Protein AF-0000000084927917 (afdb_homodimer)

InterPro domains:
  IPR001279 Metallo-beta-lactamase [PF00753] (21-118)
  IPR001279 Metallo-beta-lactamase [SM00849] (20-197)
  IPR036866 Ribonuclease Z/Hydroxyacylglutathione hydrolase-like [G3DSA:3.60.15.10] (1-262)
  IPR036866 Ribonuclease Z/Hydroxyacylglutathione hydrolase-like [SSF56281] (6-262)
  IPR041712 Methanocaldococcus jannaschii dihydropteroate synthase-like, MBL-fold metallo hydrolase domain [cd07713] (2-261)
  IPR052926 Metallo-beta-lactamase domain-containing protein [PTHR13754] (1-262)

Secondary structure (DSSP, 8-state):
-EEEEEE-SB--STT-EEES--EEEEEETTEEEEE---SSTHHHHHHHHHT--S--SEEE---S-HHHHTTHHHHTTT--S-EEE-GGGGSEEEEEETTEEEE-S--GGGS-GGGEEE--SSEEEEETTEEEEE-SS----SSEEEEETTEEEE---TT-EEEEEEETTEEEEEES--TT-HHHHHHHHHHH--SEEEEEEE--S-TT--HHHHHHHHHHHHHS-EEEEEE-GGGHHHHHHHHHHH-TTTB----TT-EEE--/-EEEEEE-SB--STT-EEES--EEEEEETTEEEEE---SSTHHHHHHHHHT--S--SEEE---S-HHHHTTHHHHTTT--S-EEE-GGGGSEEEEEETTEEEE-S--GGGS-GGGEEE--SSEEEEETTEEEEE-SS----SSEEEEETTEEEE---TT-EEEEEEETTEEEEEES--TT-HHHHHHHHHHH--SEEEEEEE--S-TT--HHHHHHHHHHHHHS-EEEEEE-GGGHHHHHHHHHHH-TTTB----TT-EEE--

Structure (mmCIF, N/CA/C/O backbone):
data_AF-0000000084927917-model_v1
#
loop_
_entity.id
_entity.type
_entity.pdbx_description
1 polymer 'Beta-lactamase domain protein'
#
loop_
_atom_site.group_PDB
_atom_site.id
_atom_site.type_symbol
_atom_site.label_atom_id
_atom_site.label_alt_id
_atom_site.label_comp_id
_atom_site.label_asym_id
_atom_site.label_entity_id
_atom_site.label_seq_id
_atom_site.pdbx_PDB_ins_code
_atom_site.Cartn_x
_atom_site.Cartn_y
_atom_site.Cartn_z
_atom_site.occupancy
_atom_site.B_iso_or_equiv
_atom_site.auth_seq_id
_atom_site.auth_comp_id
_atom_site.auth_asym_id
_atom_site.auth_atom_id
_atom_site.pdbx_PDB_model_num
ATOM 1 N N . MET A 1 1 ? 15.75 19 8.883 1 91.25 1 MET A N 1
ATOM 2 C CA . MET A 1 1 ? 14.43 18.469 9.219 1 91.25 1 MET A CA 1
ATOM 3 C C . MET A 1 1 ? 14.156 17.188 8.445 1 91.25 1 MET A C 1
ATOM 5 O O . MET A 1 1 ? 14.5 17.078 7.27 1 91.25 1 MET A O 1
ATOM 9 N N . ARG A 1 2 ? 13.516 16.203 9.156 1 94.31 2 ARG A N 1
ATOM 10 C CA . ARG A 1 2 ? 13.188 14.922 8.539 1 94.31 2 ARG A CA 1
ATOM 11 C C . ARG A 1 2 ? 11.719 14.57 8.758 1 94.31 2 ARG A C 1
ATOM 13 O O . ARG A 1 2 ? 11.172 14.812 9.836 1 94.31 2 ARG A O 1
ATOM 20 N N . VAL A 1 3 ? 11.164 14.07 7.707 1 97.75 3 VAL A N 1
ATOM 21 C CA . VAL A 1 3 ? 9.812 13.531 7.785 1 97.75 3 VAL A CA 1
ATOM 22 C C . VAL A 1 3 ? 9.836 12.039 7.477 1 97.75 3 VAL A C 1
ATOM 24 O O . VAL A 1 3 ? 10.344 11.617 6.434 1 97.75 3 VAL A O 1
ATOM 27 N N . LYS A 1 4 ? 9.367 11.25 8.422 1 98.62 4 LYS A N 1
ATOM 28 C CA . LYS A 1 4 ? 9.266 9.805 8.227 1 98.62 4 LYS A CA 1
ATOM 29 C C . LYS A 1 4 ? 7.816 9.367 8.047 1 98.62 4 LYS A C 1
ATOM 31 O O . LYS A 1 4 ? 6.926 9.859 8.75 1 98.62 4 LYS A O 1
ATOM 36 N N . ILE A 1 5 ? 7.582 8.531 7.109 1 98.88 5 ILE A N 1
ATOM 37 C CA . ILE A 1 5 ? 6.23 8.047 6.863 1 98.88 5 ILE A CA 1
ATOM 38 C C . ILE A 1 5 ? 5.969 6.801 7.711 1 98.88 5 ILE A C 1
ATOM 40 O O . ILE A 1 5 ? 6.527 5.73 7.445 1 98.88 5 ILE A O 1
ATOM 44 N N . LEU A 1 6 ? 5.094 6.93 8.68 1 98.94 6 LEU A N 1
ATOM 45 C CA . LEU A 1 6 ? 4.809 5.832 9.602 1 98.94 6 LEU A CA 1
ATOM 46 C C . LEU A 1 6 ? 3.607 5.023 9.125 1 98.94 6 LEU A C 1
ATOM 48 O O . LEU A 1 6 ? 3.572 3.801 9.281 1 98.94 6 LEU A O 1
ATOM 52 N N . ILE A 1 7 ? 2.6 5.699 8.656 1 98.94 7 ILE A N 1
ATOM 53 C CA . ILE A 1 7 ? 1.414 5.047 8.117 1 98.94 7 ILE A CA 1
ATOM 54 C C . ILE A 1 7 ? 1.062 5.656 6.762 1 98.94 7 ILE A C 1
ATOM 56 O O . ILE A 1 7 ? 1.098 6.879 6.598 1 98.94 7 ILE A O 1
ATOM 60 N N . ASN A 1 8 ? 0.808 4.902 5.82 1 98.88 8 ASN A N 1
ATOM 61 C CA . ASN A 1 8 ? 0.321 5.18 4.477 1 98.88 8 ASN A CA 1
ATOM 62 C C . ASN A 1 8 ? -0.361 3.959 3.863 1 98.88 8 ASN A C 1
ATOM 64 O O . ASN A 1 8 ? -0.409 2.895 4.48 1 98.88 8 ASN A O 1
ATOM 68 N N . ASN A 1 9 ? -0.89 4.145 2.707 1 98.75 9 ASN A N 1
ATOM 69 C CA . ASN A 1 9 ? -1.659 3.07 2.086 1 98.75 9 ASN A CA 1
ATOM 70 C C . ASN A 1 9 ? -0.749 2.033 1.434 1 98.75 9 ASN A C 1
ATOM 72 O O . ASN A 1 9 ? -1.202 0.948 1.065 1 98.75 9 ASN A O 1
ATOM 76 N N . TRP A 1 10 ? 0.53 2.311 1.269 1 98.62 10 TRP A N 1
ATOM 77 C CA . TRP A 1 10 ? 1.417 1.357 0.609 1 98.62 10 TRP A CA 1
ATOM 78 C C . TRP A 1 10 ? 2.793 1.351 1.267 1 98.62 10 TRP A C 1
ATOM 80 O O . TRP A 1 10 ? 3.193 2.334 1.896 1 98.62 10 TRP A O 1
ATOM 90 N N . THR A 1 11 ? 3.498 0.272 1.212 1 98.5 11 THR A N 1
ATOM 91 C CA . THR A 1 11 ? 4.895 0.103 1.594 1 98.5 11 THR A CA 1
ATOM 92 C C . THR A 1 11 ? 5.609 -0.841 0.631 1 98.5 11 THR A C 1
ATOM 94 O O . THR A 1 11 ? 5.012 -1.801 0.138 1 98.5 11 THR A O 1
ATOM 97 N N . PHE A 1 12 ? 6.816 -0.534 0.413 1 95.44 12 PHE A N 1
ATOM 98 C CA . PHE A 1 12 ? 7.641 -1.39 -0.434 1 95.44 12 PHE A CA 1
ATOM 99 C C . PHE A 1 12 ? 8.852 -1.905 0.334 1 95.44 12 PHE A C 1
ATOM 101 O O . PHE A 1 12 ? 9.828 -2.357 -0.268 1 95.44 12 PHE A O 1
ATOM 108 N N . LYS A 1 13 ? 8.789 -1.733 1.599 1 96.12 13 LYS A N 1
ATOM 109 C CA . LYS A 1 13 ? 9.859 -2.184 2.484 1 96.12 13 LYS A CA 1
ATOM 110 C C . LYS A 1 13 ? 9.383 -3.318 3.389 1 96.12 13 LYS A C 1
ATOM 112 O O . LYS A 1 13 ? 8.234 -3.32 3.84 1 96.12 13 LYS A O 1
ATOM 117 N N . GLY A 1 14 ? 10.281 -4.227 3.605 1 96.31 14 GLY A N 1
ATOM 118 C CA . GLY A 1 14 ? 9.961 -5.348 4.473 1 96.31 14 GLY A CA 1
ATOM 119 C C . GLY A 1 14 ? 9.82 -4.953 5.93 1 96.31 14 GLY A C 1
ATOM 120 O O . GLY A 1 14 ? 10.562 -4.102 6.422 1 96.31 14 GLY A O 1
ATOM 121 N N . GLY A 1 15 ? 8.883 -5.598 6.598 1 96.88 15 GLY A N 1
ATOM 122 C CA . GLY A 1 15 ? 8.766 -5.453 8.039 1 96.88 15 GLY A CA 1
ATOM 123 C C . GLY A 1 15 ? 7.836 -4.332 8.453 1 96.88 15 GLY A C 1
ATOM 124 O O . GLY A 1 15 ? 7.598 -4.121 9.648 1 96.88 15 GLY A O 1
ATOM 125 N N . TYR A 1 16 ? 7.305 -3.584 7.523 1 98.5 16 TYR A N 1
ATOM 126 C CA . TYR A 1 16 ? 6.359 -2.508 7.801 1 98.5 16 TYR A CA 1
ATOM 127 C C . TYR A 1 16 ? 4.938 -2.926 7.449 1 98.5 16 TYR A C 1
ATOM 129 O O . TYR A 1 16 ? 4.73 -3.834 6.641 1 98.5 16 TYR A O 1
ATOM 137 N N . LEU A 1 17 ? 4.016 -2.297 8.086 1 98.75 17 LEU A N 1
ATOM 138 C CA . LEU A 1 17 ? 2.604 -2.475 7.762 1 98.75 17 LEU A CA 1
ATOM 139 C C . LEU A 1 17 ? 2.025 -1.207 7.145 1 98.75 17 LEU A C 1
ATOM 141 O O . LEU A 1 17 ? 2.332 -0.098 7.586 1 98.75 17 LEU A O 1
ATOM 145 N N . ALA A 1 18 ? 1.258 -1.381 6.098 1 98.81 18 ALA A N 1
ATOM 146 C CA . ALA A 1 18 ? 0.481 -0.301 5.496 1 98.81 18 ALA A CA 1
ATOM 147 C C . ALA A 1 18 ? -1.014 -0.509 5.719 1 98.81 18 ALA A C 1
ATOM 149 O O . ALA A 1 18 ? -1.465 -1.637 5.934 1 98.81 18 ALA A O 1
ATOM 150 N N . GLU A 1 19 ? -1.784 0.563 5.688 1 98.88 19 GLU A N 1
ATOM 151 C CA . GLU A 1 19 ? -3.238 0.566 5.809 1 98.88 19 GLU A CA 1
ATOM 152 C C . GLU A 1 19 ? -3.836 1.858 5.258 1 98.88 19 GLU A C 1
ATOM 154 O O . GLU A 1 19 ? -3.109 2.812 4.973 1 98.88 19 GLU A O 1
ATOM 159 N N . HIS A 1 20 ? -5.102 1.804 5.035 1 98.5 20 HIS A N 1
ATOM 160 C CA . HIS A 1 20 ? -5.793 3.055 4.738 1 98.5 20 HIS A CA 1
ATOM 161 C C . HIS A 1 20 ? -5.684 4.035 5.902 1 98.5 20 HIS A C 1
ATOM 163 O O . HIS A 1 20 ? -6.449 3.945 6.867 1 98.5 20 HIS A O 1
ATOM 169 N N . GLY A 1 21 ? -4.754 4.984 5.785 1 98.69 21 GLY A N 1
ATOM 170 C CA . GLY A 1 21 ? -4.496 5.945 6.848 1 98.69 21 GLY A CA 1
ATOM 171 C C . GLY A 1 21 ? -3.209 6.727 6.648 1 98.69 21 GLY A C 1
ATOM 172 O O . GLY A 1 21 ? -2.475 6.484 5.688 1 98.69 21 GLY A O 1
ATOM 173 N N . LEU A 1 22 ? -2.996 7.633 7.582 1 98.88 22 LEU A N 1
ATOM 174 C CA . LEU A 1 22 ? -1.808 8.469 7.473 1 98.88 22 LEU A CA 1
ATOM 175 C C . LEU A 1 22 ? -1.221 8.766 8.852 1 98.88 22 LEU A C 1
ATOM 177 O O . LEU A 1 22 ? -1.959 9.039 9.797 1 98.88 22 LEU A O 1
ATOM 181 N N . SER A 1 23 ? 0.06 8.727 8.922 1 98.94 23 SER A N 1
ATOM 182 C CA . SER A 1 23 ? 0.82 9.227 10.062 1 98.94 23 SER A CA 1
ATOM 183 C C . SER A 1 23 ? 2.248 9.586 9.656 1 98.94 23 SER A C 1
ATOM 185 O O . SER A 1 23 ? 2.91 8.82 8.961 1 98.94 23 SER A O 1
ATOM 187 N N . LEU A 1 24 ? 2.641 10.688 9.992 1 98.88 24 LEU A N 1
ATOM 188 C CA . LEU A 1 24 ? 3.98 11.18 9.688 1 98.88 24 LEU A CA 1
ATOM 189 C C . LEU A 1 24 ? 4.715 11.57 10.969 1 98.88 24 LEU A C 1
ATOM 191 O O . LEU A 1 24 ? 4.117 12.156 11.875 1 98.88 24 LEU A O 1
ATOM 195 N N . PHE A 1 25 ? 5.98 11.195 11.102 1 98.81 25 PHE A N 1
ATOM 196 C CA . PHE A 1 25 ? 6.871 11.617 12.18 1 98.81 25 PHE A CA 1
ATOM 197 C C . PHE A 1 25 ? 7.805 12.727 11.711 1 98.81 25 PHE A C 1
ATOM 199 O O . PHE A 1 25 ? 8.539 12.555 10.734 1 98.81 25 PHE A O 1
ATOM 206 N N . ILE A 1 26 ? 7.727 13.844 12.344 1 98.12 26 ILE A N 1
ATOM 207 C CA . ILE A 1 26 ? 8.547 15 11.992 1 98.12 26 ILE A CA 1
ATOM 208 C C . ILE A 1 26 ? 9.594 15.25 13.078 1 98.12 26 ILE A C 1
ATOM 210 O O . ILE A 1 26 ? 9.258 15.312 14.266 1 98.12 26 ILE A O 1
ATOM 214 N N . GLU A 1 27 ? 10.766 15.344 12.688 1 96.44 27 GLU A N 1
ATOM 215 C CA . GLU A 1 27 ? 11.859 15.695 13.578 1 96.44 27 GLU A CA 1
ATOM 216 C C . GLU A 1 27 ? 12.539 16.984 13.133 1 96.44 27 GLU A C 1
ATOM 218 O O . GLU A 1 27 ? 13.031 17.078 12.008 1 96.44 27 GLU A O 1
ATOM 223 N N . LYS A 1 28 ? 12.516 17.984 13.984 1 94.69 28 LYS A N 1
ATOM 224 C CA . LYS A 1 28 ? 13.133 19.281 13.719 1 94.69 28 LYS A CA 1
ATOM 225 C C . LYS A 1 28 ? 13.688 19.891 15 1 94.69 28 LYS A C 1
ATOM 227 O O . LYS A 1 28 ? 12.953 20.078 15.977 1 94.69 28 LYS A O 1
ATOM 232 N N . ASP A 1 29 ? 14.977 20.266 14.992 1 94.62 29 ASP A N 1
ATOM 233 C CA . ASP A 1 29 ? 15.633 20.969 16.094 1 94.62 29 ASP A CA 1
ATOM 234 C C . ASP A 1 29 ? 15.359 20.281 17.422 1 94.62 29 ASP A C 1
ATOM 236 O O . ASP A 1 29 ? 14.984 20.953 18.406 1 94.62 29 ASP A O 1
ATOM 240 N N . GLY A 1 30 ? 15.391 18.969 17.406 1 94.56 30 GLY A N 1
ATOM 241 C CA . GLY A 1 30 ? 15.227 18.203 18.625 1 94.56 30 GLY A CA 1
ATOM 242 C C . GLY A 1 30 ? 13.773 17.953 19 1 94.56 30 GLY A C 1
ATOM 243 O O . GLY A 1 30 ? 13.484 17.203 19.938 1 94.56 30 GLY A O 1
ATOM 244 N N . ARG A 1 31 ? 12.867 18.578 18.297 1 97.12 31 ARG A N 1
ATOM 245 C CA . ARG A 1 31 ? 11.445 18.344 18.531 1 97.12 31 ARG A CA 1
ATOM 246 C C . ARG A 1 31 ? 10.945 17.156 17.719 1 97.12 31 ARG A C 1
ATOM 248 O O . ARG A 1 31 ? 11.32 17 16.562 1 97.12 31 ARG A O 1
ATOM 255 N N . LYS A 1 32 ? 10.133 16.359 18.375 1 98.19 32 LYS A N 1
ATOM 256 C CA . LYS A 1 32 ? 9.5 15.211 17.766 1 98.19 32 LYS A CA 1
ATOM 257 C C . LYS A 1 32 ? 7.98 15.375 17.719 1 98.19 32 LYS A C 1
ATOM 259 O O . LYS A 1 32 ? 7.328 15.445 18.75 1 98.19 32 LYS A O 1
ATOM 264 N N . ILE A 1 33 ? 7.48 15.391 16.484 1 98.56 33 ILE A N 1
ATOM 265 C CA . ILE A 1 33 ? 6.047 15.594 16.328 1 98.56 33 ILE A CA 1
ATOM 266 C C . ILE A 1 33 ? 5.445 14.43 15.555 1 98.56 33 ILE A C 1
ATOM 268 O O . ILE A 1 33 ? 5.992 14.008 14.531 1 98.56 33 ILE A O 1
ATOM 272 N N . LEU A 1 34 ? 4.41 13.898 16.094 1 98.81 34 LEU A N 1
ATOM 273 C CA . LEU A 1 34 ? 3.602 12.922 15.359 1 98.81 34 LEU A CA 1
ATOM 274 C C . LEU A 1 34 ? 2.365 13.586 14.766 1 98.81 34 LEU A C 1
ATOM 276 O O . LEU A 1 34 ? 1.552 14.164 15.484 1 98.81 34 LEU A O 1
ATOM 280 N N . PHE A 1 35 ? 2.275 13.562 13.438 1 98.88 35 PHE A N 1
ATOM 281 C CA . PHE A 1 35 ? 1.123 14.086 12.719 1 98.88 35 PHE A CA 1
ATOM 282 C C . PHE A 1 35 ? 0.186 12.961 12.297 1 98.88 35 PHE A C 1
ATOM 284 O O . PHE A 1 35 ? 0.544 12.125 11.469 1 98.88 35 PHE A O 1
AT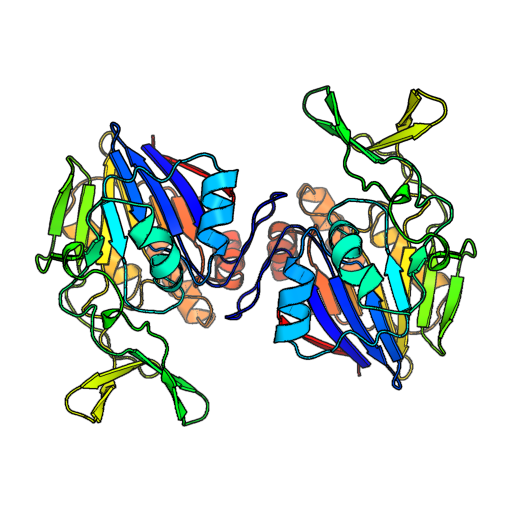OM 291 N N . ASP A 1 36 ? -1.048 12.891 12.867 1 98.88 36 ASP A N 1
ATOM 292 C CA . ASP A 1 36 ? -2.037 11.828 12.688 1 98.88 36 ASP A CA 1
ATOM 293 C C . ASP A 1 36 ? -1.505 10.492 13.195 1 98.88 36 ASP A C 1
ATOM 295 O O . ASP A 1 36 ? -0.336 10.391 13.57 1 98.88 36 ASP A O 1
ATOM 299 N N . CYS A 1 37 ? -2.43 9.492 13.281 1 98.69 37 CYS A N 1
ATOM 300 C CA . CYS A 1 37 ? -2.061 8.289 14.008 1 98.69 37 CYS A CA 1
ATOM 301 C C . CYS A 1 37 ? -2.492 7.039 13.25 1 98.69 37 CYS A C 1
ATOM 303 O O . CYS A 1 37 ? -2.465 5.934 13.797 1 98.69 37 CYS A O 1
ATOM 305 N N . GLY A 1 38 ? -2.922 7.18 12.047 1 98.62 38 GLY A N 1
ATOM 306 C CA . GLY A 1 38 ? -3.377 6.027 11.289 1 98.62 38 GLY A CA 1
ATOM 307 C C . GLY A 1 38 ? -4.688 5.453 11.805 1 98.62 38 GLY A C 1
ATOM 308 O O . GLY A 1 38 ? -5.449 6.145 12.484 1 98.62 38 GLY A O 1
ATOM 309 N N . GLN A 1 39 ? -4.965 4.203 11.469 1 98.31 39 GLN A N 1
ATOM 310 C CA . GLN A 1 39 ? -6.27 3.596 11.711 1 98.31 39 GLN A CA 1
ATOM 311 C C . GLN A 1 39 ? -6.199 2.576 12.844 1 98.31 39 GLN A C 1
ATOM 313 O O . GLN A 1 39 ? -7.141 2.443 13.625 1 98.31 39 GLN A O 1
ATOM 318 N N . THR A 1 40 ? -5.09 1.813 12.93 1 97.69 40 THR A N 1
ATOM 319 C CA . THR A 1 40 ? -5.023 0.674 13.836 1 97.69 40 THR A CA 1
ATOM 320 C C . THR A 1 40 ? -3.727 0.697 14.641 1 97.69 40 THR A C 1
ATOM 322 O O . THR A 1 40 ? -3.01 1.7 14.648 1 97.69 40 THR A O 1
ATOM 325 N N . ASN A 1 41 ? -3.455 -0.437 15.336 1 97.69 41 ASN A N 1
ATOM 326 C CA . ASN A 1 41 ? -2.227 -0.546 16.109 1 97.69 41 ASN A CA 1
ATOM 327 C C . ASN A 1 41 ? -1.013 -0.767 15.219 1 97.69 41 ASN A C 1
AT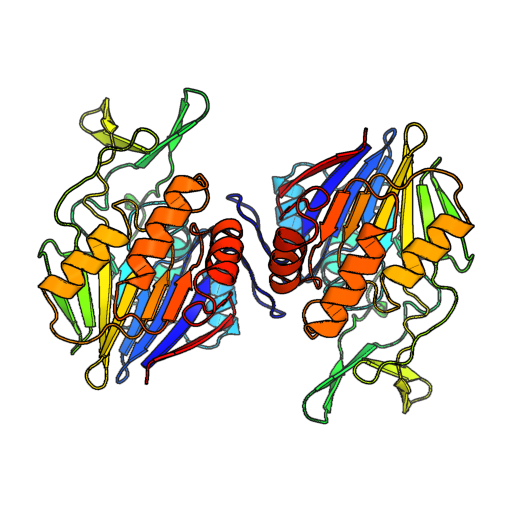OM 329 O O . ASN A 1 41 ? 0.113 -0.889 15.703 1 97.69 41 ASN A O 1
ATOM 333 N N . ALA A 1 42 ? -1.212 -0.766 13.898 1 98.31 42 ALA A N 1
ATOM 334 C CA . ALA A 1 42 ? -0.083 -0.8 12.969 1 98.31 42 ALA A CA 1
ATOM 335 C C . ALA A 1 42 ? 0.913 0.316 13.281 1 98.31 42 ALA A C 1
ATOM 337 O O . ALA A 1 42 ? 2.117 0.154 13.078 1 98.31 42 ALA A O 1
ATOM 338 N N . ILE A 1 43 ? 0.398 1.426 13.789 1 98.62 43 ILE A N 1
ATOM 339 C CA . ILE A 1 43 ? 1.226 2.584 14.109 1 98.62 43 ILE A CA 1
ATOM 340 C C . ILE A 1 43 ? 2.279 2.195 15.141 1 98.62 43 ILE A C 1
ATOM 342 O O . ILE A 1 43 ? 3.428 2.641 15.062 1 98.62 43 ILE A O 1
ATOM 346 N N . LEU A 1 44 ? 1.932 1.352 16.125 1 98.56 44 LEU A N 1
ATOM 347 C CA . LEU A 1 44 ? 2.889 0.931 17.141 1 98.56 44 LEU A CA 1
ATOM 348 C C . LEU A 1 44 ? 4.023 0.126 16.531 1 98.56 44 LEU A C 1
ATOM 350 O O . LEU A 1 44 ? 5.199 0.37 16.812 1 98.56 44 LEU A O 1
ATOM 354 N N . LYS A 1 45 ? 3.654 -0.798 15.695 1 97.81 45 LYS A N 1
ATOM 355 C CA . LYS A 1 45 ? 4.641 -1.654 15.039 1 97.81 45 LYS A CA 1
ATOM 356 C C . LYS A 1 45 ? 5.617 -0.83 14.203 1 97.81 45 LYS A C 1
ATOM 358 O O . LYS A 1 45 ? 6.828 -1.055 14.258 1 97.81 45 LYS A O 1
ATOM 363 N N . ASN A 1 46 ? 5.066 0.095 13.43 1 98.75 46 ASN A N 1
ATOM 364 C CA . ASN A 1 46 ? 5.914 0.888 12.539 1 98.75 46 ASN A CA 1
ATOM 365 C C . ASN A 1 46 ? 6.809 1.842 13.328 1 98.75 46 ASN A C 1
ATOM 367 O O . ASN A 1 46 ? 7.945 2.104 12.93 1 98.75 46 ASN A O 1
ATOM 371 N N . ILE A 1 47 ? 6.281 2.408 14.477 1 98.69 47 ILE A N 1
ATOM 372 C CA . ILE A 1 47 ? 7.082 3.252 15.359 1 98.69 47 ILE A CA 1
ATOM 373 C C . ILE A 1 47 ? 8.273 2.461 15.891 1 98.69 47 ILE A C 1
ATOM 375 O O . ILE A 1 47 ? 9.406 2.945 15.867 1 98.69 47 ILE A O 1
ATOM 379 N N . GLU A 1 48 ? 8.008 1.272 16.359 1 98.31 48 GLU A N 1
ATOM 380 C CA . GLU A 1 48 ? 9.07 0.417 16.875 1 98.31 48 GLU A CA 1
ATOM 381 C C . GLU A 1 48 ? 10.062 0.039 15.789 1 98.31 48 GLU A C 1
ATOM 383 O O . GLU A 1 48 ? 11.281 0.107 15.992 1 98.31 48 GLU A O 1
ATOM 388 N N . LYS A 1 49 ? 9.539 -0.339 14.641 1 98 49 LYS A N 1
ATOM 389 C CA . LYS A 1 49 ? 10.391 -0.755 13.531 1 98 49 LYS A CA 1
ATOM 390 C C . LYS A 1 49 ? 11.297 0.387 13.07 1 98 49 LYS A C 1
ATOM 392 O O . LYS A 1 49 ? 12.477 0.173 12.773 1 98 49 LYS A O 1
ATOM 397 N N . MET A 1 50 ? 10.734 1.601 12.977 1 97.88 50 MET A N 1
ATOM 398 C CA . MET A 1 50 ? 11.508 2.754 12.523 1 97.88 50 MET A CA 1
ATOM 399 C C . MET A 1 50 ? 12.391 3.295 13.641 1 97.88 50 MET A C 1
ATOM 401 O O . MET A 1 50 ? 13.211 4.184 13.414 1 97.88 50 MET A O 1
ATOM 405 N N . ALA A 1 51 ? 12.211 2.9 14.852 1 97.38 51 ALA A N 1
ATOM 406 C CA . ALA A 1 51 ? 13.016 3.236 16.031 1 97.38 51 ALA A CA 1
ATOM 407 C C . ALA A 1 51 ? 12.977 4.738 16.297 1 97.38 51 ALA A C 1
ATOM 409 O O . ALA A 1 51 ? 14 5.344 16.625 1 97.38 51 ALA A O 1
ATOM 410 N N . VAL A 1 52 ? 11.781 5.297 16.156 1 96.75 52 VAL A N 1
ATOM 411 C CA . VAL A 1 52 ? 11.688 6.738 16.375 1 96.75 52 VAL A CA 1
ATOM 412 C C . VAL A 1 52 ? 11.352 7.008 17.844 1 96.75 52 VAL A C 1
ATOM 414 O O . VAL A 1 52 ? 11.477 8.141 18.312 1 96.75 52 VAL A O 1
ATOM 417 N N . GLY A 1 53 ? 10.922 5.949 18.625 1 96.62 53 GLY A N 1
ATOM 418 C CA . GLY A 1 53 ? 10.578 6.109 20.031 1 96.62 53 GLY A CA 1
ATOM 419 C C . GLY A 1 53 ? 9.188 6.672 20.25 1 96.62 53 GLY A C 1
ATOM 420 O O . GLY A 1 53 ? 8.523 7.082 19.297 1 96.62 53 GLY A O 1
ATOM 421 N N . PHE A 1 54 ? 8.727 6.707 21.484 1 97.75 54 PHE A N 1
ATOM 422 C CA . PHE A 1 54 ? 7.387 7.176 21.812 1 97.75 54 PHE A CA 1
ATOM 423 C C . PHE A 1 54 ? 7.445 8.508 22.547 1 97.75 54 PHE A C 1
ATOM 425 O O . PHE A 1 54 ? 6.426 9.008 23.031 1 97.75 54 PHE A O 1
ATOM 432 N N . ASP A 1 55 ? 8.609 9.102 22.641 1 97.62 55 ASP A N 1
ATOM 433 C CA . ASP A 1 55 ? 8.828 10.344 23.375 1 97.62 55 ASP A CA 1
ATOM 434 C C . ASP A 1 55 ? 8.562 11.562 22.484 1 97.62 55 ASP A C 1
ATOM 436 O O . ASP A 1 55 ? 9.438 12.406 22.312 1 97.62 55 ASP A O 1
ATOM 440 N N . PHE A 1 56 ? 7.363 11.711 22.062 1 98.19 56 PHE A N 1
ATOM 441 C CA . PHE A 1 56 ? 6.965 12.836 21.219 1 98.19 56 PHE A CA 1
ATOM 442 C C . PHE A 1 56 ? 6.793 14.102 22.047 1 98.19 56 PHE A C 1
ATOM 444 O O . PHE A 1 56 ? 6.414 14.031 23.219 1 98.19 56 PHE A O 1
ATOM 451 N N . ASP A 1 57 ? 7.059 15.211 21.438 1 98.44 57 ASP A N 1
ATOM 452 C CA . ASP A 1 57 ? 6.777 16.5 22.062 1 98.44 57 ASP A CA 1
ATOM 453 C C . ASP A 1 57 ? 5.336 16.938 21.812 1 98.44 57 ASP A C 1
ATOM 455 O O . ASP A 1 57 ? 4.773 17.719 22.562 1 98.44 57 ASP A O 1
ATOM 459 N N . ALA A 1 58 ? 4.773 16.422 20.734 1 98.44 58 ALA A N 1
ATOM 460 C CA . ALA A 1 58 ? 3.395 16.75 20.375 1 98.44 58 ALA A CA 1
ATOM 461 C C . ALA A 1 58 ? 2.809 15.719 19.422 1 98.44 58 ALA A C 1
ATOM 463 O O . ALA A 1 58 ? 3.527 15.148 18.594 1 98.44 58 ALA A O 1
ATOM 464 N N . ILE A 1 59 ? 1.573 15.453 19.562 1 98.44 59 ILE A N 1
ATOM 465 C CA . ILE A 1 59 ? 0.745 14.82 18.547 1 98.44 59 ILE A CA 1
ATOM 466 C C . ILE A 1 59 ? -0.212 15.852 17.953 1 98.44 59 ILE A C 1
ATOM 468 O O . ILE A 1 59 ? -0.859 16.609 18.688 1 98.44 59 ILE A O 1
ATOM 472 N N . VAL A 1 60 ? -0.208 16.016 16.641 1 98.62 60 VAL A N 1
ATOM 473 C CA . VAL A 1 60 ? -1.119 16.906 15.945 1 98.62 60 VAL A CA 1
ATOM 474 C C . VAL A 1 60 ? -2.086 16.109 15.078 1 98.62 60 VAL A C 1
ATOM 476 O O . VAL A 1 60 ? -1.661 15.305 14.242 1 98.62 60 VAL A O 1
ATOM 479 N N . LEU A 1 61 ? -3.385 16.266 15.297 1 98.31 61 LEU A N 1
ATOM 480 C CA . LEU A 1 61 ? -4.379 15.562 14.492 1 98.31 61 LEU A CA 1
ATOM 481 C C . LEU A 1 61 ? -4.996 16.484 13.461 1 98.31 61 LEU A C 1
ATOM 483 O O . LEU A 1 61 ? -5.492 17.562 13.805 1 98.31 61 LEU A O 1
ATOM 487 N N . SER A 1 62 ? -4.93 16.031 12.219 1 98.25 62 SER A N 1
ATOM 488 C CA . SER A 1 62 ? -5.387 16.875 11.117 1 98.25 62 SER A CA 1
ATOM 489 C C . 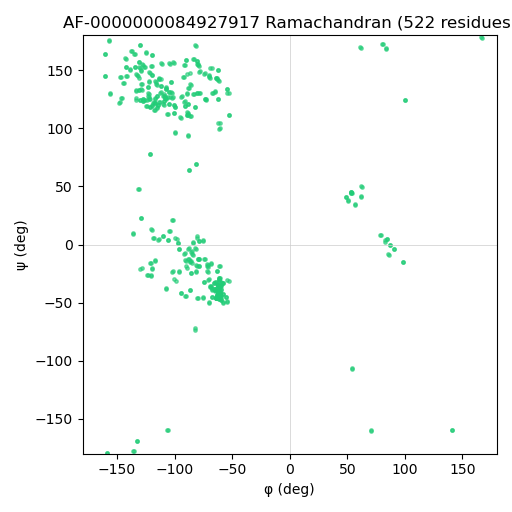SER A 1 62 ? -6.902 17.031 11.133 1 98.25 62 SER A C 1
ATOM 491 O O . SER A 1 62 ? -7.418 18.141 10.992 1 98.25 62 SER A O 1
ATOM 493 N N . HIS A 1 63 ? -7.594 15.945 11.242 1 97.06 63 HIS A N 1
ATOM 494 C CA . HIS A 1 63 ? -9.055 15.945 11.305 1 97.06 63 HIS A CA 1
ATOM 495 C C . HIS A 1 63 ? -9.578 14.664 11.938 1 97.06 63 HIS A C 1
ATOM 497 O O . HIS A 1 63 ? -8.797 13.773 12.281 1 97.06 63 HIS A O 1
ATOM 503 N N . ALA A 1 64 ? -10.867 14.516 12.055 1 96.94 64 ALA A N 1
ATOM 504 C CA . ALA A 1 64 ? -11.406 13.602 13.062 1 96.94 64 ALA A CA 1
ATOM 505 C C . ALA A 1 64 ? -11.844 12.289 12.422 1 96.94 64 ALA A C 1
ATOM 507 O O . ALA A 1 64 ? -12.625 11.539 13.016 1 96.94 64 ALA A O 1
ATOM 508 N N . HIS A 1 65 ? -11.359 11.938 11.266 1 97.88 65 HIS A N 1
ATOM 509 C CA . HIS A 1 65 ? -11.711 10.656 10.664 1 97.88 65 HIS A CA 1
ATOM 510 C C . HIS A 1 65 ? -10.898 9.516 11.289 1 97.88 65 HIS A C 1
ATOM 512 O O . HIS A 1 65 ? -9.766 9.727 11.727 1 97.88 65 HIS A O 1
ATOM 518 N N . TYR A 1 66 ? -11.422 8.344 11.25 1 97.75 66 TYR A N 1
ATOM 519 C CA . TYR A 1 66 ? -10.875 7.168 11.914 1 97.75 66 TYR A CA 1
ATOM 520 C C . TYR A 1 66 ? -9.492 6.824 11.367 1 97.75 66 TYR A C 1
ATOM 522 O O . TYR A 1 66 ? -8.633 6.336 12.102 1 97.75 66 TYR A O 1
ATOM 530 N N . ASP A 1 67 ? -9.266 7.047 10.078 1 98.44 67 ASP A N 1
ATOM 531 C CA . ASP A 1 67 ? -8.031 6.648 9.422 1 98.44 67 ASP A CA 1
ATOM 532 C C . ASP A 1 67 ? -6.902 7.637 9.727 1 98.44 67 ASP A C 1
ATOM 534 O O . ASP A 1 67 ? -5.773 7.457 9.266 1 98.44 67 ASP A O 1
ATOM 538 N N . HIS A 1 68 ? -7.141 8.625 10.547 1 98.69 68 HIS A N 1
ATOM 539 C CA . HIS A 1 68 ? -6.145 9.57 11.031 1 98.69 68 HIS A CA 1
ATOM 540 C C . HIS A 1 68 ? -6.035 9.516 12.555 1 98.69 68 HIS A C 1
ATOM 542 O O . HIS A 1 68 ? -5.043 9.969 13.125 1 98.69 68 HIS A O 1
ATOM 548 N N . THR A 1 69 ? -7.074 9 13.172 1 98.06 69 THR A N 1
ATOM 549 C CA . THR A 1 69 ? -7.16 9.156 14.617 1 98.06 69 THR A CA 1
ATOM 550 C C . THR A 1 69 ? -7.23 7.793 15.305 1 98.06 69 THR A C 1
ATOM 552 O O . THR A 1 69 ? -7.039 7.695 16.516 1 98.06 69 THR A O 1
ATOM 555 N N . GLY A 1 70 ? -7.52 6.75 14.57 1 97.5 70 GLY A N 1
ATOM 556 C CA . GLY A 1 70 ? -7.797 5.441 15.148 1 97.5 70 GLY A CA 1
ATOM 557 C C . GLY A 1 70 ? -6.648 4.898 15.984 1 97.5 70 GLY A C 1
ATOM 558 O O . GLY A 1 70 ? -6.871 4.172 16.953 1 97.5 70 GLY A O 1
ATOM 559 N N . GLY A 1 71 ? -5.395 5.215 15.594 1 97.62 71 GLY A N 1
ATOM 560 C CA . GLY A 1 71 ? -4.215 4.734 16.297 1 97.62 71 GLY A CA 1
ATOM 561 C C . GLY A 1 71 ? -3.99 5.434 17.625 1 97.62 71 GLY A C 1
ATOM 562 O O . GLY A 1 71 ? -3.186 4.984 18.438 1 97.62 71 GLY A O 1
ATOM 563 N N . LEU A 1 72 ? -4.699 6.539 17.859 1 97.31 72 LEU A N 1
ATOM 564 C CA . LEU A 1 72 ? -4.457 7.359 19.047 1 97.31 72 LEU A CA 1
ATOM 565 C C . LEU A 1 72 ? -4.715 6.566 20.328 1 97.31 72 LEU A C 1
ATOM 567 O O . LEU A 1 72 ? -4.008 6.734 21.312 1 97.31 72 LEU A O 1
ATOM 571 N N . LYS A 1 73 ? -5.711 5.734 20.328 1 95.69 73 LYS A N 1
ATOM 572 C CA . LYS A 1 73 ? -6.066 4.988 21.531 1 95.69 73 LYS A CA 1
ATOM 573 C C . LYS A 1 73 ? -4.934 4.059 21.953 1 95.69 73 LYS A C 1
ATOM 575 O O . LYS A 1 73 ? -4.832 3.689 23.125 1 95.69 73 LYS A O 1
ATOM 580 N N . PHE A 1 74 ? -4.047 3.686 21.031 1 95.88 74 PHE A N 1
ATOM 581 C CA . PHE A 1 74 ? -2.918 2.812 21.344 1 95.88 74 PHE A CA 1
ATOM 582 C C . PHE A 1 74 ? -1.7 3.627 21.766 1 95.88 74 PHE A C 1
ATOM 584 O O . PHE A 1 74 ? -0.752 3.086 22.328 1 95.88 74 PHE A O 1
ATOM 591 N N . LEU A 1 75 ? -1.719 4.93 21.422 1 95.62 75 LEU A N 1
ATOM 592 C CA . LEU A 1 75 ? -0.549 5.777 21.625 1 95.62 75 LEU A CA 1
ATOM 593 C C . LEU A 1 75 ? -0.7 6.625 22.875 1 95.62 75 LEU A C 1
ATOM 595 O O . LEU A 1 75 ? 0.295 6.977 23.516 1 95.62 75 LEU A O 1
ATOM 599 N N . ILE A 1 76 ? -1.902 6.957 23.203 1 93.12 76 ILE A N 1
ATOM 600 C CA . ILE A 1 76 ? -2.191 8.008 24.172 1 93.12 76 ILE A CA 1
ATOM 601 C C . ILE A 1 76 ? -1.575 7.648 25.516 1 93.12 76 ILE A C 1
ATOM 603 O O . ILE A 1 76 ? -1.071 8.523 26.234 1 93.12 76 ILE A O 1
ATOM 607 N N . GLU A 1 77 ? -1.54 6.391 25.922 1 90.88 77 GLU A N 1
ATOM 608 C CA . GLU A 1 77 ? -0.994 5.996 27.203 1 90.88 77 GLU A CA 1
ATOM 609 C C . GLU A 1 77 ? 0.517 5.797 27.141 1 90.88 77 GLU A C 1
ATOM 611 O O . GLU A 1 77 ? 1.19 5.715 28.156 1 90.88 77 GLU A O 1
ATOM 616 N N . LYS A 1 78 ? 0.988 5.699 25.938 1 93.25 78 LYS A N 1
ATOM 617 C CA . LYS A 1 78 ? 2.418 5.473 25.75 1 93.25 78 LYS A CA 1
ATOM 618 C C . LYS A 1 78 ? 3.172 6.793 25.625 1 93.25 78 LYS A C 1
ATOM 620 O O . LYS A 1 78 ? 4.406 6.809 25.594 1 93.25 78 LYS A O 1
ATOM 625 N N . THR A 1 79 ? 2.439 7.859 25.547 1 93.38 79 THR A N 1
ATOM 626 C CA . THR A 1 79 ? 3.043 9.18 25.359 1 93.38 79 THR A CA 1
ATOM 627 C C . THR A 1 79 ? 2.543 10.156 26.422 1 93.38 79 THR A C 1
ATOM 629 O O . THR A 1 79 ? 1.473 9.953 27 1 93.38 79 THR A O 1
ATOM 632 N N . SER A 1 80 ? 3.318 11.172 26.734 1 93.25 80 SER A N 1
ATOM 633 C CA . SER A 1 80 ? 2.941 12.164 27.719 1 93.25 80 SER A CA 1
ATOM 634 C C . SER A 1 80 ? 2.732 13.531 27.078 1 93.25 80 SER A C 1
ATOM 636 O O . SER A 1 80 ? 2.387 14.5 27.766 1 93.25 80 SER A O 1
ATOM 638 N N . CYS A 1 81 ? 2.816 13.586 25.844 1 96 81 CYS A N 1
ATOM 639 C CA . CYS A 1 81 ? 2.773 14.867 25.141 1 96 81 CYS A CA 1
ATOM 640 C C . CYS A 1 81 ? 1.336 15.312 24.906 1 96 81 CYS A C 1
ATOM 642 O O . CYS A 1 81 ? 0.409 14.508 25 1 96 81 CYS A O 1
ATOM 644 N N . PRO A 1 82 ? 1.135 16.609 24.672 1 97.25 82 PRO A N 1
ATOM 645 C CA . PRO A 1 82 ? -0.199 17.094 24.312 1 97.25 82 PRO A CA 1
ATOM 646 C C . PRO A 1 82 ? -0.639 16.625 22.922 1 97.25 82 PRO A C 1
ATOM 648 O O . PRO A 1 82 ? 0.202 16.344 22.062 1 97.25 82 PRO A O 1
ATOM 651 N N . VAL A 1 83 ? -1.926 16.5 22.766 1 97.88 83 VAL A N 1
ATOM 652 C CA . VAL A 1 83 ? -2.57 16.25 21.484 1 97.88 83 VAL A CA 1
ATOM 653 C C . VAL A 1 83 ? -3.26 17.516 20.984 1 97.88 83 VAL A C 1
ATOM 655 O O . VAL A 1 83 ? -4.25 17.953 21.562 1 97.88 83 VAL A O 1
ATOM 658 N N . TRP A 1 84 ? -2.752 18.078 19.906 1 98.06 84 TRP A N 1
ATOM 659 C CA . TRP A 1 84 ? -3.242 19.359 19.406 1 98.06 84 TRP A CA 1
ATOM 660 C C . TRP A 1 84 ? -4.355 19.141 18.375 1 98.06 84 TRP A C 1
ATOM 662 O O . TRP A 1 84 ? -4.176 18.422 17.391 1 98.06 84 TRP A O 1
ATOM 672 N N . VAL A 1 85 ? -5.531 19.719 18.625 1 96.88 85 VAL A N 1
ATOM 673 C CA . VAL A 1 85 ? -6.695 19.578 17.766 1 96.88 85 VAL A CA 1
ATOM 674 C C . VAL A 1 85 ? -7.387 20.938 17.609 1 96.88 85 VAL A C 1
ATOM 676 O O . VAL A 1 85 ? -7 21.922 18.25 1 96.88 85 VAL A O 1
ATOM 679 N N . HIS A 1 86 ? -8.273 21 16.641 1 94.56 86 HIS A N 1
ATOM 680 C CA . HIS A 1 86 ? -9.148 22.156 16.469 1 94.56 86 HIS A CA 1
ATOM 681 C C . HIS A 1 86 ? -10.445 21.984 17.25 1 94.56 86 HIS A C 1
ATOM 683 O O . HIS A 1 86 ? -10.836 20.859 17.594 1 94.56 86 HIS A O 1
ATOM 689 N N . THR A 1 87 ? -11.172 23.031 17.578 1 89.38 87 THR A N 1
ATOM 690 C CA . THR A 1 87 ? -12.398 23 18.375 1 89.38 87 THR A CA 1
ATOM 691 C C . THR A 1 87 ? -13.445 22.109 17.719 1 89.38 87 THR A C 1
ATOM 693 O O . THR A 1 87 ? -14.211 21.438 18.406 1 89.38 87 THR A O 1
ATOM 696 N N . GLY A 1 88 ? -13.516 22.016 16.453 1 88.5 88 GLY A N 1
ATOM 697 C CA . GLY A 1 88 ? -14.492 21.219 15.742 1 88.5 88 GLY A CA 1
ATOM 698 C C . GLY A 1 88 ? -14.125 19.734 15.688 1 88.5 88 GLY A C 1
ATOM 699 O O . GLY A 1 88 ? -14.875 18.938 15.125 1 88.5 88 GLY A O 1
ATOM 700 N N . PHE A 1 89 ? -13.094 19.391 16.391 1 92.75 89 PHE A N 1
ATOM 701 C CA . PHE A 1 89 ? -12.516 18.047 16.266 1 92.75 89 PHE A CA 1
ATOM 702 C C . PHE A 1 89 ? -13.43 17 16.906 1 92.75 89 PHE A C 1
ATOM 704 O O . PHE A 1 89 ? -13.461 15.852 16.453 1 92.75 89 PHE A O 1
ATOM 711 N N . PHE A 1 90 ? -14.258 17.359 17.781 1 92.69 90 PHE A N 1
ATOM 712 C CA . PHE A 1 90 ? -14.969 16.391 18.609 1 92.69 90 PHE A CA 1
ATOM 713 C C . PHE A 1 90 ? -16.359 16.109 18.047 1 92.69 90 PHE A C 1
ATOM 715 O O . PHE A 1 90 ? -17.125 15.336 18.625 1 92.69 90 PHE A O 1
ATOM 722 N N . ALA A 1 91 ? -16.688 16.719 16.938 1 92.69 91 ALA A N 1
ATOM 723 C CA . ALA A 1 91 ? -17.953 16.422 16.266 1 92.69 91 ALA A CA 1
ATOM 724 C C . ALA A 1 91 ? -17.984 14.984 15.781 1 92.69 91 ALA A C 1
ATOM 726 O O . ALA A 1 91 ? -16.984 14.445 15.32 1 92.69 91 ALA A O 1
ATOM 727 N N . LYS A 1 92 ? -19.156 14.391 15.875 1 95.19 92 LYS A N 1
ATOM 728 C CA . LYS A 1 92 ? -19.328 13.047 15.336 1 95.19 92 LYS A CA 1
ATOM 729 C C . LYS A 1 92 ? -19.375 13.062 13.812 1 95.19 92 LYS A C 1
ATOM 731 O O . LYS A 1 92 ? -20.203 13.758 13.219 1 95.19 92 LYS A O 1
ATOM 736 N N . LYS A 1 93 ? -18.516 12.281 13.25 1 96.88 93 LYS A N 1
ATOM 737 C CA . LYS A 1 93 ? -18.344 12.305 11.805 1 96.88 93 LYS A CA 1
ATOM 738 C C . LYS A 1 93 ? -19.016 11.109 11.141 1 96.88 93 LYS A C 1
ATOM 740 O O . LYS A 1 93 ? -18.891 9.977 11.625 1 96.88 93 LYS A O 1
ATOM 745 N N . PHE A 1 94 ? -19.656 11.359 9.992 1 97.56 94 PHE A N 1
ATOM 746 C CA . PHE A 1 94 ? -20.359 10.305 9.273 1 97.56 94 PHE A CA 1
ATOM 747 C C . PHE A 1 94 ? -20.125 10.422 7.773 1 97.56 94 PHE A C 1
ATOM 749 O O . PHE A 1 94 ? -19.859 11.508 7.262 1 97.56 94 PHE A O 1
ATOM 756 N N . ALA A 1 95 ? -20.156 9.305 7.121 1 96.94 95 ALA A N 1
ATOM 757 C CA . ALA A 1 95 ? -20.219 9.242 5.664 1 96.94 95 ALA A CA 1
ATOM 758 C C . ALA A 1 95 ? -21.516 8.609 5.191 1 96.94 95 ALA A C 1
ATOM 760 O O . ALA A 1 95 ? -22 7.637 5.785 1 96.94 95 ALA A O 1
ATOM 761 N N . LYS A 1 96 ? -22.062 9.18 4.215 1 94.38 96 LYS A N 1
ATOM 762 C CA . LYS A 1 96 ? -23.266 8.578 3.623 1 94.38 96 LYS A CA 1
ATOM 763 C C . LYS A 1 96 ? -22.875 7.574 2.535 1 94.38 96 LYS A C 1
ATOM 765 O O . LYS A 1 96 ? -22.25 7.934 1.545 1 94.38 96 LYS A O 1
ATOM 770 N N . ARG A 1 97 ? -23.125 6.309 2.768 1 88.81 97 ARG A N 1
ATOM 771 C CA . ARG A 1 97 ? -22.859 5.219 1.834 1 88.81 97 ARG A CA 1
ATOM 772 C C . ARG A 1 97 ? -24.125 4.398 1.585 1 88.81 97 ARG A C 1
ATOM 774 O O . ARG A 1 97 ? -24.75 3.908 2.529 1 88.81 97 ARG A O 1
ATOM 781 N N . GLU A 1 98 ? -24.484 4.277 0.366 1 90 98 GLU A N 1
ATOM 782 C CA . GLU A 1 98 ? -25.656 3.504 -0.017 1 90 98 GLU A CA 1
ATOM 783 C C . GLU A 1 98 ? -26.891 3.918 0.797 1 90 98 GLU A C 1
ATOM 785 O O . GLU A 1 98 ? -27.594 3.068 1.341 1 90 98 GLU A O 1
ATOM 790 N N . GLY A 1 99 ? -27.031 5.168 1.083 1 89.56 99 GLY A N 1
ATOM 791 C CA . GLY A 1 99 ? -28.203 5.723 1.72 1 89.56 99 GLY A CA 1
ATOM 792 C C . GLY A 1 99 ? -28.156 5.672 3.234 1 89.56 99 GLY A C 1
ATOM 793 O O . GLY A 1 99 ? -29.062 6.16 3.914 1 89.56 99 GLY A O 1
ATOM 794 N N . GLU A 1 100 ? -27.109 5.148 3.711 1 94.69 100 GLU A N 1
ATOM 795 C CA . GLU A 1 100 ? -26.969 5.02 5.16 1 94.69 100 GLU A CA 1
ATOM 796 C C . GLU A 1 100 ? -25.797 5.848 5.68 1 94.69 100 GLU A C 1
ATOM 798 O O . GLU A 1 100 ? -24.766 5.945 5.023 1 94.69 100 GLU A O 1
ATOM 803 N N . TYR A 1 101 ? -26.062 6.461 6.812 1 96 101 TYR A N 1
ATOM 804 C CA . TYR A 1 101 ? -24.984 7.18 7.484 1 96 101 TYR A CA 1
ATOM 805 C C . TYR A 1 101 ? -24.125 6.227 8.305 1 96 101 TYR A C 1
ATOM 807 O O . TYR A 1 101 ? -24.625 5.555 9.211 1 96 101 TYR A O 1
ATOM 815 N N . LYS A 1 102 ? -22.953 6.211 7.91 1 96.44 102 LYS A N 1
ATOM 816 C CA . LYS A 1 102 ? -22 5.363 8.617 1 96.44 102 LYS A CA 1
ATOM 817 C C . LYS A 1 102 ? -21.016 6.199 9.445 1 96.44 102 LYS A C 1
ATOM 819 O O . LYS A 1 102 ? -20.422 7.145 8.93 1 96.44 102 LYS A O 1
ATOM 824 N N . PHE A 1 103 ? -20.891 5.867 10.703 1 97 103 PHE A N 1
ATOM 825 C CA . PHE A 1 103 ? -19.953 6.559 11.586 1 97 103 PHE A CA 1
ATOM 826 C C . PHE A 1 103 ? -18.516 6.379 11.094 1 97 103 PHE A C 1
ATOM 828 O O . PHE A 1 103 ? -18.078 5.258 10.852 1 97 103 PHE A O 1
ATOM 835 N N . ILE A 1 104 ? -17.75 7.504 10.875 1 97.19 104 ILE A N 1
ATOM 836 C CA . ILE A 1 104 ? -16.375 7.426 10.375 1 97.19 104 ILE A CA 1
ATOM 837 C C . ILE A 1 104 ? -15.453 8.25 11.266 1 97.19 104 ILE A C 1
ATOM 839 O O . ILE A 1 104 ? -14.43 8.766 10.805 1 97.19 104 ILE A O 1
ATOM 843 N N . GLY A 1 105 ? -15.844 8.453 12.422 1 95.69 105 GLY A N 1
ATOM 844 C CA . GLY A 1 105 ? -15.023 9.109 13.438 1 95.69 105 GLY A CA 1
ATOM 845 C C . GLY A 1 105 ? -14.492 8.148 14.484 1 95.69 105 GLY A C 1
ATOM 846 O O . GLY A 1 105 ? -14.258 6.977 14.195 1 95.69 105 GLY A O 1
ATOM 847 N N . GLU A 1 106 ? -14.117 8.672 15.594 1 91.19 106 GLU A N 1
ATOM 848 C CA . GLU A 1 106 ? -13.695 7.906 16.766 1 91.19 106 GLU A CA 1
ATOM 849 C C . GLU A 1 106 ? -14.398 8.398 18.016 1 91.19 106 GLU A C 1
ATOM 851 O O . GLU A 1 106 ? -14.922 9.516 18.062 1 91.19 106 GLU A O 1
ATOM 856 N N . ASN A 1 107 ? -14.445 7.5 18.969 1 88.06 107 ASN A N 1
ATOM 857 C CA . ASN A 1 107 ? -14.984 7.883 20.266 1 88.06 107 ASN A CA 1
ATOM 858 C C . ASN A 1 107 ? -13.898 8.453 21.172 1 88.06 107 ASN A C 1
ATOM 860 O O . ASN A 1 107 ? -13.312 7.73 21.984 1 88.06 107 ASN A O 1
ATOM 864 N N . PHE A 1 108 ? -13.789 9.703 21.125 1 86.38 108 PHE A N 1
ATOM 865 C CA . PHE A 1 108 ? -12.695 10.383 21.828 1 86.38 108 PHE A CA 1
ATOM 866 C C . PHE A 1 108 ? -13.008 10.539 23.312 1 86.38 108 PHE A C 1
ATOM 868 O O . PHE A 1 108 ? -12.109 10.82 24.109 1 86.38 108 PHE A O 1
ATOM 875 N N . GLU A 1 109 ? -14.227 10.422 23.656 1 80.25 109 GLU A N 1
ATOM 876 C CA . GLU A 1 109 ? -14.648 10.578 25.031 1 80.25 109 GLU A CA 1
ATOM 877 C C . GLU A 1 109 ? -13.977 9.539 25.938 1 80.25 109 GLU A C 1
ATOM 879 O O . GLU A 1 109 ? -13.898 9.719 27.156 1 80.25 109 GLU A O 1
ATOM 884 N N . LYS A 1 110 ? -13.484 8.523 25.359 1 79 110 LYS A N 1
ATOM 885 C CA . LYS A 1 110 ? -12.867 7.441 26.141 1 79 110 LYS A CA 1
ATOM 886 C C . LYS A 1 110 ? -11.383 7.715 26.375 1 79 110 LYS A C 1
ATOM 888 O O . LYS A 1 110 ? -10.727 6.988 27.125 1 79 110 LYS A O 1
ATOM 893 N N . LEU A 1 111 ? -10.938 8.805 25.781 1 82.5 111 LEU A N 1
ATOM 894 C CA . LEU A 1 111 ? -9.523 9.133 25.922 1 82.5 111 LEU A CA 1
ATOM 895 C C . LEU A 1 111 ? -9.312 10.211 26.969 1 82.5 111 LEU A C 1
ATOM 897 O O . LEU A 1 111 ? -10.258 10.906 27.359 1 82.5 111 LEU A O 1
ATOM 901 N N . ASP A 1 112 ? -8.109 10.258 27.531 1 80.81 112 ASP A N 1
ATOM 902 C CA . ASP A 1 112 ? -7.766 11.305 28.484 1 80.81 112 ASP A CA 1
ATOM 903 C C . ASP A 1 112 ? -7.875 12.688 27.859 1 80.81 112 ASP A C 1
ATOM 905 O O . ASP A 1 112 ? -6.957 13.133 27.172 1 80.81 112 ASP A O 1
ATOM 909 N N . THR A 1 113 ? -8.852 13.375 28.172 1 77.69 113 THR A N 1
ATOM 910 C CA . THR A 1 113 ? -9.156 14.664 27.562 1 77.69 113 THR A CA 1
ATOM 911 C C . THR A 1 113 ? -8.164 15.727 28.031 1 77.69 113 THR A C 1
ATOM 913 O O . THR A 1 113 ? -8.023 16.766 27.375 1 77.69 113 THR A O 1
ATOM 916 N N . ALA A 1 114 ? -7.484 15.438 29.094 1 85.88 114 ALA A N 1
ATOM 917 C CA . ALA A 1 114 ? -6.559 16.422 29.625 1 85.88 114 ALA A CA 1
ATOM 918 C C . ALA A 1 114 ? -5.367 16.625 28.688 1 85.88 114 ALA A C 1
ATOM 920 O O . ALA A 1 114 ? -4.68 17.641 28.75 1 85.88 114 ALA A O 1
ATOM 921 N N . LYS A 1 115 ? -5.195 15.734 27.828 1 92.88 115 LYS A N 1
ATOM 922 C CA . LYS A 1 115 ? -4.039 15.805 26.938 1 92.88 115 LYS A CA 1
ATOM 923 C C . LYS A 1 115 ? -4.348 16.641 25.688 1 92.88 115 LYS A C 1
ATOM 925 O O . LYS A 1 115 ? -3.438 17.016 24.953 1 92.88 115 LYS A O 1
ATOM 930 N N . PHE A 1 116 ? -5.613 16.906 25.516 1 95.25 116 PHE A N 1
ATOM 931 C CA . PHE A 1 116 ? -6 17.625 24.297 1 95.25 116 PHE A CA 1
ATOM 932 C C . PHE A 1 116 ? -5.816 19.125 24.484 1 95.25 116 PHE A C 1
ATOM 934 O O . PHE A 1 116 ? -6.238 19.688 25.484 1 95.25 116 PHE A O 1
ATOM 941 N N . LYS A 1 117 ? -5.145 19.703 23.547 1 96.62 117 LYS A N 1
ATOM 942 C CA . LYS A 1 117 ? -5.004 21.156 23.422 1 96.62 117 LYS A CA 1
ATOM 943 C C . LYS A 1 117 ? -5.727 21.672 22.188 1 96.62 117 LYS A C 1
ATOM 945 O O . LYS A 1 117 ? -5.508 21.172 21.078 1 96.62 117 LYS A O 1
ATOM 950 N N . ILE A 1 118 ? -6.543 22.703 22.359 1 95.5 118 ILE A N 1
ATOM 951 C CA . ILE A 1 118 ? -7.383 23.219 21.266 1 95.5 118 ILE A CA 1
ATOM 952 C C . ILE A 1 118 ? -6.762 24.484 20.688 1 95.5 118 ILE A C 1
ATOM 954 O O . ILE A 1 118 ? -6.367 25.391 21.422 1 95.5 118 ILE A O 1
ATOM 958 N N . VAL A 1 119 ? -6.66 24.484 19.406 1 93.38 119 VAL A N 1
ATOM 959 C CA . VAL A 1 119 ? -6.164 25.641 18.672 1 93.38 119 VAL A CA 1
ATOM 960 C C . VAL A 1 119 ? -7.215 26.125 17.672 1 93.38 119 VAL A C 1
ATOM 962 O O . VAL A 1 119 ? -7.641 25.359 16.797 1 93.38 119 VAL A O 1
ATOM 965 N N . ASP A 1 120 ? -7.582 27.391 17.734 1 92.94 120 ASP A N 1
ATOM 966 C CA . ASP A 1 120 ? -8.609 27.953 16.859 1 92.94 120 ASP A CA 1
ATOM 967 C C . ASP A 1 120 ? -8.023 29.047 15.961 1 92.94 120 ASP A C 1
ATOM 969 O O . ASP A 1 120 ? -8.648 29.438 14.977 1 92.94 120 ASP A O 1
ATOM 973 N N . GLU A 1 121 ? -6.867 29.484 16.297 1 94.44 121 GLU A N 1
ATOM 974 C CA . GLU A 1 121 ? -6.234 30.531 15.492 1 94.44 121 GLU A CA 1
ATOM 975 C C . GLU A 1 121 ? -5.977 30.062 14.062 1 94.44 121 GLU A C 1
ATOM 977 O O . GLU A 1 121 ? -5.672 28.891 13.836 1 94.44 121 GLU A O 1
ATOM 982 N N . ASP A 1 122 ? -6.02 31.016 13.203 1 94.75 122 ASP A N 1
ATOM 983 C CA . ASP A 1 122 ? -5.754 30.703 11.805 1 94.75 122 ASP A CA 1
ATOM 984 C C . ASP A 1 122 ? -4.375 30.062 11.641 1 94.75 122 ASP A C 1
ATOM 986 O O . ASP A 1 122 ? -4.223 29.078 10.922 1 94.75 122 ASP A O 1
ATOM 990 N N . VAL A 1 123 ? -3.424 30.734 12.227 1 97.12 123 VAL A N 1
ATOM 991 C CA . VAL A 1 123 ? -2.041 30.266 12.242 1 97.12 123 VAL A CA 1
ATOM 992 C C . VAL A 1 123 ? -1.499 30.297 13.672 1 97.12 123 VAL A C 1
ATOM 994 O O . VAL A 1 123 ? -1.564 31.344 14.336 1 97.12 123 VAL A O 1
ATOM 997 N N . TYR A 1 124 ? -1.013 29.172 14.148 1 97.25 124 TYR A N 1
ATOM 998 C CA . TYR A 1 124 ? -0.528 29.062 15.523 1 97.25 124 TYR A CA 1
ATOM 999 C C . TYR A 1 124 ? 0.826 28.359 15.562 1 97.25 124 TYR A C 1
ATOM 1001 O O . TYR A 1 124 ? 0.971 27.25 15.07 1 97.25 124 TYR A O 1
ATOM 1009 N N . GLU A 1 125 ? 1.812 29.016 16.156 1 98.06 125 GLU A N 1
ATOM 1010 C CA . GLU A 1 125 ? 3.141 28.422 16.266 1 98.06 125 GLU A CA 1
ATOM 1011 C C . GLU A 1 125 ? 3.244 27.531 17.5 1 98.06 125 GLU A C 1
ATOM 1013 O O . GLU A 1 125 ? 3.291 28.016 18.641 1 98.06 125 GLU A O 1
ATOM 1018 N N . ILE A 1 126 ? 3.34 26.25 17.359 1 96.75 126 ILE A N 1
ATOM 1019 C CA . ILE A 1 126 ? 3.354 25.312 18.484 1 96.75 126 ILE A CA 1
ATOM 1020 C C . ILE A 1 126 ? 4.781 25.156 19 1 96.75 126 ILE A C 1
ATOM 1022 O O . ILE A 1 126 ? 4.992 24.969 20.203 1 96.75 126 ILE A O 1
ATOM 1026 N N . PHE A 1 127 ? 5.777 25.109 18.156 1 97.31 127 PHE A N 1
ATOM 1027 C CA . PHE A 1 127 ? 7.207 25.156 18.422 1 97.31 127 PHE A CA 1
ATOM 1028 C C . PHE A 1 127 ? 7.91 26.109 17.469 1 97.31 127 PHE A C 1
ATOM 1030 O O . PHE A 1 127 ? 7.348 26.484 16.438 1 97.31 127 PHE A O 1
ATOM 1037 N N . ASP A 1 128 ? 9.117 26.484 17.812 1 96.69 128 ASP A N 1
ATOM 1038 C CA . ASP A 1 128 ? 9.875 27.406 16.953 1 96.69 128 ASP A CA 1
ATOM 1039 C C . ASP A 1 128 ? 9.938 26.891 15.516 1 96.69 128 ASP A C 1
ATOM 1041 O O . ASP A 1 128 ? 10.5 25.828 15.258 1 96.69 128 ASP A O 1
ATOM 1045 N N . GLY A 1 129 ? 9.258 27.609 14.648 1 96.19 129 GLY A N 1
ATOM 1046 C CA . GLY A 1 129 ? 9.312 27.297 13.227 1 96.19 129 GLY A CA 1
ATOM 1047 C C . GLY A 1 129 ? 8.328 26.219 12.82 1 96.19 129 GLY A C 1
ATOM 1048 O O . GLY A 1 129 ? 8.367 25.719 11.695 1 96.19 129 GLY A O 1
ATOM 1049 N N . ILE A 1 130 ? 7.488 25.781 13.773 1 97.56 130 ILE A N 1
ATOM 1050 C CA . ILE A 1 130 ? 6.48 24.766 13.477 1 97.56 130 ILE A CA 1
ATOM 1051 C C . ILE A 1 130 ? 5.09 25.328 13.781 1 97.56 130 ILE A C 1
ATOM 1053 O O . ILE A 1 130 ? 4.773 25.641 14.93 1 97.56 130 ILE A O 1
ATOM 1057 N N . PHE A 1 131 ? 4.289 25.375 12.688 1 98.06 131 PHE A N 1
ATOM 1058 C CA . PHE A 1 131 ? 3.016 26.078 12.789 1 98.06 131 PHE A CA 1
ATOM 1059 C C . PHE A 1 131 ? 1.857 25.156 12.445 1 98.06 131 PHE A C 1
ATOM 1061 O O . PHE A 1 131 ? 1.964 24.328 11.539 1 98.06 131 PHE A O 1
ATOM 1068 N N . MET A 1 132 ? 0.791 25.281 13.172 1 97.88 132 MET A N 1
ATOM 1069 C CA . MET A 1 132 ? -0.506 24.75 12.758 1 97.88 132 MET A CA 1
ATOM 1070 C C . MET A 1 132 ? -1.281 25.781 11.945 1 97.88 132 MET A C 1
ATOM 1072 O O . MET A 1 132 ? -1.366 26.953 12.336 1 97.88 132 MET A O 1
ATOM 1076 N N . VAL A 1 133 ? -1.777 25.391 10.812 1 97.56 133 VAL A N 1
ATOM 1077 C CA . VAL A 1 133 ? -2.564 26.25 9.938 1 97.56 133 VAL A CA 1
ATOM 1078 C C . VAL A 1 133 ? -3.975 25.688 9.789 1 97.56 133 VAL A C 1
ATOM 1080 O O . VAL A 1 133 ? -4.164 24.625 9.188 1 97.56 133 VAL A O 1
ATOM 1083 N N . ASN A 1 134 ? -4.957 26.375 10.242 1 94.94 134 ASN A N 1
ATOM 1084 C CA . ASN A 1 134 ? -6.352 25.938 10.211 1 94.94 134 ASN A CA 1
ATOM 1085 C C . ASN A 1 134 ? -7.059 26.406 8.945 1 94.94 134 ASN A C 1
ATOM 1087 O O . ASN A 1 134 ? -6.621 27.375 8.312 1 94.94 134 ASN A O 1
ATOM 1091 N N . VAL A 1 135 ? -8.055 25.703 8.57 1 86.69 135 VAL A N 1
ATOM 1092 C CA . VAL A 1 135 ? -8.812 26.109 7.391 1 86.69 135 VAL A CA 1
ATOM 1093 C C . VAL A 1 135 ? -9.688 27.312 7.723 1 86.69 135 VAL A C 1
ATOM 1095 O O . VAL A 1 135 ? -10.102 27.5 8.867 1 86.69 135 VAL A O 1
ATOM 1098 N N . THR A 1 136 ? -9.867 28.156 6.738 1 71.5 136 THR A N 1
ATOM 1099 C CA . THR A 1 136 ? -10.625 29.391 6.961 1 71.5 136 THR A CA 1
ATOM 1100 C C . THR A 1 136 ? -12.109 29.172 6.664 1 71.5 136 THR A C 1
ATOM 1102 O O . THR A 1 136 ? -12.969 29.734 7.344 1 71.5 136 THR A O 1
ATOM 1105 N N . SER A 1 137 ? -12.32 28.5 5.574 1 74.62 137 SER A N 1
ATOM 1106 C CA . SER A 1 137 ? -13.703 28.266 5.195 1 74.62 137 SER A CA 1
ATOM 1107 C C . SER A 1 137 ? -13.938 26.812 4.812 1 74.62 137 SER A C 1
ATOM 1109 O O . SER A 1 137 ? -13.023 26.141 4.324 1 74.62 137 SER A O 1
ATOM 1111 N N . GLY A 1 138 ? -15.234 26.484 5.223 1 78.62 138 GLY A N 1
ATOM 1112 C CA . GLY A 1 138 ? -15.594 25.109 4.926 1 78.62 138 GLY A CA 1
ATOM 1113 C C . GLY A 1 138 ? -16.219 24.938 3.553 1 78.62 138 GLY A C 1
ATOM 1114 O O . GLY A 1 138 ? -16.719 25.906 2.967 1 78.62 138 GLY A O 1
ATOM 1115 N N . ASN A 1 139 ? -15.93 23.797 2.979 1 80.81 139 ASN A N 1
ATOM 1116 C CA . ASN A 1 139 ? -16.609 23.375 1.766 1 80.81 139 ASN A CA 1
ATOM 1117 C C . ASN A 1 139 ? -17.656 22.281 2.057 1 80.81 139 ASN A C 1
ATOM 1119 O O . ASN A 1 139 ? -17.359 21.312 2.754 1 80.81 139 ASN A O 1
ATOM 1123 N N . GLU A 1 140 ? -18.797 22.609 1.573 1 84 140 GLU A N 1
ATOM 1124 C CA . GLU A 1 140 ? -19.844 21.609 1.784 1 84 140 GLU A CA 1
ATOM 1125 C C . GLU A 1 140 ? -19.484 20.281 1.106 1 84 140 GLU A C 1
ATOM 1127 O O . GLU A 1 140 ? -18.938 20.281 -0 1 84 140 GLU A O 1
ATOM 1132 N N . SER A 1 141 ? -19.828 19.281 1.846 1 87.38 141 SER A N 1
ATOM 1133 C CA . SER A 1 141 ? -19.625 17.938 1.317 1 87.38 141 SER A CA 1
ATOM 1134 C C . SER A 1 141 ? -20.938 17.234 1.034 1 87.38 141 SER A C 1
ATOM 1136 O O . SER A 1 141 ? -21.922 17.422 1.771 1 87.38 141 SER A O 1
ATOM 1138 N N . ASN A 1 142 ? -20.938 16.516 -0.007 1 88.12 142 ASN A N 1
ATOM 1139 C CA . ASN A 1 142 ? -22.109 15.703 -0.306 1 88.12 142 ASN A CA 1
ATOM 1140 C C . ASN A 1 142 ? -21.922 14.258 0.146 1 88.12 142 ASN A C 1
ATOM 1142 O O . ASN A 1 142 ? -22.828 13.438 0 1 88.12 142 ASN A O 1
ATOM 1146 N N . GLU A 1 143 ? -20.844 14.047 0.778 1 92.75 143 GLU A N 1
ATOM 1147 C CA . GLU A 1 143 ? -20.531 12.672 1.149 1 92.75 143 GLU A CA 1
ATOM 1148 C C . GLU A 1 143 ? -20.328 12.539 2.656 1 92.75 143 GLU A C 1
ATOM 1150 O O . GLU A 1 143 ? -20.562 11.477 3.229 1 92.75 143 GLU A O 1
ATOM 1155 N N . PHE A 1 144 ? -19.953 13.602 3.225 1 96.31 144 PHE A N 1
ATOM 1156 C CA . PHE A 1 144 ? -19.562 13.562 4.633 1 96.31 144 PHE A CA 1
ATOM 1157 C C . PHE A 1 144 ? -20.469 14.477 5.461 1 96.31 144 PHE A C 1
ATOM 1159 O O . PHE A 1 144 ? -20.891 15.539 4.992 1 96.31 144 PHE A O 1
ATOM 1166 N N . TYR A 1 145 ? -20.688 14.016 6.66 1 97.06 145 TYR A N 1
ATOM 1167 C CA . TYR A 1 145 ? -21.656 14.695 7.516 1 97.06 145 TYR A CA 1
ATOM 1168 C C . TYR A 1 145 ? -21.188 14.695 8.969 1 97.06 145 TYR A C 1
ATOM 1170 O O . TYR A 1 145 ? -20.344 13.898 9.352 1 97.06 145 TYR A O 1
ATOM 1178 N N . ILE A 1 146 ? -21.766 15.617 9.719 1 96 146 ILE A N 1
ATOM 1179 C CA . ILE A 1 146 ? -21.641 15.625 11.172 1 96 146 ILE A CA 1
ATOM 1180 C C . ILE A 1 146 ? -23.016 15.516 11.805 1 96 146 ILE A C 1
ATOM 1182 O O . ILE A 1 146 ? -24.031 15.812 11.164 1 96 146 ILE A O 1
ATOM 1186 N N . LEU A 1 147 ? -23.016 14.992 12.984 1 94.81 147 LEU A N 1
ATOM 1187 C CA . LEU A 1 147 ? -24.234 14.984 13.781 1 94.81 147 LEU A CA 1
ATOM 1188 C C . LEU A 1 147 ? -24.266 16.172 14.742 1 94.81 147 LEU A C 1
ATOM 1190 O O . LEU A 1 147 ? -23.438 16.266 15.648 1 94.81 147 LEU A O 1
ATOM 1194 N N . LYS A 1 148 ? -25.094 17.078 14.484 1 91.19 148 LYS A N 1
ATOM 1195 C CA . LYS A 1 148 ? -25.266 18.266 15.32 1 91.19 148 LYS A CA 1
ATOM 1196 C C . LYS A 1 148 ? -26.734 18.453 15.695 1 91.19 148 LYS A C 1
ATOM 1198 O O . LYS A 1 148 ? -27.609 18.469 14.82 1 91.19 148 LYS A O 1
ATOM 1203 N N . ASP A 1 149 ? -27 18.516 16.969 1 92.62 149 ASP A N 1
ATOM 1204 C CA . ASP A 1 149 ? -28.344 18.703 17.5 1 92.62 149 ASP A CA 1
ATOM 1205 C C . ASP A 1 149 ? -29.297 17.625 17 1 92.62 149 ASP A C 1
ATOM 1207 O O . ASP A 1 149 ? -30.406 17.922 16.547 1 92.62 149 ASP A O 1
ATOM 1211 N N . GLY A 1 150 ? -28.781 16.484 16.844 1 92.12 150 GLY A N 1
ATOM 1212 C CA . GLY A 1 150 ? -29.578 15.328 16.5 1 92.12 150 GLY A CA 1
ATOM 1213 C C . GLY A 1 150 ? -29.859 15.211 15.008 1 92.12 150 GLY A C 1
ATOM 1214 O O . GLY A 1 150 ? -30.625 14.344 14.586 1 92.12 150 GLY A O 1
ATOM 1215 N N . ARG A 1 151 ? -29.359 16.062 14.242 1 94.88 151 ARG A N 1
ATOM 1216 C CA . ARG A 1 151 ? -29.562 16.031 12.797 1 94.88 151 ARG A CA 1
ATOM 1217 C C . ARG A 1 151 ? -28.234 15.93 12.055 1 94.88 151 ARG A C 1
ATOM 1219 O O . ARG A 1 151 ? -27.234 16.5 12.5 1 94.88 151 ARG A O 1
ATOM 1226 N N . PHE A 1 152 ? -28.266 15.281 10.961 1 96.12 152 PHE A N 1
ATOM 1227 C CA . PHE A 1 152 ? -27.109 15.219 10.094 1 96.12 152 PHE A CA 1
ATOM 1228 C C . PHE A 1 152 ? -26.984 16.484 9.25 1 96.12 152 PHE A C 1
ATOM 1230 O O . PHE A 1 152 ? -27.969 16.938 8.656 1 96.12 152 PHE A O 1
ATOM 1237 N N . GLN A 1 153 ? -25.797 17.047 9.266 1 95.5 153 GLN A N 1
ATOM 1238 C CA . GLN A 1 153 ? -25.469 18.203 8.453 1 95.5 153 GLN A CA 1
ATOM 1239 C C . GLN A 1 153 ? -24.188 17.984 7.656 1 95.5 153 GLN A C 1
ATOM 1241 O O . GLN A 1 153 ? -23.312 17.219 8.086 1 95.5 153 GLN A O 1
ATOM 1246 N N . SER A 1 154 ? -24.172 18.625 6.512 1 95.94 154 SER A N 1
ATOM 1247 C CA . SER A 1 154 ? -22.953 18.516 5.703 1 95.94 154 SER A CA 1
ATOM 1248 C C . SER A 1 154 ? -21.719 18.891 6.508 1 95.94 154 SER A C 1
ATOM 1250 O O . SER A 1 154 ? -21.734 19.875 7.246 1 95.94 154 SER A O 1
ATOM 1252 N N . ASP A 1 155 ? -20.734 18.062 6.453 1 95.25 155 ASP A N 1
ATOM 1253 C CA . ASP A 1 155 ? -19.469 18.375 7.113 1 95.25 155 ASP A CA 1
ATOM 1254 C C . ASP A 1 155 ? -18.703 19.453 6.359 1 95.25 155 ASP A C 1
ATOM 1256 O O . ASP A 1 155 ? -18.406 19.297 5.172 1 95.25 155 ASP A O 1
ATOM 1260 N N . LEU A 1 156 ? -18.344 20.5 7 1 94.25 156 LEU A N 1
ATOM 1261 C CA . LEU A 1 156 ? -17.578 21.609 6.398 1 94.25 156 LEU A CA 1
ATOM 1262 C C . LEU A 1 156 ? -16.094 21.453 6.672 1 94.25 156 LEU A C 1
ATOM 1264 O O . LEU A 1 156 ? -15.281 22.234 6.168 1 94.25 156 LEU A O 1
ATOM 1268 N N . PHE A 1 157 ? -15.719 20.453 7.426 1 94.62 157 PHE A N 1
ATOM 1269 C CA . PHE A 1 157 ? -14.336 20.125 7.77 1 94.62 157 PHE A CA 1
ATOM 1270 C C . PHE A 1 157 ? -13.625 21.344 8.352 1 94.62 157 PHE A C 1
ATOM 1272 O O . PHE A 1 157 ? -12.484 21.641 7.984 1 94.62 157 PHE A O 1
ATOM 1279 N N . LEU A 1 158 ? -14.32 22 9.25 1 92.19 158 LEU A N 1
ATOM 1280 C CA . LEU A 1 158 ? -13.781 23.219 9.828 1 92.19 158 LEU A CA 1
ATOM 1281 C C . LEU A 1 158 ? -12.625 22.906 10.781 1 92.19 158 LEU A C 1
ATOM 1283 O O . LEU A 1 158 ? -11.828 23.781 11.102 1 92.19 158 LEU A O 1
ATOM 1287 N N . GLU A 1 159 ? -12.578 21.672 11.203 1 93.62 159 GLU A N 1
ATOM 1288 C CA . GLU A 1 159 ? -11.555 21.297 12.172 1 93.62 159 GLU A CA 1
ATOM 1289 C C . GLU A 1 159 ? -10.242 20.938 11.477 1 93.62 159 GLU A C 1
ATOM 1291 O O . GLU A 1 159 ? -9.234 20.688 12.141 1 93.62 159 GLU A O 1
ATOM 1296 N N . GLU A 1 160 ? -10.258 20.844 10.156 1 95.88 160 GLU A N 1
ATOM 1297 C CA . GLU A 1 160 ? -9.055 20.391 9.461 1 95.88 160 GLU A CA 1
ATOM 1298 C C . GLU A 1 160 ? -7.91 21.375 9.633 1 95.88 160 GLU A C 1
ATOM 1300 O O . GLU A 1 160 ? -8.102 22.578 9.5 1 95.88 160 GLU A O 1
ATOM 1305 N N . GLN A 1 161 ? -6.77 20.844 9.984 1 97.19 161 GLN A N 1
ATOM 1306 C CA . GLN A 1 161 ? -5.57 21.656 10.148 1 97.19 161 GLN A CA 1
ATOM 1307 C C . GLN A 1 161 ? -4.363 21 9.484 1 97.19 161 GLN A C 1
ATOM 1309 O O . GLN A 1 161 ? -4.336 19.781 9.305 1 97.19 161 GLN A O 1
ATOM 1314 N N . SER A 1 162 ? -3.426 21.797 9.086 1 97.94 162 SER A N 1
ATOM 1315 C CA . SER A 1 162 ? -2.168 21.375 8.484 1 97.94 162 SER A CA 1
ATOM 1316 C C . SER A 1 162 ? -0.974 21.844 9.312 1 97.94 162 SER A C 1
ATOM 1318 O O . SER A 1 162 ? -1.123 22.656 10.219 1 97.94 162 SER A O 1
ATOM 1320 N N . LEU A 1 163 ? 0.171 21.266 9.078 1 98.12 163 LEU A N 1
ATOM 1321 C CA . LEU A 1 163 ? 1.421 21.703 9.688 1 98.12 163 LEU A CA 1
ATOM 1322 C C . LEU A 1 163 ? 2.309 22.406 8.664 1 98.12 163 LEU A C 1
ATOM 1324 O O . LEU A 1 163 ? 2.424 21.953 7.52 1 98.12 163 LEU A O 1
ATOM 1328 N N . VAL A 1 164 ? 2.838 23.5 9.023 1 97.88 164 VAL A N 1
ATOM 1329 C CA . VAL A 1 164 ? 3.854 24.188 8.234 1 97.88 164 VAL A CA 1
ATOM 1330 C C . VAL A 1 164 ? 5.16 24.25 9.023 1 97.88 164 VAL A C 1
ATOM 1332 O O . VAL A 1 164 ? 5.18 24.719 10.172 1 97.88 164 VAL A O 1
ATOM 1335 N N . ILE A 1 165 ? 6.191 23.797 8.438 1 97.25 165 ILE A N 1
ATOM 1336 C CA . ILE A 1 165 ? 7.496 23.734 9.094 1 97.25 165 ILE A CA 1
ATOM 1337 C C . ILE A 1 165 ? 8.492 24.594 8.32 1 97.25 165 ILE A C 1
ATOM 1339 O O . ILE A 1 165 ? 8.734 24.359 7.133 1 97.25 165 ILE A O 1
ATOM 1343 N N . LYS A 1 166 ? 9.047 25.516 8.984 1 95.44 166 LYS A N 1
ATOM 1344 C CA . LYS A 1 166 ? 10.055 26.391 8.391 1 95.44 166 LYS A CA 1
ATOM 1345 C C . LYS A 1 166 ? 11.461 25.859 8.648 1 95.44 166 LYS A C 1
ATOM 1347 O O . LYS A 1 166 ? 11.797 25.484 9.781 1 95.44 166 LYS A O 1
ATOM 1352 N N . GLU A 1 167 ? 12.195 25.734 7.598 1 90.56 167 GLU A N 1
ATOM 1353 C CA . GLU A 1 167 ? 13.594 25.328 7.699 1 90.56 167 GLU A CA 1
ATOM 1354 C C . GLU A 1 167 ? 14.438 25.953 6.598 1 90.56 167 GLU A C 1
ATOM 1356 O O . GLU A 1 167 ? 14.156 25.781 5.41 1 90.56 167 GLU A O 1
ATOM 1361 N N . ASP A 1 168 ? 15.5 26.734 6.996 1 88.81 168 ASP A N 1
ATOM 1362 C CA . ASP A 1 168 ? 16.484 27.297 6.082 1 88.81 168 ASP A CA 1
ATOM 1363 C C . ASP A 1 168 ? 15.82 28.094 4.961 1 88.81 168 ASP A C 1
ATOM 1365 O O . ASP A 1 168 ? 16.094 27.859 3.783 1 88.81 168 ASP A O 1
ATOM 1369 N N . GLY A 1 169 ? 14.867 28.891 5.312 1 87.88 169 GLY A N 1
ATOM 1370 C CA . GLY A 1 169 ? 14.242 29.781 4.355 1 87.88 169 GLY A CA 1
ATOM 1371 C C . GLY A 1 169 ? 13.234 29.094 3.453 1 87.88 169 GLY A C 1
ATOM 1372 O O . GLY A 1 169 ? 12.773 29.672 2.471 1 87.88 169 GLY A O 1
ATOM 1373 N N . LYS A 1 170 ? 12.938 27.875 3.754 1 92.94 170 LYS A N 1
ATOM 1374 C CA . LYS A 1 170 ? 11.922 27.125 3.021 1 92.94 170 LYS A CA 1
ATOM 1375 C C . LYS A 1 170 ? 10.852 26.578 3.965 1 92.94 170 LYS A C 1
ATOM 1377 O O . LYS A 1 170 ? 10.992 26.672 5.184 1 92.94 170 LYS A O 1
ATOM 1382 N N . ILE A 1 171 ? 9.758 26.156 3.336 1 95.19 171 ILE A N 1
ATOM 1383 C CA . ILE A 1 171 ? 8.742 25.578 4.215 1 95.19 171 ILE A CA 1
ATOM 1384 C C . ILE A 1 171 ? 8.266 24.25 3.654 1 95.19 171 ILE A C 1
ATOM 1386 O O . ILE A 1 171 ? 8.289 24.031 2.441 1 95.19 171 ILE A O 1
ATOM 1390 N N . ALA A 1 172 ? 7.969 23.328 4.535 1 97.31 172 ALA A N 1
ATOM 1391 C CA . ALA A 1 172 ? 7.246 22.094 4.227 1 97.31 172 ALA A CA 1
ATOM 1392 C C . ALA A 1 172 ? 5.805 22.156 4.727 1 97.31 172 ALA A C 1
ATOM 1394 O O . ALA A 1 172 ? 5.551 22.641 5.836 1 97.31 172 ALA A O 1
ATOM 1395 N N . VAL A 1 173 ? 4.906 21.812 3.855 1 98.06 173 VAL A N 1
ATOM 1396 C CA . VAL A 1 173 ? 3.492 21.766 4.215 1 98.06 173 VAL A CA 1
ATOM 1397 C C . VAL A 1 173 ? 3.049 20.328 4.387 1 98.06 173 VAL A C 1
ATOM 1399 O O . VAL A 1 173 ? 3.133 19.531 3.445 1 98.06 173 VAL A O 1
ATOM 1402 N N . ILE A 1 174 ? 2.557 19.969 5.559 1 98.62 174 ILE A N 1
ATOM 1403 C CA . ILE A 1 174 ? 2.08 18.625 5.879 1 98.62 174 ILE A CA 1
ATOM 1404 C C . ILE A 1 174 ? 0.56 18.625 6.012 1 98.62 174 ILE A C 1
ATOM 1406 O O . ILE A 1 174 ? 0.006 19.391 6.816 1 98.62 174 ILE A O 1
ATOM 1410 N N . VAL A 1 175 ? -0.069 17.781 5.215 1 98.56 175 VAL A N 1
ATOM 1411 C CA . VAL A 1 175 ? -1.528 17.797 5.207 1 98.56 175 VAL A CA 1
ATOM 1412 C C . VAL A 1 175 ? -2.055 16.391 5.473 1 98.56 175 VAL A C 1
ATOM 1414 O O . VAL A 1 175 ? -1.355 15.398 5.234 1 98.56 175 VAL A O 1
ATOM 1417 N N . GLY A 1 176 ? -3.283 16.25 6.047 1 98.31 176 GLY A N 1
ATOM 1418 C CA . GLY A 1 176 ? -3.912 14.969 6.293 1 98.31 176 GLY A CA 1
ATOM 1419 C C . GLY A 1 176 ? -4.617 14.406 5.07 1 98.31 176 GLY A C 1
ATOM 1420 O O . GLY A 1 176 ? -4.051 13.594 4.336 1 98.31 176 GLY A O 1
ATOM 1421 N N . CYS A 1 177 ? -5.746 14.977 4.734 1 96.88 177 CYS A N 1
ATOM 1422 C CA . CYS A 1 177 ? -6.516 14.523 3.58 1 96.88 177 CYS A CA 1
ATOM 1423 C C . CYS A 1 177 ? -6.863 15.695 2.664 1 96.88 177 CYS A C 1
ATOM 1425 O O . CYS A 1 177 ? -7.195 15.492 1.494 1 96.88 177 CYS A O 1
ATOM 1427 N N . SER A 1 178 ? -6.809 16.922 3.248 1 96.19 178 SER A N 1
ATOM 1428 C CA . SER A 1 178 ? -7.133 18.125 2.469 1 96.19 178 SER A CA 1
ATOM 1429 C C . SER A 1 178 ? -8.578 18.078 1.975 1 96.19 178 SER A C 1
ATOM 1431 O O . SER A 1 178 ? -8.836 18.281 0.788 1 96.19 178 SER A O 1
ATOM 1433 N N . HIS A 1 179 ? -9.445 17.828 2.828 1 95.06 179 HIS A N 1
ATOM 1434 C CA . HIS A 1 179 ? -10.867 17.781 2.48 1 95.06 179 HIS A CA 1
ATOM 1435 C C . HIS A 1 179 ? -11.344 19.125 1.959 1 95.06 179 HIS A C 1
ATOM 1437 O O . HIS A 1 179 ? -12.25 19.188 1.125 1 95.06 179 HIS A O 1
ATOM 1443 N N . ASN A 1 180 ? -10.734 20.188 2.418 1 92.56 180 ASN A N 1
ATOM 1444 C CA . ASN A 1 180 ? -11.117 21.531 2 1 92.56 180 ASN A CA 1
ATOM 1445 C C . ASN A 1 180 ? -10.438 21.922 0.691 1 92.56 180 ASN A C 1
ATOM 1447 O O . ASN A 1 180 ? -10.602 23.047 0.218 1 92.56 180 ASN A O 1
ATOM 1451 N N . GLY A 1 181 ? -9.688 21.016 0.153 1 93.81 181 GLY A N 1
ATOM 1452 C CA . GLY A 1 181 ? -8.984 21.281 -1.089 1 93.81 181 GLY A CA 1
ATOM 1453 C C . GLY A 1 181 ? -7.523 21.641 -0.879 1 93.81 181 GLY A C 1
ATOM 1454 O O . GLY A 1 181 ? -7.211 22.641 -0.227 1 93.81 181 GLY A O 1
ATOM 1455 N N . ILE A 1 182 ? -6.656 20.938 -1.482 1 96.44 182 ILE A N 1
ATOM 1456 C CA . ILE A 1 182 ? -5.219 21.141 -1.326 1 96.44 182 ILE A CA 1
ATOM 1457 C C . ILE A 1 182 ? -4.828 22.5 -1.899 1 96.44 182 ILE A C 1
ATOM 1459 O O . ILE A 1 182 ? -3.93 23.172 -1.377 1 96.44 182 ILE A O 1
ATOM 1463 N N . GLU A 1 183 ? -5.512 22.953 -2.945 1 96.06 183 GLU A N 1
ATOM 1464 C CA . GLU A 1 183 ? -5.223 24.25 -3.549 1 96.06 183 GLU A CA 1
ATOM 1465 C C . GLU A 1 183 ? -5.465 25.391 -2.557 1 96.06 183 GLU A C 1
ATOM 1467 O O . GLU A 1 183 ? -4.641 26.297 -2.426 1 96.06 183 GLU A O 1
ATOM 1472 N N . LYS A 1 184 ? -6.598 25.297 -1.836 1 95 184 LYS A N 1
ATOM 1473 C CA . LYS A 1 184 ? -6.941 26.328 -0.864 1 95 184 LYS A CA 1
ATOM 1474 C C . LYS A 1 184 ? -5.941 26.359 0.287 1 95 184 LYS A C 1
ATOM 1476 O O . LYS A 1 184 ? -5.582 27.422 0.779 1 95 184 LYS A O 1
ATOM 1481 N N . ILE A 1 185 ? -5.512 25.219 0.691 1 95.94 185 ILE A N 1
ATOM 1482 C CA . ILE A 1 185 ? -4.539 25.125 1.774 1 95.94 185 ILE A CA 1
ATOM 1483 C C . ILE A 1 185 ? -3.229 25.766 1.349 1 95.94 185 ILE A C 1
ATOM 1485 O O . ILE A 1 185 ? -2.668 26.594 2.082 1 95.94 185 ILE A O 1
ATOM 1489 N N . ILE A 1 186 ? -2.779 25.453 0.139 1 96.62 186 ILE A N 1
ATOM 1490 C CA . ILE A 1 186 ? -1.526 26 -0.38 1 96.62 186 ILE A CA 1
ATOM 1491 C C . ILE A 1 186 ? -1.633 27.516 -0.509 1 96.62 186 ILE A C 1
ATOM 1493 O O . ILE A 1 186 ? -0.717 28.234 -0.12 1 96.62 186 ILE A O 1
ATOM 1497 N N . GLU A 1 187 ? -2.725 27.984 -1.005 1 95.5 187 GLU A N 1
ATOM 1498 C CA . GLU A 1 187 ? -2.926 29.422 -1.171 1 95.5 187 GLU A CA 1
ATOM 1499 C C . GLU A 1 187 ? -2.895 30.141 0.174 1 95.5 187 GLU A C 1
ATOM 1501 O O . GLU A 1 187 ? -2.316 31.219 0.29 1 95.5 187 GLU A O 1
ATOM 1506 N N . LYS A 1 188 ? -3.529 29.547 1.144 1 95.56 188 LYS A N 1
ATOM 1507 C CA . LYS A 1 188 ? -3.492 30.141 2.473 1 95.56 188 LYS A CA 1
ATOM 1508 C C . LYS A 1 188 ? -2.066 30.188 3.018 1 95.56 188 LYS A C 1
ATOM 1510 O O . LYS A 1 188 ? -1.638 31.203 3.57 1 95.56 188 LYS A O 1
ATOM 1515 N N . VAL A 1 189 ? -1.367 29.078 2.883 1 96.56 189 VAL A N 1
ATOM 1516 C CA . VAL A 1 189 ? 0.014 29.016 3.35 1 96.56 189 VAL A CA 1
ATOM 1517 C C . VAL A 1 189 ? 0.841 30.094 2.658 1 96.56 189 VAL A C 1
ATOM 1519 O O . VAL A 1 189 ? 1.611 30.812 3.307 1 96.56 189 VAL A O 1
ATOM 1522 N N . GLU A 1 190 ? 0.64 30.266 1.378 1 95.62 190 GLU A N 1
ATOM 1523 C CA . GLU A 1 190 ? 1.379 31.266 0.614 1 95.62 190 GLU A CA 1
ATOM 1524 C C . GLU A 1 190 ? 1.036 32.688 1.079 1 95.62 190 GLU A C 1
ATOM 1526 O O . GLU A 1 190 ? 1.878 33.562 1.021 1 95.62 190 GLU A O 1
ATOM 1531 N N . LYS A 1 191 ? -0.176 32.844 1.508 1 94.62 191 LYS A N 1
ATOM 1532 C CA . LYS A 1 191 ? -0.617 34.125 1.997 1 94.62 191 LYS A CA 1
ATOM 1533 C C . LYS A 1 191 ? 0.059 34.5 3.32 1 94.62 191 LYS A C 1
ATOM 1535 O O . LYS A 1 191 ? 0.4 35.656 3.564 1 94.62 191 LYS A O 1
ATOM 1540 N N . TYR A 1 192 ? 0.27 33.531 4.133 1 95.25 192 TYR A N 1
ATOM 1541 C CA . TYR A 1 192 ? 0.725 33.781 5.496 1 95.25 192 TYR A CA 1
ATOM 1542 C C . TYR A 1 192 ? 2.24 33.656 5.598 1 95.25 192 TYR A C 1
ATOM 1544 O O . TYR A 1 192 ? 2.85 34.156 6.543 1 95.25 192 TYR A O 1
ATOM 1552 N N . PHE A 1 193 ? 2.812 32.938 4.699 1 95 193 PHE A N 1
ATOM 1553 C CA . PHE A 1 193 ? 4.25 32.688 4.75 1 95 193 PHE A CA 1
ATOM 1554 C C . PHE A 1 193 ? 4.922 33.156 3.463 1 95 193 PHE A C 1
ATOM 1556 O O . PHE A 1 193 ? 4.473 32.812 2.365 1 95 193 PHE A O 1
ATOM 1563 N N . SER A 1 194 ? 5.918 33.938 3.496 1 90.19 194 SER A N 1
ATOM 1564 C CA . SER A 1 194 ? 6.605 34.5 2.344 1 90.19 194 SER A CA 1
ATOM 1565 C C . SER A 1 194 ? 7.668 33.562 1.805 1 90.19 194 SER A C 1
ATOM 1567 O O . SER A 1 194 ? 8.203 33.781 0.714 1 90.19 194 SER A O 1
ATOM 1569 N N . HIS A 1 195 ? 7.934 32.531 2.406 1 89.56 195 HIS A N 1
ATOM 1570 C CA . HIS A 1 195 ? 8.977 31.578 2.021 1 89.56 195 HIS A CA 1
ATOM 1571 C C . HIS A 1 195 ? 8.508 30.656 0.902 1 89.56 195 HIS A C 1
ATOM 1573 O O . HIS A 1 195 ? 7.305 30.422 0.753 1 89.56 195 HIS A O 1
ATOM 1579 N N . SER A 1 196 ? 9.445 30.156 0.184 1 91.81 196 SER A N 1
ATOM 1580 C CA . SER A 1 196 ? 9.156 29.172 -0.852 1 91.81 196 SER A CA 1
ATOM 1581 C C . SER A 1 196 ? 8.734 27.844 -0.244 1 91.81 196 SER A C 1
ATOM 1583 O O . SER A 1 196 ? 9.25 27.438 0.801 1 91.81 196 SER A O 1
ATOM 1585 N N . ILE A 1 197 ? 7.828 27.172 -0.94 1 96.12 197 ILE A N 1
ATOM 1586 C CA . ILE A 1 197 ? 7.398 25.859 -0.477 1 96.12 197 ILE A CA 1
ATOM 1587 C C . ILE A 1 197 ? 8.297 24.781 -1.076 1 96.12 197 ILE A C 1
ATOM 1589 O O . ILE A 1 197 ? 8.305 24.578 -2.293 1 96.12 197 ILE A O 1
ATOM 1593 N N . PHE A 1 198 ? 9.031 24.156 -0.175 1 96.31 198 PHE A N 1
ATOM 1594 C CA . PHE A 1 198 ? 9.922 23.094 -0.611 1 96.31 198 PHE A CA 1
ATOM 1595 C C . PHE A 1 198 ? 9.141 21.812 -0.925 1 96.31 198 PHE A C 1
ATOM 1597 O O . PHE A 1 198 ? 9.352 21.203 -1.968 1 96.31 198 PHE A O 1
ATOM 1604 N N . ALA A 1 199 ? 8.219 21.469 -0.019 1 97.5 199 ALA A N 1
ATOM 1605 C CA . ALA A 1 199 ? 7.504 20.219 -0.203 1 97.5 199 ALA A CA 1
ATOM 1606 C C . ALA A 1 199 ? 6.074 20.312 0.325 1 97.5 199 ALA A C 1
ATOM 1608 O O . ALA A 1 199 ? 5.816 21.016 1.306 1 97.5 199 ALA A O 1
ATOM 1609 N N . VAL A 1 200 ? 5.184 19.656 -0.348 1 98.38 200 VAL A N 1
ATOM 1610 C CA . VAL A 1 200 ? 3.838 19.375 0.137 1 98.38 200 VAL A CA 1
ATOM 1611 C C . VAL A 1 200 ? 3.666 17.859 0.321 1 98.38 200 VAL A C 1
ATOM 1613 O O . VAL A 1 200 ? 3.816 17.094 -0.631 1 98.38 200 VAL A O 1
ATOM 1616 N N . ILE A 1 201 ? 3.369 17.422 1.566 1 98.69 201 ILE A N 1
ATOM 1617 C CA . ILE A 1 201 ? 3.4 16 1.917 1 98.69 201 ILE A CA 1
ATOM 1618 C C . ILE A 1 201 ? 2.072 15.594 2.555 1 98.69 201 ILE A C 1
ATOM 1620 O O . ILE A 1 201 ? 1.63 16.219 3.525 1 98.69 201 ILE A O 1
ATOM 1624 N N . GLY A 1 202 ? 1.44 14.594 2.012 1 98.69 202 GLY A N 1
ATOM 1625 C CA . GLY A 1 202 ? 0.236 14.078 2.643 1 98.69 202 GLY A CA 1
ATOM 1626 C C . GLY A 1 202 ? -0.842 13.695 1.645 1 98.69 202 GLY A C 1
ATOM 1627 O O . GLY A 1 202 ? -0.541 13.312 0.513 1 98.69 202 GLY A O 1
ATOM 1628 N N . GLY A 1 203 ? -2.076 13.617 2.117 1 98.44 203 GLY A N 1
ATOM 1629 C CA . GLY A 1 203 ? -3.203 13.289 1.261 1 98.44 203 GLY A CA 1
ATOM 1630 C C . GLY A 1 203 ? -3.826 14.5 0.599 1 98.44 203 GLY A C 1
ATOM 1631 O O . GLY A 1 203 ? -4.125 15.492 1.266 1 98.44 203 GLY A O 1
ATOM 1632 N N . PHE A 1 204 ? -4.102 14.391 -0.701 1 97.75 204 PHE A N 1
ATOM 1633 C CA . PHE A 1 204 ? -4.629 15.516 -1.456 1 97.75 204 PHE A CA 1
ATOM 1634 C C . PHE A 1 204 ? -6.109 15.328 -1.755 1 97.75 204 PHE A C 1
ATOM 1636 O O . PHE A 1 204 ? -6.703 16.109 -2.5 1 97.75 204 PHE A O 1
ATOM 1643 N N . HIS A 1 205 ? -6.734 14.211 -1.216 1 94.25 205 HIS A N 1
ATOM 1644 C CA . HIS A 1 205 ? -8.133 13.844 -1.406 1 94.25 205 HIS A CA 1
ATOM 1645 C C . HIS A 1 205 ? -8.492 13.781 -2.889 1 94.25 205 HIS A C 1
ATOM 1647 O O . HIS A 1 205 ? -9.523 14.312 -3.305 1 94.25 205 HIS A O 1
ATOM 1653 N N . SER A 1 206 ? -7.637 13.148 -3.699 1 90.94 206 SER A N 1
ATOM 1654 C CA . SER A 1 206 ? -7.773 13.203 -5.152 1 90.94 206 SER A CA 1
ATOM 1655 C C . SER A 1 206 ? -8.008 11.82 -5.738 1 90.94 206 SER A C 1
ATOM 1657 O O . SER A 1 206 ? -8.055 11.656 -6.957 1 90.94 206 SER A O 1
ATOM 1659 N N . LYS A 1 207 ? -8.172 10.844 -4.941 1 84.81 207 LYS A N 1
ATOM 1660 C CA . LYS A 1 207 ? -8.266 9.477 -5.438 1 84.81 207 LYS A CA 1
ATOM 1661 C C . LYS A 1 207 ? -9.469 9.305 -6.363 1 84.81 207 LYS A C 1
ATOM 1663 O O . LYS A 1 207 ? -9.422 8.5 -7.301 1 84.81 207 LYS A O 1
ATOM 1668 N N . ASP A 1 208 ? -10.562 10.102 -6.109 1 82.94 208 ASP A N 1
ATOM 1669 C CA . ASP A 1 208 ? -11.789 9.914 -6.887 1 82.94 208 ASP A CA 1
ATOM 1670 C C . ASP A 1 208 ? -11.953 11.023 -7.926 1 82.94 208 ASP A C 1
ATOM 1672 O O . ASP A 1 208 ? -13.023 11.18 -8.508 1 82.94 208 ASP A O 1
ATOM 1676 N N . PHE A 1 209 ? -10.883 11.773 -8.086 1 87 209 PHE A N 1
ATOM 1677 C CA . PHE A 1 209 ? -10.938 12.82 -9.102 1 87 209 PHE A CA 1
ATOM 1678 C C . PHE A 1 209 ? -11.109 12.219 -10.492 1 87 209 PHE A C 1
ATOM 1680 O O . PHE A 1 209 ? -10.508 11.188 -10.805 1 87 209 PHE A O 1
ATOM 1687 N N . ARG A 1 210 ? -11.914 12.914 -11.312 1 85.94 210 ARG A N 1
ATOM 1688 C CA . ARG A 1 210 ? -11.977 12.594 -12.734 1 85.94 210 ARG A CA 1
ATOM 1689 C C . ARG A 1 210 ? -10.82 13.242 -13.492 1 85.94 210 ARG A C 1
ATOM 1691 O O . ARG A 1 210 ? -10.062 14.031 -12.93 1 85.94 210 ARG A O 1
ATOM 1698 N N . GLN A 1 211 ? -10.703 12.914 -14.625 1 87.56 211 GLN A N 1
ATOM 1699 C CA . GLN A 1 211 ? -9.57 13.344 -15.438 1 87.56 211 GLN A CA 1
ATOM 1700 C C . GLN A 1 211 ? -9.445 14.859 -15.453 1 87.56 211 GLN A C 1
ATOM 1702 O O . GLN A 1 211 ? -8.352 15.406 -15.281 1 87.56 211 GLN A O 1
ATOM 1707 N N . ASN A 1 212 ? -10.531 15.508 -15.641 1 91 212 ASN A N 1
ATOM 1708 C CA . ASN A 1 212 ? -10.5 16.969 -15.719 1 91 212 ASN A CA 1
ATOM 1709 C C . ASN A 1 212 ? -10.07 17.594 -14.398 1 91 212 ASN A C 1
ATOM 1711 O O . ASN A 1 212 ? -9.344 18.578 -14.383 1 91 212 ASN A O 1
ATOM 1715 N N . ASP A 1 213 ? -10.539 17 -13.312 1 93.88 213 ASP A N 1
ATOM 1716 C CA . ASP A 1 213 ? -10.148 17.484 -11.992 1 93.88 213 ASP A CA 1
ATOM 1717 C C . ASP A 1 213 ? -8.648 17.297 -11.75 1 93.88 213 ASP A C 1
ATOM 1719 O O . ASP A 1 213 ? -7.988 18.188 -11.203 1 93.88 213 ASP A O 1
ATOM 1723 N N . LEU A 1 214 ? -8.148 16.203 -12.172 1 95 214 LEU A N 1
ATOM 1724 C CA . LEU A 1 214 ? -6.73 15.922 -12.016 1 95 214 LEU A CA 1
ATOM 1725 C C . LEU A 1 214 ? -5.887 16.859 -12.875 1 95 214 LEU A C 1
ATOM 1727 O O . LEU A 1 214 ? -4.824 17.312 -12.445 1 95 214 LEU A O 1
ATOM 1731 N N . GLN A 1 215 ? -6.379 17.125 -14.031 1 94.75 215 GLN A N 1
ATOM 1732 C CA . GLN A 1 215 ? -5.672 18.047 -14.914 1 94.75 215 GLN A CA 1
ATOM 1733 C C . GLN A 1 215 ? -5.594 19.438 -14.305 1 94.75 215 GLN A C 1
ATOM 1735 O O . GLN A 1 215 ? -4.551 20.094 -14.367 1 94.75 215 GLN A O 1
ATOM 1740 N N . ARG A 1 216 ? -6.695 19.828 -13.758 1 96.38 216 ARG A N 1
ATOM 1741 C CA . ARG A 1 216 ? -6.727 21.125 -13.109 1 96.38 216 ARG A CA 1
ATOM 1742 C C . ARG A 1 216 ? -5.758 21.172 -11.93 1 96.38 216 ARG A C 1
ATOM 1744 O O . ARG A 1 216 ? -5.047 22.172 -11.742 1 96.38 216 ARG A O 1
ATOM 1751 N N . LEU A 1 217 ? -5.785 20.156 -11.211 1 97.12 217 LEU A N 1
ATOM 1752 C CA . LEU A 1 217 ? -4.875 20.078 -10.07 1 97.12 217 LEU A CA 1
ATOM 1753 C C . LEU A 1 217 ? -3.424 20.125 -10.531 1 97.12 217 LEU A C 1
ATOM 1755 O O . LEU A 1 217 ? -2.6 20.828 -9.945 1 97.12 217 LEU A O 1
ATOM 1759 N N . CYS A 1 218 ? -3.074 19.438 -11.555 1 97 218 CYS A N 1
ATOM 1760 C CA . CYS A 1 218 ? -1.726 19.422 -12.109 1 97 218 CYS A CA 1
ATOM 1761 C C . CYS A 1 218 ? -1.335 20.812 -12.594 1 97 218 CYS A C 1
ATOM 1763 O O . CYS A 1 218 ? -0.205 21.266 -12.383 1 97 218 CYS A O 1
ATOM 1765 N N . GLN A 1 219 ? -2.299 21.422 -13.281 1 97.06 219 GLN A N 1
ATOM 1766 C CA . GLN A 1 219 ? -2.043 22.766 -13.758 1 97.06 219 GLN A CA 1
ATOM 1767 C C . GLN A 1 219 ? -1.763 23.719 -12.586 1 97.06 219 GLN A C 1
ATOM 1769 O O . GLN A 1 219 ? -0.846 24.531 -12.656 1 97.06 219 GLN A O 1
ATOM 1774 N N . PHE A 1 220 ? -2.555 23.594 -11.578 1 97.81 220 PHE A N 1
ATOM 1775 C CA . PHE A 1 220 ? -2.34 24.391 -10.367 1 97.81 220 PHE A CA 1
ATOM 1776 C C . PHE A 1 220 ? -0.917 24.203 -9.852 1 97.81 220 PHE A C 1
ATOM 1778 O O . PHE A 1 220 ? -0.206 25.188 -9.625 1 97.81 220 PHE A O 1
ATOM 1785 N N . PHE A 1 221 ? -0.439 22.938 -9.711 1 97.75 221 PHE A N 1
ATOM 1786 C CA . PHE A 1 221 ? 0.877 22.656 -9.156 1 97.75 221 PHE A CA 1
ATOM 1787 C C . PHE A 1 221 ? 1.979 23.078 -10.117 1 97.75 221 PHE A C 1
ATOM 1789 O O . PHE A 1 221 ? 3.07 23.469 -9.688 1 97.75 221 PHE A O 1
ATOM 1796 N N . ARG A 1 222 ? 1.696 23.031 -11.375 1 96.75 222 ARG A N 1
ATOM 1797 C CA . ARG A 1 222 ? 2.67 23.469 -12.367 1 96.75 222 ARG A CA 1
ATOM 1798 C C . ARG A 1 222 ? 2.986 24.953 -12.219 1 96.75 222 ARG A C 1
ATOM 1800 O O . ARG A 1 222 ? 4.125 25.375 -12.422 1 96.75 222 ARG A O 1
ATOM 1807 N N . GLU A 1 223 ? 2.035 25.703 -11.836 1 96 223 GLU A N 1
ATOM 1808 C CA . GLU A 1 223 ? 2.15 27.156 -11.758 1 96 223 GLU A CA 1
ATOM 1809 C C . GLU A 1 223 ? 2.723 27.594 -10.414 1 96 223 GLU A C 1
ATOM 1811 O O . GLU A 1 223 ? 3.092 28.75 -10.234 1 96 223 GLU A O 1
ATOM 1816 N N . LYS A 1 224 ? 2.75 26.734 -9.516 1 95.94 224 LYS A N 1
ATOM 1817 C CA . LYS A 1 224 ? 3.25 27.062 -8.188 1 95.94 224 LYS A CA 1
ATOM 1818 C C . LYS A 1 224 ? 4.742 26.75 -8.062 1 95.94 224 LYS A C 1
ATOM 1820 O O . LYS A 1 224 ? 5.234 25.797 -8.656 1 95.94 224 LYS A O 1
ATOM 1825 N N . ARG A 1 225 ? 5.406 27.594 -7.328 1 92.88 225 ARG A N 1
ATOM 1826 C CA . ARG A 1 225 ? 6.816 27.359 -7.039 1 92.88 225 ARG A CA 1
ATOM 1827 C C . ARG A 1 225 ? 6.98 26.375 -5.891 1 92.88 225 ARG A C 1
ATOM 1829 O O . ARG A 1 225 ? 7.41 26.75 -4.797 1 92.88 225 ARG A O 1
ATOM 1836 N N . ILE A 1 226 ? 6.648 25.141 -6.117 1 96.06 226 ILE A N 1
ATOM 1837 C CA . ILE A 1 226 ? 6.777 24.016 -5.191 1 96.06 226 ILE A CA 1
ATOM 1838 C C . ILE A 1 226 ? 7.777 23.016 -5.738 1 96.06 226 ILE A C 1
ATOM 1840 O O . ILE A 1 226 ? 7.688 22.594 -6.898 1 96.06 226 ILE A O 1
ATOM 1844 N N . TYR A 1 227 ? 8.719 22.656 -4.961 1 96.06 227 TYR A N 1
ATOM 1845 C CA . TYR A 1 227 ? 9.812 21.812 -5.422 1 96.06 227 TYR A CA 1
ATOM 1846 C C . TYR A 1 227 ? 9.398 20.359 -5.465 1 96.06 227 TYR A C 1
ATOM 1848 O O . TYR A 1 227 ? 9.656 19.656 -6.453 1 96.06 227 TYR A O 1
ATOM 1856 N N . LYS A 1 228 ? 8.734 19.844 -4.391 1 97.5 228 LYS A N 1
ATOM 1857 C CA . LYS A 1 228 ? 8.391 18.422 -4.312 1 97.5 228 LYS A CA 1
ATOM 1858 C C . LYS A 1 228 ? 6.945 18.234 -3.871 1 97.5 228 LYS A C 1
ATOM 1860 O O . LYS A 1 228 ? 6.473 18.922 -2.965 1 97.5 228 LYS A O 1
ATOM 1865 N N . LEU A 1 229 ? 6.305 17.391 -4.578 1 98.44 229 LEU A N 1
ATOM 1866 C CA . LEU A 1 229 ? 4.992 16.891 -4.176 1 98.44 229 LEU A CA 1
ATOM 1867 C C . LEU A 1 229 ? 5.074 15.438 -3.734 1 98.44 229 LEU A C 1
ATOM 1869 O O . LEU A 1 229 ? 5.59 14.594 -4.469 1 98.44 229 LEU A O 1
ATOM 1873 N N . VAL A 1 230 ? 4.598 15.117 -2.533 1 98.5 230 VAL A N 1
ATOM 1874 C CA . VAL A 1 230 ? 4.598 13.758 -2 1 98.5 230 VAL A CA 1
ATOM 1875 C C . VAL A 1 230 ? 3.168 13.336 -1.672 1 98.5 230 VAL A C 1
ATOM 1877 O O . VAL A 1 230 ? 2.773 13.312 -0.503 1 98.5 230 VAL A O 1
ATOM 1880 N N . PRO A 1 231 ? 2.445 12.977 -2.711 1 98.5 231 PRO A N 1
ATOM 1881 C CA . PRO A 1 231 ? 1.075 12.523 -2.461 1 98.5 231 PRO A CA 1
ATOM 1882 C C . PRO A 1 231 ? 1.021 11.203 -1.704 1 98.5 231 PRO A C 1
ATOM 1884 O O . PRO A 1 231 ? 1.699 10.242 -2.08 1 98.5 231 PRO A O 1
ATOM 1887 N N . LEU A 1 232 ? 0.235 11.164 -0.657 1 98.56 232 LEU A N 1
ATOM 1888 C CA . LEU A 1 232 ? 0.085 9.977 0.175 1 98.56 232 LEU A CA 1
ATOM 1889 C C . LEU A 1 232 ? -1.389 9.648 0.398 1 98.56 232 LEU A C 1
ATOM 1891 O O . LEU A 1 232 ? -2.266 10.391 -0.043 1 98.56 232 LEU A O 1
ATOM 1895 N N . HIS A 1 233 ? -1.671 8.539 0.966 1 98.31 233 HIS A N 1
ATOM 1896 C CA . HIS A 1 233 ? -2.941 8.164 1.574 1 98.31 233 HIS A CA 1
ATOM 1897 C C . HIS A 1 233 ? -4.094 8.336 0.59 1 98.31 233 HIS A C 1
ATOM 1899 O O . HIS A 1 233 ? -4.156 7.637 -0.425 1 98.31 233 HIS A O 1
ATOM 1905 N N . CYS A 1 234 ? -4.957 9.375 0.75 1 97.69 234 CYS A N 1
ATOM 1906 C CA . CYS A 1 234 ? -6.195 9.492 -0.009 1 97.69 234 CYS A CA 1
ATOM 1907 C C . CYS A 1 234 ? -5.934 10.094 -1.386 1 97.69 234 CYS A C 1
ATOM 1909 O O . CYS A 1 234 ? -6.859 10.25 -2.184 1 97.69 234 CYS A O 1
ATOM 1911 N N . SER A 1 235 ? -4.633 10.484 -1.671 1 97.5 235 SER A N 1
ATOM 1912 C CA . SER A 1 235 ? -4.312 10.898 -3.033 1 97.5 235 SER A CA 1
ATOM 1913 C C . SER A 1 235 ? -4.535 9.758 -4.023 1 97.5 235 SER A C 1
ATOM 1915 O O . SER A 1 235 ? -5.012 9.984 -5.141 1 97.5 235 SER A O 1
ATOM 1917 N N . GLY A 1 236 ? -4.117 8.562 -3.576 1 95.12 236 GLY A N 1
ATOM 1918 C CA . GLY A 1 236 ? -4.367 7.375 -4.383 1 95.12 236 GLY A CA 1
ATOM 1919 C C . GLY A 1 236 ? -3.324 7.156 -5.461 1 95.12 236 GLY A C 1
ATOM 1920 O O . GLY A 1 236 ? -2.547 8.062 -5.773 1 95.12 236 GLY A O 1
ATOM 1921 N N . ILE A 1 237 ? -3.354 6.012 -6.055 1 94.69 237 ILE A N 1
ATOM 1922 C CA . ILE A 1 237 ? -2.381 5.605 -7.062 1 94.69 237 ILE A CA 1
ATOM 1923 C C . ILE A 1 237 ? -2.66 6.336 -8.375 1 94.69 237 ILE A C 1
ATOM 1925 O O . ILE A 1 237 ? -1.732 6.703 -9.102 1 94.69 237 ILE A O 1
ATOM 1929 N N . GLU A 1 238 ? -3.896 6.617 -8.641 1 92.62 238 GLU A N 1
ATOM 1930 C CA . GLU A 1 238 ? -4.254 7.332 -9.859 1 92.62 238 GLU A CA 1
ATOM 1931 C C . GLU A 1 238 ? -3.6 8.711 -9.906 1 92.62 238 GLU A C 1
ATOM 1933 O O . GLU A 1 238 ? -3.156 9.156 -10.969 1 92.62 238 GLU A O 1
ATOM 1938 N N . THR A 1 239 ? -3.615 9.297 -8.766 1 95.56 239 THR A N 1
ATOM 1939 C CA . THR A 1 239 ? -2.947 10.586 -8.672 1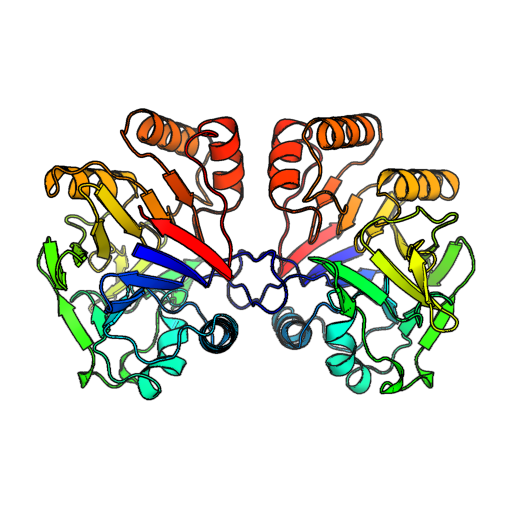 95.56 239 THR A CA 1
ATOM 1940 C C . THR A 1 239 ? -1.455 10.445 -8.961 1 95.56 239 THR A C 1
ATOM 1942 O O . THR A 1 239 ? -0.878 11.273 -9.68 1 95.56 239 THR A O 1
ATOM 1945 N N . LEU A 1 240 ? -0.831 9.398 -8.438 1 96.75 240 LEU A N 1
ATOM 1946 C CA . LEU A 1 240 ? 0.582 9.156 -8.711 1 96.75 240 LEU A CA 1
ATOM 1947 C C . LEU A 1 240 ? 0.824 8.969 -10.211 1 96.75 240 LEU A C 1
ATOM 1949 O O . LEU A 1 240 ? 1.768 9.539 -10.766 1 96.75 240 LEU A O 1
ATOM 1953 N N . ILE A 1 241 ? -0.033 8.242 -10.797 1 95.75 241 ILE A N 1
ATOM 1954 C CA . ILE A 1 241 ? 0.062 7.973 -12.227 1 95.75 241 ILE A CA 1
ATOM 1955 C C . ILE A 1 241 ? -0.046 9.281 -13.008 1 95.75 241 ILE A C 1
ATOM 1957 O O . ILE A 1 241 ? 0.78 9.57 -13.875 1 95.75 241 ILE A O 1
ATOM 1961 N N . HIS A 1 242 ? -0.984 10.062 -12.656 1 95.69 242 HIS A N 1
ATOM 1962 C CA . HIS A 1 242 ? -1.217 11.312 -13.367 1 95.69 242 HIS A CA 1
ATOM 1963 C C . HIS A 1 242 ? -0.071 12.289 -13.148 1 95.69 242 HIS A C 1
ATOM 1965 O O . HIS A 1 242 ? 0.393 12.938 -14.086 1 95.69 242 HIS A O 1
ATOM 1971 N N . PHE A 1 243 ? 0.339 12.398 -11.898 1 97.44 243 PHE A N 1
ATOM 1972 C CA . PHE A 1 243 ? 1.437 13.305 -11.586 1 97.44 243 PHE A CA 1
ATOM 1973 C C . PHE A 1 243 ? 2.719 12.867 -12.281 1 97.44 243 PHE A C 1
ATOM 1975 O O . PHE A 1 243 ? 3.518 13.703 -12.711 1 97.44 243 PHE A O 1
ATOM 1982 N N . ALA A 1 244 ? 2.926 11.578 -12.352 1 96.56 244 ALA A N 1
ATOM 1983 C CA . ALA A 1 244 ? 4.121 11.055 -13.008 1 96.56 244 ALA A CA 1
ATOM 1984 C C . ALA A 1 244 ? 4.164 11.469 -14.477 1 96.56 244 ALA A C 1
ATOM 1986 O O . ALA A 1 244 ? 5.234 11.727 -15.023 1 96.56 244 ALA A O 1
ATOM 1987 N N . GLY A 1 245 ? 3.094 11.531 -15.086 1 94 245 GLY A N 1
ATOM 1988 C CA . GLY A 1 245 ? 3.014 11.898 -16.484 1 94 245 GLY A CA 1
ATOM 1989 C C . GLY A 1 245 ? 3.062 13.398 -16.719 1 94 245 GLY A C 1
ATOM 1990 O O . GLY A 1 245 ? 3.504 13.859 -17.766 1 94 245 GLY A O 1
ATOM 1991 N N . ASN A 1 246 ? 2.689 14.195 -15.695 1 96 246 ASN A N 1
ATOM 1992 C CA . ASN A 1 246 ? 2.471 15.617 -15.945 1 96 246 ASN A CA 1
ATOM 1993 C C . ASN A 1 246 ? 3.391 16.484 -15.094 1 96 246 ASN A C 1
ATOM 1995 O O . ASN A 1 246 ? 3.635 17.641 -15.422 1 96 246 ASN A O 1
ATOM 1999 N N . LEU A 1 247 ? 3.773 15.938 -13.977 1 97.62 247 LEU A N 1
ATOM 2000 C CA . LEU A 1 247 ? 4.625 16.656 -13.031 1 97.62 247 LEU A CA 1
ATOM 2001 C C . LEU A 1 247 ? 5.797 15.781 -12.594 1 97.62 247 LEU A C 1
ATOM 2003 O O . LEU A 1 247 ? 6.066 15.648 -11.391 1 97.62 247 LEU A O 1
ATOM 2007 N N . PRO A 1 248 ? 6.5 15.133 -13.555 1 95.19 248 PRO A N 1
ATOM 2008 C CA . PRO A 1 248 ? 7.527 14.164 -13.156 1 95.19 248 PRO A CA 1
ATOM 2009 C C . PRO A 1 248 ? 8.648 14.797 -12.336 1 95.19 248 PRO A C 1
ATOM 2011 O O . PRO A 1 248 ? 9.234 14.141 -11.469 1 95.19 248 PRO A O 1
ATOM 2014 N N . ASN A 1 249 ? 8.93 16.016 -12.531 1 96.44 249 ASN A N 1
ATOM 2015 C CA . ASN A 1 249 ? 10.039 16.672 -11.852 1 96.44 249 ASN A CA 1
ATOM 2016 C C . ASN A 1 249 ? 9.672 17.062 -10.414 1 96.44 249 ASN A C 1
ATOM 2018 O O . ASN A 1 249 ? 10.555 17.312 -9.594 1 96.44 249 ASN A O 1
ATOM 2022 N N . LYS A 1 250 ? 8.406 17.125 -10.102 1 97.88 250 LYS A N 1
ATOM 2023 C CA . LYS A 1 250 ? 7.953 17.531 -8.773 1 97.88 250 LYS A CA 1
ATOM 2024 C C . LYS A 1 250 ? 7.551 16.328 -7.938 1 97.88 250 LYS A C 1
ATOM 2026 O O . LYS A 1 250 ? 7.508 16.391 -6.707 1 97.88 250 LYS A O 1
ATOM 2031 N N . LEU A 1 251 ? 7.219 15.25 -8.586 1 98.06 251 LEU A N 1
ATOM 2032 C CA . LEU A 1 251 ? 6.621 14.109 -7.906 1 98.06 251 LEU A CA 1
ATOM 2033 C C . LEU A 1 251 ? 7.68 13.297 -7.18 1 98.06 251 LEU A C 1
ATOM 2035 O O . LEU A 1 251 ? 8.695 12.922 -7.77 1 98.06 251 LEU A O 1
ATOM 2039 N N . LYS A 1 252 ? 7.441 13.008 -5.977 1 97.62 252 LYS A N 1
ATOM 2040 C CA . LYS A 1 252 ? 8.211 12.039 -5.203 1 97.62 252 LYS A CA 1
ATOM 2041 C C . LYS A 1 252 ? 7.301 10.969 -4.613 1 97.62 252 LYS A C 1
ATOM 2043 O O . LYS A 1 252 ? 6.402 11.266 -3.828 1 97.62 252 LYS A O 1
ATOM 2048 N N . ILE A 1 253 ? 7.543 9.766 -4.984 1 97.19 253 ILE A N 1
ATOM 2049 C CA . ILE A 1 253 ? 6.742 8.641 -4.5 1 97.19 253 ILE A CA 1
ATOM 2050 C C . ILE A 1 253 ? 7.375 8.062 -3.236 1 97.19 253 ILE A C 1
ATOM 2052 O O . ILE A 1 253 ? 8.523 7.609 -3.26 1 97.19 253 ILE A O 1
ATOM 2056 N N . CYS A 1 254 ? 6.621 8.102 -2.131 1 97.88 254 CYS A N 1
ATOM 2057 C CA . CYS A 1 254 ? 7.082 7.566 -0.852 1 97.88 254 CYS A CA 1
ATOM 2058 C C . CYS A 1 254 ? 6.031 6.648 -0.238 1 97.88 254 CYS A C 1
ATOM 2060 O O . CYS A 1 254 ? 4.844 6.766 -0.538 1 97.88 254 CYS A O 1
ATOM 2062 N N . GLY A 1 255 ? 6.449 5.711 0.529 1 98.12 255 GLY A N 1
ATOM 2063 C CA . GLY A 1 255 ? 5.598 4.824 1.3 1 98.12 255 GLY A CA 1
ATOM 2064 C C . GLY A 1 255 ? 6.07 4.633 2.729 1 98.12 255 GLY A C 1
ATOM 2065 O O . GLY A 1 255 ? 7.051 5.246 3.15 1 98.12 255 GLY A O 1
ATOM 2066 N N . VAL A 1 256 ? 5.34 3.781 3.443 1 98.88 256 VAL A N 1
ATOM 2067 C CA . VAL A 1 256 ? 5.684 3.529 4.84 1 98.88 256 VAL A CA 1
ATOM 2068 C C . VAL A 1 256 ? 7.145 3.094 4.941 1 98.88 256 VAL A C 1
ATOM 2070 O O . VAL A 1 256 ? 7.605 2.26 4.16 1 98.88 256 VAL A O 1
ATOM 2073 N N . GLY A 1 257 ? 7.871 3.658 5.871 1 98.62 257 GLY A N 1
ATOM 2074 C CA . GLY A 1 257 ? 9.266 3.324 6.086 1 98.62 257 GLY A CA 1
ATOM 2075 C C . GLY A 1 257 ? 10.227 4.305 5.434 1 98.62 257 GLY A C 1
ATOM 2076 O O . GLY A 1 257 ? 11.414 4.328 5.754 1 98.62 257 GLY A O 1
ATOM 2077 N N . ASP A 1 258 ? 9.727 5.141 4.504 1 98.38 258 ASP A N 1
ATOM 2078 C CA . ASP A 1 258 ? 10.57 6.121 3.826 1 98.38 258 ASP A CA 1
ATOM 2079 C C . ASP A 1 258 ? 10.781 7.355 4.695 1 98.38 258 ASP A C 1
ATOM 2081 O O . ASP A 1 258 ? 10.023 7.602 5.633 1 98.38 258 ASP A O 1
ATOM 2085 N N . GLU A 1 259 ? 11.805 8.016 4.379 1 97.38 259 GLU A N 1
ATOM 2086 C CA . GLU A 1 259 ? 12.164 9.281 5.02 1 97.38 259 GLU A CA 1
ATOM 2087 C C . GLU A 1 259 ? 12.43 10.367 3.982 1 97.38 259 GLU A C 1
ATOM 2089 O O . GLU A 1 259 ? 13.031 10.102 2.938 1 97.38 259 GLU A O 1
ATOM 2094 N N . ILE A 1 260 ? 11.875 11.508 4.203 1 95.06 260 ILE A N 1
ATOM 2095 C CA . ILE A 1 260 ? 12.094 12.672 3.35 1 95.06 260 ILE A CA 1
ATOM 2096 C C . ILE A 1 260 ? 12.922 13.711 4.102 1 95.06 260 ILE A C 1
ATOM 2098 O O . ILE A 1 260 ? 12.547 14.141 5.195 1 95.06 260 ILE A O 1
ATOM 2102 N N . GLU A 1 261 ? 14.039 14.039 3.572 1 91.62 261 GLU A N 1
ATOM 2103 C CA . GLU A 1 261 ? 14.859 15.109 4.133 1 91.62 261 GLU A CA 1
ATOM 2104 C C . GLU A 1 261 ? 14.484 16.469 3.549 1 91.62 261 GLU A C 1
ATOM 2106 O O . GLU A 1 261 ? 14.422 16.625 2.328 1 91.62 261 GLU A O 1
ATOM 2111 N N . ILE A 1 262 ? 14.109 17.281 4.57 1 84 262 ILE A N 1
ATOM 2112 C CA . ILE A 1 262 ? 13.812 18.641 4.168 1 84 262 ILE A CA 1
ATOM 2113 C C . ILE A 1 262 ? 15.008 19.547 4.461 1 84 262 ILE A C 1
ATOM 2115 O O . ILE A 1 262 ? 15.391 19.734 5.621 1 84 262 ILE A O 1
ATOM 2119 N N . CYS A 1 263 ? 15.977 19.891 3.551 1 68.19 263 CYS A N 1
ATOM 2120 C CA . CYS A 1 263 ? 17.156 20.734 3.545 1 68.19 263 CYS A CA 1
ATOM 2121 C C . CYS A 1 263 ? 18.375 19.984 4.082 1 68.19 263 CYS A C 1
ATOM 2123 O O . CYS A 1 263 ? 18.234 19.047 4.863 1 68.19 263 CYS A O 1
ATOM 2125 N N . MET B 1 1 ? -15.18 -18.047 -11.391 1 91.25 1 MET B N 1
ATOM 2126 C CA . MET B 1 1 ? -13.961 -18.047 -10.578 1 91.25 1 MET B CA 1
ATOM 2127 C C . MET B 1 1 ? -13.656 -16.656 -10.039 1 91.25 1 MET B C 1
ATOM 2129 O O . MET B 1 1 ? -13.836 -15.664 -10.742 1 91.25 1 MET B O 1
ATOM 2133 N N . ARG B 1 2 ? -13.203 -16.625 -8.75 1 94.25 2 ARG B N 1
ATOM 2134 C CA . ARG B 1 2 ? -12.883 -15.367 -8.094 1 94.25 2 ARG B CA 1
ATOM 2135 C C . ARG B 1 2 ? -11.492 -15.406 -7.48 1 94.25 2 ARG B C 1
ATOM 2137 O O . ARG B 1 2 ? -11.086 -16.422 -6.918 1 94.25 2 ARG B O 1
ATOM 2144 N N . VAL B 1 3 ? -10.828 -14.32 -7.668 1 97.75 3 VAL B N 1
ATOM 2145 C CA . VAL B 1 3 ? -9.539 -14.125 -7.008 1 97.75 3 VAL B CA 1
ATOM 2146 C C . VAL B 1 3 ? -9.625 -12.938 -6.055 1 97.75 3 VAL B C 1
ATOM 2148 O O . VAL B 1 3 ? -10 -11.836 -6.457 1 97.75 3 VAL B O 1
ATOM 2151 N N . LYS B 1 4 ? -9.344 -13.188 -4.797 1 98.62 4 LYS B N 1
ATOM 2152 C CA . LYS B 1 4 ? -9.32 -12.133 -3.789 1 98.62 4 LYS B CA 1
ATOM 2153 C C . LYS B 1 4 ? -7.895 -11.812 -3.357 1 98.62 4 LYS B C 1
ATOM 2155 O O . LYS B 1 4 ? -7.078 -12.719 -3.172 1 98.62 4 LYS B O 1
ATOM 2160 N N . ILE B 1 5 ? -7.586 -10.578 -3.266 1 98.88 5 ILE B N 1
ATOM 2161 C CA . ILE B 1 5 ? -6.25 -10.164 -2.852 1 98.88 5 ILE B CA 1
ATOM 2162 C C . ILE B 1 5 ? -6.199 -10.031 -1.33 1 98.88 5 ILE B C 1
ATOM 2164 O O . ILE B 1 5 ? -6.781 -9.109 -0.759 1 98.88 5 ILE B O 1
ATOM 2168 N N . LEU B 1 6 ? -5.469 -10.914 -0.694 1 98.94 6 LEU B N 1
ATOM 2169 C CA . LEU B 1 6 ? -5.395 -10.945 0.763 1 98.94 6 LEU B CA 1
ATOM 2170 C C . LEU B 1 6 ? -4.195 -10.148 1.261 1 98.94 6 LEU B C 1
ATOM 2172 O O . LEU B 1 6 ? -4.266 -9.5 2.307 1 98.94 6 LEU B O 1
ATOM 2176 N N . ILE B 1 7 ? -3.086 -10.297 0.593 1 98.94 7 ILE B N 1
ATOM 2177 C CA . ILE B 1 7 ? -1.88 -9.547 0.926 1 98.94 7 ILE B CA 1
ATOM 2178 C C . ILE B 1 7 ? -1.295 -8.922 -0.338 1 98.94 7 ILE B C 1
ATOM 2180 O O . ILE B 1 7 ? -1.224 -9.57 -1.384 1 98.94 7 ILE B O 1
ATOM 2184 N N . ASN B 1 8 ? -0.961 -7.738 -0.303 1 98.88 8 ASN B N 1
ATOM 2185 C CA . ASN B 1 8 ? -0.266 -6.914 -1.287 1 98.88 8 ASN B CA 1
ATOM 2186 C C . ASN B 1 8 ? 0.414 -5.715 -0.635 1 98.88 8 ASN B C 1
ATOM 2188 O O . ASN B 1 8 ? 0.296 -5.512 0.575 1 98.88 8 ASN B O 1
ATOM 2192 N N . ASN B 1 9 ? 1.126 -4.984 -1.418 1 98.75 9 ASN B N 1
ATOM 2193 C CA . ASN B 1 9 ? 1.902 -3.877 -0.871 1 98.75 9 ASN B CA 1
ATOM 2194 C C . ASN B 1 9 ? 1.027 -2.654 -0.61 1 98.75 9 ASN B C 1
ATOM 2196 O O . ASN B 1 9 ? 1.454 -1.711 0.059 1 98.75 9 ASN B O 1
ATOM 2200 N N . TRP B 1 10 ? -0.194 -2.615 -1.11 1 98.62 10 TRP B N 1
ATOM 2201 C CA . TRP B 1 10 ? -1.04 -1.443 -0.918 1 98.62 10 TRP B CA 1
ATOM 2202 C C . TRP B 1 10 ? -2.494 -1.85 -0.704 1 98.62 10 TRP B C 1
ATOM 2204 O O . TRP B 1 10 ? -2.91 -2.932 -1.123 1 98.62 10 TRP B O 1
ATOM 2214 N N . THR B 1 11 ? -3.256 -1.071 -0.014 1 98.5 11 THR B N 1
ATOM 2215 C CA . THR B 1 11 ? -4.703 -1.159 0.144 1 98.5 11 THR B CA 1
ATOM 2216 C C . THR B 1 11 ? -5.332 0.231 0.141 1 98.5 11 THR B C 1
ATOM 2218 O O . THR B 1 11 ? -4.738 1.188 0.646 1 98.5 11 THR B O 1
ATOM 2221 N N . PHE B 1 12 ? -6.457 0.277 -0.407 1 95.12 12 PHE B N 1
ATOM 2222 C CA . PHE B 1 12 ? -7.211 1.525 -0.429 1 95.12 12 PHE B CA 1
ATOM 2223 C C . PHE B 1 12 ? -8.547 1.366 0.288 1 95.12 12 PHE B C 1
ATOM 2225 O O . PHE B 1 12 ? -9.453 2.188 0.118 1 95.12 12 PHE B O 1
ATOM 2232 N N . LYS B 1 13 ? -8.664 0.296 0.969 1 96 13 LYS B N 1
ATOM 2233 C CA . LYS B 1 13 ? -9.875 -0.015 1.718 1 96 13 LYS B CA 1
ATOM 2234 C C . LYS B 1 13 ? -9.609 -0.016 3.221 1 96 13 LYS B C 1
ATOM 2236 O O . LYS B 1 13 ? -8.547 -0.44 3.668 1 96 13 LYS B O 1
ATOM 2241 N N . GLY B 1 14 ? -10.594 0.458 3.926 1 96.25 14 GLY B N 1
ATOM 2242 C CA . GLY B 1 14 ? -10.477 0.482 5.375 1 96.25 14 GLY B CA 1
ATOM 2243 C C . GLY B 1 14 ? -10.531 -0.898 6 1 96.25 14 GLY B C 1
ATOM 2244 O O . GLY B 1 14 ? -11.281 -1.765 5.539 1 96.25 14 GLY B O 1
ATOM 2245 N N . GLY B 1 15 ? -9.758 -1.068 7.055 1 96.94 15 GLY B N 1
ATOM 2246 C CA . GLY B 1 15 ? -9.852 -2.277 7.859 1 96.94 15 GLY B CA 1
ATOM 2247 C C . GLY B 1 15 ? -8.914 -3.377 7.395 1 96.94 15 GLY B C 1
ATOM 2248 O O . GLY B 1 15 ? -8.852 -4.445 8.008 1 96.94 15 GLY B O 1
ATOM 2249 N N . TYR B 1 16 ? -8.195 -3.174 6.324 1 98.5 16 TYR B N 1
ATOM 2250 C CA . TYR B 1 16 ? -7.234 -4.141 5.809 1 98.5 16 TYR B CA 1
ATOM 2251 C C . TYR B 1 16 ? -5.809 -3.701 6.121 1 98.5 16 TYR B C 1
ATOM 2253 O O . TYR B 1 16 ? -5.547 -2.518 6.344 1 98.5 16 TYR B O 1
ATOM 2261 N N . LEU B 1 17 ? -4.941 -4.648 6.16 1 98.75 17 LEU B N 1
ATOM 2262 C CA . LEU B 1 17 ? -3.516 -4.383 6.297 1 98.75 17 LEU B CA 1
ATOM 2263 C C . LEU B 1 17 ? -2.768 -4.758 5.023 1 98.75 17 LEU B C 1
ATOM 2265 O O . LEU B 1 17 ? -3.062 -5.781 4.402 1 98.75 17 LEU B O 1
ATOM 2269 N N . ALA B 1 18 ? -1.869 -3.904 4.621 1 98.81 18 ALA B N 1
ATOM 2270 C CA . ALA B 1 18 ? -0.942 -4.188 3.529 1 98.81 18 ALA B CA 1
ATOM 2271 C C . ALA B 1 18 ? 0.487 -4.328 4.047 1 98.81 18 ALA B C 1
ATOM 2273 O O . ALA B 1 18 ? 0.823 -3.811 5.113 1 98.81 18 ALA B O 1
ATOM 2274 N N . GLU B 1 19 ? 1.326 -5.039 3.314 1 98.88 19 GLU B N 1
ATOM 2275 C CA . GLU B 1 19 ? 2.744 -5.23 3.602 1 98.88 19 GLU B CA 1
ATOM 2276 C C . GLU B 1 19 ? 3.504 -5.672 2.354 1 98.88 19 GLU B C 1
ATOM 2278 O O . GLU B 1 19 ? 2.895 -6.012 1.337 1 98.88 19 GLU B O 1
ATOM 2283 N N . HIS B 1 20 ? 4.777 -5.551 2.434 1 98.5 20 HIS B N 1
ATOM 2284 C CA . HIS B 1 20 ? 5.59 -6.164 1.39 1 98.5 20 HIS B CA 1
ATOM 2285 C C . HIS B 1 20 ? 5.379 -7.676 1.344 1 98.5 20 HIS B C 1
ATOM 2287 O O . HIS B 1 20 ? 5.973 -8.414 2.131 1 98.5 20 HIS B O 1
ATOM 2293 N N . GLY B 1 21 ? 4.551 -8.125 0.396 1 98.69 21 GLY B N 1
ATOM 2294 C CA . GLY B 1 21 ? 4.211 -9.531 0.282 1 98.69 21 GLY B CA 1
ATOM 2295 C C . GLY B 1 21 ? 3.02 -9.781 -0.621 1 98.69 21 GLY B C 1
ATOM 2296 O O . GLY B 1 21 ? 2.418 -8.844 -1.144 1 98.69 21 GLY B O 1
ATOM 2297 N N . LEU B 1 22 ? 2.73 -11.062 -0.758 1 98.88 22 LEU B N 1
ATOM 2298 C CA . LEU B 1 22 ? 1.625 -11.43 -1.637 1 98.88 22 LEU B CA 1
ATOM 2299 C C . LEU B 1 22 ? 0.871 -12.641 -1.086 1 98.88 22 LEU B C 1
ATOM 2301 O O . LEU B 1 22 ? 1.485 -13.594 -0.607 1 98.88 22 LEU B O 1
ATOM 2305 N N . SER B 1 23 ? -0.408 -12.578 -1.193 1 98.94 23 SER B N 1
ATOM 2306 C CA . SER B 1 23 ? -1.287 -13.727 -0.983 1 98.94 23 SER B CA 1
ATOM 2307 C C . SER B 1 23 ? -2.611 -13.547 -1.717 1 98.94 23 SER B C 1
ATOM 2309 O O . SER B 1 23 ? -3.221 -12.477 -1.66 1 98.94 23 SER B O 1
ATOM 2311 N N . LEU B 1 24 ? -2.977 -14.484 -2.414 1 98.88 24 LEU B N 1
ATOM 2312 C CA . LEU B 1 24 ? -4.219 -14.484 -3.176 1 98.88 24 LEU B CA 1
ATOM 2313 C C . LEU B 1 24 ? -5.102 -15.664 -2.789 1 98.88 24 LEU B C 1
ATOM 2315 O O . LEU B 1 24 ? -4.602 -16.781 -2.59 1 98.88 24 LEU B O 1
ATOM 2319 N N . PHE B 1 25 ? -6.398 -15.445 -2.6 1 98.81 25 PHE B N 1
ATOM 2320 C CA . PHE B 1 25 ? -7.402 -16.484 -2.381 1 98.81 25 PHE B CA 1
ATOM 2321 C C . PHE B 1 25 ? -8.18 -16.766 -3.662 1 98.81 25 PHE B C 1
ATOM 2323 O O . PHE B 1 25 ? -8.781 -15.852 -4.238 1 98.81 25 PHE B O 1
ATOM 2330 N N . ILE B 1 26 ? -8.117 -17.969 -4.113 1 98.06 26 ILE B N 1
ATOM 2331 C CA . ILE B 1 26 ? -8.797 -18.375 -5.34 1 98.06 26 ILE B CA 1
ATOM 2332 C C . ILE B 1 26 ? -9.969 -19.297 -5.004 1 98.06 26 ILE B C 1
ATOM 2334 O O . ILE B 1 26 ? -9.797 -20.266 -4.273 1 98.06 26 ILE B O 1
ATOM 2338 N N . GLU B 1 27 ? -11.055 -18.969 -5.484 1 96.38 27 GLU B N 1
ATOM 2339 C CA . GLU B 1 27 ? -12.234 -19.812 -5.359 1 96.38 27 GLU B CA 1
ATOM 2340 C C . GLU B 1 27 ? -12.758 -20.234 -6.73 1 96.38 27 GLU B C 1
ATOM 2342 O O . GLU B 1 27 ? -13.078 -19.391 -7.57 1 96.38 27 GLU B O 1
ATOM 2347 N N . LYS B 1 28 ? -12.789 -21.531 -6.961 1 94.62 28 LYS B N 1
ATOM 2348 C CA . LYS B 1 28 ? -13.273 -22.109 -8.211 1 94.62 28 LYS B CA 1
ATOM 2349 C C . LYS B 1 28 ? -13.961 -23.453 -7.965 1 94.62 28 LYS B C 1
ATOM 2351 O O . LYS B 1 28 ? -13.367 -24.359 -7.391 1 94.62 28 LYS B O 1
ATOM 2356 N N . ASP B 1 29 ? -15.195 -23.594 -8.43 1 94.56 29 ASP B N 1
ATOM 2357 C CA . ASP B 1 29 ? -15.961 -24.844 -8.383 1 94.56 29 ASP B CA 1
ATOM 2358 C C . ASP B 1 29 ? -15.922 -25.453 -6.992 1 94.56 29 ASP B C 1
ATOM 2360 O O . ASP B 1 29 ? -15.648 -26.641 -6.84 1 94.56 29 ASP B O 1
ATOM 2364 N N . GLY B 1 30 ? -16.031 -24.609 -5.992 1 94.5 30 GLY B N 1
ATOM 2365 C CA . GLY B 1 30 ? -16.109 -25.062 -4.613 1 94.5 30 GLY B CA 1
ATOM 2366 C C . GLY B 1 30 ? -14.742 -25.281 -3.986 1 94.5 30 GLY B C 1
ATOM 2367 O O . GLY B 1 30 ? -14.633 -25.562 -2.789 1 94.5 30 GLY B O 1
ATOM 2368 N N . ARG B 1 31 ? -13.703 -25.219 -4.77 1 97.06 31 ARG B N 1
ATOM 2369 C CA . ARG B 1 31 ? -12.352 -25.344 -4.242 1 97.06 31 ARG B CA 1
ATOM 2370 C C . ARG B 1 31 ? -11.82 -24 -3.762 1 97.06 31 ARG B C 1
ATOM 2372 O O . ARG B 1 31 ? -12.031 -22.969 -4.414 1 97.06 31 ARG B O 1
ATOM 2379 N N . LYS B 1 32 ? -11.18 -24.047 -2.629 1 98.19 32 LYS B N 1
ATOM 2380 C CA . LYS B 1 32 ? -10.547 -22.875 -2.033 1 98.19 32 LYS B CA 1
ATOM 2381 C C . LYS B 1 32 ? -9.031 -23.047 -1.969 1 98.19 32 LYS B C 1
ATOM 2383 O O . LYS B 1 32 ? -8.531 -23.938 -1.278 1 98.19 32 LYS B O 1
ATOM 2388 N N . ILE B 1 33 ? -8.359 -22.156 -2.674 1 98.56 33 ILE B N 1
ATOM 2389 C CA . ILE B 1 33 ? -6.906 -22.25 -2.729 1 98.56 33 ILE B CA 1
ATOM 2390 C C . ILE B 1 33 ? -6.2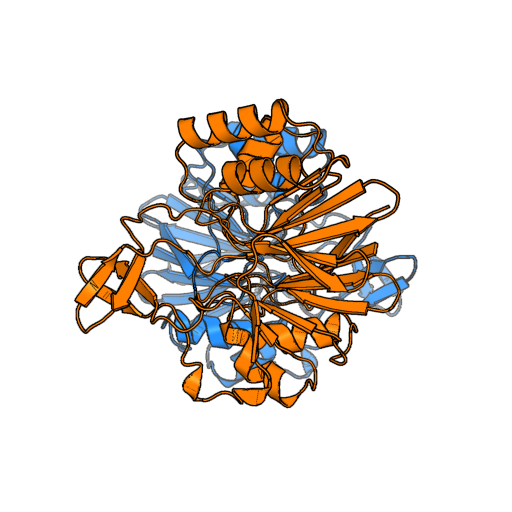81 -20.953 -2.225 1 98.56 33 ILE B C 1
ATOM 2392 O O . ILE B 1 33 ? -6.699 -19.859 -2.615 1 98.56 33 ILE B O 1
ATOM 2396 N N . LEU B 1 34 ? -5.371 -21.094 -1.332 1 98.81 34 LEU B N 1
ATOM 2397 C CA . LEU B 1 34 ? -4.539 -19.969 -0.925 1 98.81 34 LEU B CA 1
ATOM 2398 C C . LEU B 1 34 ? -3.186 -20.016 -1.628 1 98.81 34 LEU B C 1
ATOM 2400 O O . LEU B 1 34 ? -2.447 -21 -1.5 1 98.81 34 LEU B O 1
ATOM 2404 N N . PHE B 1 35 ? -2.898 -18.984 -2.412 1 98.88 35 PHE B N 1
ATOM 2405 C CA . PHE B 1 35 ? -1.622 -18.844 -3.102 1 98.88 35 PHE B CA 1
ATOM 2406 C C . PHE B 1 35 ? -0.713 -17.875 -2.359 1 98.88 35 PHE B C 1
ATOM 2408 O O . PHE B 1 35 ? -1.011 -16.672 -2.273 1 98.88 35 PHE B O 1
ATOM 2415 N N . ASP B 1 36 ? 0.415 -18.344 -1.784 1 98.88 36 ASP B N 1
ATOM 2416 C CA . ASP B 1 36 ? 1.342 -17.609 -0.936 1 98.88 36 ASP B CA 1
ATOM 2417 C C . ASP B 1 36 ? 0.65 -17.109 0.332 1 98.88 36 ASP B C 1
ATOM 2419 O O . ASP B 1 36 ? -0.564 -17.25 0.482 1 98.88 36 ASP B O 1
ATOM 2423 N N . CYS B 1 37 ? 1.474 -16.594 1.281 1 98.69 37 CYS B N 1
ATOM 2424 C CA . CYS B 1 37 ? 0.921 -16.359 2.611 1 98.69 37 CYS B CA 1
ATOM 2425 C C . CYS B 1 37 ? 1.368 -15.016 3.16 1 98.69 37 CYS B C 1
ATOM 2427 O O . CYS B 1 37 ? 1.177 -14.727 4.344 1 98.69 37 CYS B O 1
ATOM 2429 N N . GLY B 1 38 ? 1.979 -14.211 2.365 1 98.62 38 GLY B N 1
ATOM 2430 C CA . GLY B 1 38 ? 2.455 -12.93 2.846 1 98.62 38 GLY B CA 1
ATOM 2431 C C . GLY B 1 38 ? 3.635 -13.047 3.793 1 98.62 38 GLY B C 1
ATOM 2432 O O . GLY B 1 38 ? 4.336 -14.055 3.797 1 98.62 38 GLY B O 1
ATOM 2433 N N . GLN B 1 39 ? 3.881 -12.008 4.582 1 98.31 39 GLN B N 1
ATOM 2434 C CA . GLN B 1 39 ? 5.09 -11.891 5.391 1 98.31 39 GLN B CA 1
ATOM 2435 C C . GLN B 1 39 ? 4.785 -12.109 6.871 1 98.31 39 GLN B C 1
ATOM 2437 O O . GLN B 1 39 ? 5.594 -12.695 7.598 1 98.31 39 GLN B O 1
ATOM 2442 N N . THR B 1 40 ? 3.623 -11.609 7.352 1 97.62 40 THR B N 1
ATOM 2443 C CA . THR B 1 40 ? 3.35 -11.578 8.781 1 97.62 40 THR B CA 1
ATOM 2444 C C . THR B 1 40 ? 1.953 -12.117 9.078 1 97.62 40 THR B C 1
ATOM 2446 O O . THR B 1 40 ? 1.315 -12.711 8.211 1 97.62 40 THR B O 1
ATOM 2449 N N . ASN B 1 41 ? 1.516 -11.914 10.344 1 97.62 41 ASN B N 1
ATOM 2450 C CA . ASN B 1 41 ? 0.183 -12.359 10.734 1 97.62 41 ASN B CA 1
ATOM 2451 C C . ASN B 1 41 ? -0.902 -11.445 10.172 1 97.62 41 ASN B C 1
ATOM 2453 O O . ASN B 1 41 ? -2.092 -11.672 10.406 1 97.62 41 ASN B O 1
ATOM 2457 N N . ALA B 1 42 ? -0.52 -10.453 9.367 1 98.31 42 ALA B N 1
ATOM 2458 C CA . ALA B 1 42 ? -1.506 -9.641 8.656 1 98.31 42 ALA B CA 1
ATOM 2459 C C . ALA B 1 42 ? -2.453 -10.523 7.844 1 98.31 42 ALA B C 1
ATOM 2461 O O . ALA B 1 42 ? -3.627 -10.188 7.668 1 98.31 42 ALA B O 1
ATOM 2462 N N . ILE B 1 43 ? -1.95 -11.648 7.391 1 98.62 43 ILE B N 1
ATOM 2463 C CA . ILE B 1 43 ? -2.73 -12.578 6.582 1 98.62 43 ILE B CA 1
ATOM 2464 C C . ILE B 1 43 ? -3.949 -13.055 7.371 1 98.62 43 ILE B C 1
ATOM 2466 O O . ILE B 1 43 ? -5.039 -13.203 6.812 1 98.62 43 ILE B O 1
ATOM 2470 N N . LEU B 1 44 ? -3.803 -13.305 8.688 1 98.5 44 LEU B N 1
ATOM 2471 C CA . LEU B 1 44 ? -4.926 -13.758 9.5 1 98.5 44 LEU B CA 1
ATOM 2472 C C . LEU B 1 44 ? -6.012 -12.688 9.57 1 98.5 44 LEU B C 1
ATOM 2474 O O . LEU B 1 44 ? -7.195 -12.984 9.398 1 98.5 44 LEU B O 1
ATOM 2478 N N . LYS B 1 45 ? -5.586 -11.484 9.812 1 97.81 45 LYS B N 1
ATOM 2479 C CA . LYS B 1 45 ? -6.523 -10.375 9.922 1 97.81 45 LYS B CA 1
ATOM 2480 C C . LYS B 1 45 ? -7.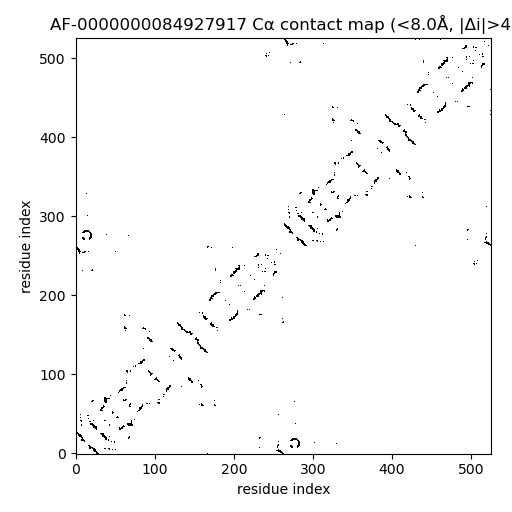309 -10.188 8.625 1 97.81 45 LYS B C 1
ATOM 2482 O O . LYS B 1 45 ? -8.531 -10.008 8.656 1 97.81 45 LYS B O 1
ATOM 2487 N N . ASN B 1 46 ? -6.586 -10.211 7.512 1 98.75 46 ASN B N 1
ATOM 2488 C CA . ASN B 1 46 ? -7.238 -9.977 6.23 1 98.75 46 ASN B CA 1
ATOM 2489 C C . ASN B 1 46 ? -8.172 -11.125 5.855 1 98.75 46 ASN B C 1
ATOM 2491 O O . ASN B 1 46 ? -9.211 -10.914 5.238 1 98.75 46 ASN B O 1
ATOM 2495 N N . ILE B 1 47 ? -7.785 -12.406 6.211 1 98.69 47 ILE B N 1
ATOM 2496 C CA . ILE B 1 47 ? -8.648 -13.562 5.992 1 98.69 47 ILE B CA 1
ATOM 2497 C C . ILE B 1 47 ? -9.953 -13.383 6.758 1 98.69 47 ILE B C 1
ATOM 2499 O O . ILE B 1 47 ? -11.039 -13.602 6.207 1 98.69 47 ILE B O 1
ATOM 2503 N N . GLU B 1 48 ? -9.836 -13.016 7.996 1 98.31 48 GLU B N 1
ATOM 2504 C CA . GLU B 1 48 ? -11.023 -12.797 8.82 1 98.31 48 GLU B CA 1
ATOM 2505 C C . GLU B 1 48 ? -11.875 -11.648 8.289 1 98.31 48 GLU B C 1
ATOM 2507 O O . GLU B 1 48 ? -13.094 -11.773 8.188 1 98.31 48 GLU B O 1
ATOM 2512 N N . LYS B 1 49 ? -11.211 -10.562 7.938 1 98 49 LYS B N 1
ATOM 2513 C CA . LYS B 1 49 ? -11.93 -9.391 7.438 1 98 49 LYS B CA 1
ATOM 2514 C C . LYS B 1 49 ? -12.672 -9.703 6.145 1 98 49 LYS B C 1
ATOM 2516 O O . LYS B 1 49 ? -13.805 -9.258 5.949 1 98 49 LYS B O 1
ATOM 2521 N N . MET B 1 50 ? -12.016 -10.438 5.242 1 97.88 50 MET B N 1
ATOM 2522 C CA . MET B 1 50 ? -12.633 -10.773 3.961 1 97.88 50 MET B CA 1
ATOM 2523 C C . MET B 1 50 ? -13.625 -11.922 4.117 1 97.88 50 MET B C 1
ATOM 2525 O O . MET B 1 50 ? -14.336 -12.266 3.172 1 97.88 50 MET B O 1
ATOM 2529 N N . ALA B 1 51 ? -13.648 -12.609 5.199 1 97.31 51 ALA B N 1
ATOM 2530 C CA . ALA B 1 51 ? -14.586 -13.672 5.562 1 97.31 51 ALA B CA 1
ATOM 2531 C C . ALA B 1 51 ? -14.484 -14.844 4.59 1 97.31 51 ALA B C 1
ATOM 2533 O O . ALA B 1 51 ? -15.5 -15.414 4.184 1 97.31 51 ALA B O 1
ATOM 2534 N N . VAL B 1 52 ? -13.258 -15.164 4.238 1 96.69 52 VAL B N 1
ATOM 2535 C CA . VAL B 1 52 ? -13.094 -16.266 3.289 1 96.69 52 VAL B CA 1
ATOM 2536 C C . VAL B 1 52 ? -12.953 -17.578 4.047 1 96.69 52 VAL B C 1
ATOM 2538 O O . VAL B 1 52 ? -13.07 -18.656 3.457 1 96.69 52 VAL B O 1
ATOM 2541 N N . GLY B 1 53 ? -12.703 -17.531 5.41 1 96.56 53 GLY B N 1
ATOM 2542 C CA . GLY B 1 53 ? -12.562 -18.734 6.215 1 96.56 53 GLY B CA 1
ATOM 2543 C C . GLY B 1 53 ? -11.18 -19.359 6.117 1 96.56 53 GLY B C 1
ATOM 2544 O O . GLY B 1 53 ? -10.359 -18.938 5.305 1 96.56 53 GLY B O 1
ATOM 2545 N N . PHE B 1 54 ? -10.906 -20.359 6.922 1 97.69 54 PHE B N 1
ATOM 2546 C CA . PHE B 1 54 ? -9.602 -21.016 6.965 1 97.69 54 PHE B CA 1
ATOM 2547 C C . PHE B 1 54 ? -9.672 -22.422 6.395 1 97.69 54 PHE B C 1
ATOM 2549 O O . PHE B 1 54 ? -8.695 -23.172 6.457 1 97.69 54 PHE B O 1
ATOM 2556 N N . ASP B 1 55 ? -10.781 -22.781 5.828 1 97.5 55 ASP B N 1
ATOM 2557 C CA . ASP B 1 55 ? -11.023 -24.125 5.301 1 97.5 55 ASP B CA 1
ATOM 2558 C C . ASP B 1 55 ? -10.547 -24.234 3.854 1 97.5 55 ASP B C 1
ATOM 2560 O O . ASP B 1 55 ? -11.328 -24.578 2.963 1 97.5 55 ASP B O 1
ATOM 2564 N N . PHE B 1 56 ? -9.289 -24.094 3.641 1 98.19 56 PHE B N 1
ATOM 2565 C CA . PHE B 1 56 ? -8.703 -24.188 2.309 1 98.19 56 PHE B CA 1
ATOM 2566 C C . PHE B 1 56 ? -8.562 -25.641 1.883 1 98.19 56 PHE B C 1
ATOM 2568 O O . PHE B 1 56 ? -8.359 -26.531 2.721 1 98.19 56 PHE B O 1
ATOM 2575 N N . ASP B 1 57 ? -8.672 -25.859 0.616 1 98.44 57 ASP B N 1
ATOM 2576 C CA . ASP B 1 57 ? -8.391 -27.172 0.055 1 98.44 57 ASP B CA 1
ATOM 2577 C C . ASP B 1 57 ? -6.902 -27.344 -0.235 1 98.44 57 ASP B C 1
ATOM 2579 O O . ASP B 1 57 ? -6.402 -28.469 -0.288 1 98.44 57 ASP B O 1
ATOM 2583 N N . ALA B 1 58 ? -6.227 -26.25 -0.435 1 98.38 58 ALA B N 1
ATOM 2584 C CA . ALA B 1 58 ? -4.789 -26.281 -0.708 1 98.38 58 ALA B CA 1
ATOM 2585 C C . ALA B 1 58 ? -4.148 -24.922 -0.422 1 98.38 58 ALA B C 1
ATOM 2587 O O . ALA B 1 58 ? -4.777 -23.891 -0.601 1 98.38 58 ALA B O 1
ATOM 2588 N N . ILE B 1 59 ? -2.967 -24.953 0.048 1 98.38 59 ILE B N 1
ATOM 2589 C CA . ILE B 1 59 ? -2.047 -23.812 0.011 1 98.38 59 ILE B CA 1
ATOM 2590 C C . ILE B 1 59 ? -0.946 -24.078 -1.015 1 98.38 59 ILE B C 1
ATOM 2592 O O . ILE B 1 59 ? -0.358 -25.172 -1.038 1 98.38 59 ILE B O 1
ATOM 2596 N N . VAL B 1 60 ? -0.748 -23.172 -1.95 1 98.62 60 VAL B N 1
ATOM 2597 C CA . VAL B 1 60 ? 0.312 -23.281 -2.947 1 98.62 60 VAL B CA 1
ATOM 2598 C C . VAL B 1 60 ? 1.335 -22.172 -2.729 1 98.62 60 VAL B C 1
ATOM 2600 O O . VAL B 1 60 ? 0.98 -20.984 -2.697 1 98.62 60 VAL B O 1
ATOM 2603 N N . LEU B 1 61 ? 2.596 -22.516 -2.523 1 98.31 61 LEU B N 1
ATOM 2604 C CA . LEU B 1 61 ? 3.645 -21.516 -2.342 1 98.31 61 LEU B CA 1
ATOM 2605 C C . LEU B 1 61 ? 4.461 -21.344 -3.619 1 98.31 61 LEU B C 1
ATOM 2607 O O . LEU B 1 61 ? 4.973 -22.328 -4.164 1 98.31 61 LEU B O 1
ATOM 2611 N N . SER B 1 62 ? 4.551 -20.109 -4.043 1 98.25 62 SER B N 1
ATOM 2612 C CA . SER B 1 62 ? 5.219 -19.812 -5.309 1 98.25 62 SER B CA 1
ATOM 2613 C C . SER B 1 62 ? 6.723 -20.031 -5.199 1 98.25 62 SER B C 1
ATOM 2615 O O . SER B 1 62 ? 7.328 -20.656 -6.07 1 98.25 62 SER B O 1
ATOM 2617 N N . HIS B 1 63 ? 7.316 -19.469 -4.195 1 97.06 63 HIS B N 1
ATOM 2618 C CA . HIS B 1 63 ? 8.742 -19.625 -3.945 1 97.06 63 HIS B CA 1
ATOM 2619 C C . HIS B 1 63 ? 9.086 -19.328 -2.488 1 97.06 63 HIS B C 1
ATOM 2621 O O . HIS B 1 63 ? 8.203 -18.969 -1.703 1 97.06 63 HIS B O 1
ATOM 2627 N N . ALA B 1 64 ? 10.328 -19.422 -2.119 1 96.94 64 ALA B N 1
ATOM 2628 C CA . ALA B 1 64 ? 10.656 -19.641 -0.712 1 96.94 64 ALA B CA 1
ATOM 2629 C C . ALA B 1 64 ? 11.094 -18.344 -0.038 1 96.94 64 ALA B C 1
ATOM 2631 O O . ALA B 1 64 ? 11.727 -18.375 1.018 1 96.94 64 ALA B O 1
ATOM 2632 N N . HIS B 1 65 ? 10.758 -17.203 -0.56 1 97.94 65 HIS B N 1
ATOM 2633 C CA . HIS B 1 65 ? 11.094 -15.945 0.101 1 97.94 65 HIS B CA 1
ATOM 2634 C C . HIS B 1 65 ? 10.133 -15.648 1.244 1 97.94 65 HIS B C 1
ATOM 2636 O O . HIS B 1 65 ? 8.961 -16.031 1.192 1 97.94 65 HIS B O 1
ATOM 2642 N N . TYR B 1 66 ? 10.57 -14.914 2.207 1 97.75 66 TYR B N 1
ATOM 2643 C CA . TYR B 1 66 ? 9.859 -14.641 3.449 1 97.75 66 TYR B CA 1
ATOM 2644 C C . TYR B 1 66 ? 8.555 -13.906 3.174 1 97.75 66 TYR B C 1
ATOM 2646 O O . TYR B 1 66 ? 7.562 -14.094 3.885 1 97.75 66 TYR B O 1
ATOM 2654 N N . ASP B 1 67 ? 8.531 -13.039 2.164 1 98.38 67 ASP B N 1
ATOM 2655 C CA . ASP B 1 67 ? 7.379 -12.188 1.881 1 98.38 67 ASP B CA 1
ATOM 2656 C C . ASP B 1 67 ? 6.285 -12.977 1.156 1 98.38 67 ASP B C 1
ATOM 2658 O O . ASP B 1 67 ? 5.227 -12.43 0.845 1 98.38 67 ASP B O 1
ATOM 2662 N N . HIS B 1 68 ? 6.469 -14.25 0.943 1 98.69 68 HIS B N 1
ATOM 2663 C CA . HIS B 1 68 ? 5.477 -15.156 0.377 1 98.69 68 HIS B CA 1
ATOM 2664 C C . HIS B 1 68 ? 5.148 -16.281 1.346 1 98.69 68 HIS B C 1
ATOM 2666 O O . HIS B 1 68 ? 4.113 -16.938 1.21 1 98.69 68 HIS B O 1
ATOM 2672 N N . THR B 1 69 ? 6.055 -16.516 2.27 1 98.06 69 THR B N 1
ATOM 2673 C CA . THR B 1 69 ? 5.938 -17.734 3.064 1 98.06 69 THR B CA 1
ATOM 2674 C C . THR B 1 69 ? 5.812 -17.391 4.547 1 98.06 69 THR B C 1
ATOM 2676 O O . THR B 1 69 ? 5.441 -18.25 5.355 1 98.06 69 THR B O 1
ATOM 2679 N N . GLY B 1 70 ? 6.129 -16.188 4.941 1 97.44 70 GLY B N 1
ATOM 2680 C CA . GLY B 1 70 ? 6.23 -15.828 6.348 1 97.44 70 GLY B CA 1
ATOM 2681 C C . GLY B 1 70 ? 4.938 -16.031 7.113 1 97.44 70 GLY B C 1
ATOM 2682 O O . GLY B 1 70 ? 4.961 -16.328 8.312 1 97.44 70 GLY B O 1
ATOM 2683 N N . GLY B 1 71 ? 3.783 -15.852 6.441 1 97.56 71 GLY B N 1
ATOM 2684 C CA . GLY B 1 71 ? 2.486 -16 7.078 1 97.56 71 GLY B CA 1
ATOM 2685 C C . GLY B 1 71 ? 2.117 -17.453 7.332 1 97.56 71 GLY B C 1
ATOM 2686 O O . GLY B 1 71 ? 1.172 -17.734 8.07 1 97.56 71 GLY B O 1
ATOM 2687 N N . LEU B 1 72 ? 2.852 -18.391 6.738 1 97.25 72 LEU B N 1
ATOM 2688 C CA . LEU B 1 72 ? 2.5 -19.812 6.809 1 97.25 72 LEU B CA 1
ATOM 2689 C C . LEU B 1 72 ? 2.514 -20.297 8.25 1 97.25 72 LEU B C 1
ATOM 2691 O O . LEU B 1 72 ? 1.679 -21.125 8.641 1 97.25 72 LEU B O 1
ATOM 2695 N N . LYS B 1 73 ? 3.441 -19.844 9.039 1 95.56 73 LYS B N 1
ATOM 2696 C CA . LYS B 1 73 ? 3.564 -20.328 10.414 1 95.56 73 LYS B CA 1
ATOM 2697 C C . LYS B 1 73 ? 2.318 -19.984 11.227 1 95.56 73 LYS B C 1
ATOM 2699 O O . LYS B 1 73 ? 2.02 -20.656 12.219 1 95.56 73 LYS B O 1
ATOM 2704 N N . PHE B 1 74 ? 1.556 -18.984 10.82 1 95.75 74 PHE B N 1
ATOM 2705 C CA . PHE B 1 74 ? 0.336 -18.578 11.516 1 95.75 74 PHE B CA 1
ATOM 2706 C C . PHE B 1 74 ? -0.867 -19.344 10.969 1 95.75 74 PHE B C 1
ATOM 2708 O O . PHE B 1 74 ? -1.921 -19.391 11.609 1 95.75 74 PHE B O 1
ATOM 2715 N N . LEU B 1 75 ? -0.715 -19.891 9.75 1 95.5 75 LEU B N 1
ATOM 2716 C CA . LEU B 1 75 ? -1.838 -20.516 9.055 1 95.5 75 LEU B CA 1
ATOM 2717 C C . LEU B 1 75 ? -1.811 -22.031 9.211 1 95.5 75 LEU B C 1
ATOM 2719 O O . LEU B 1 75 ? -2.859 -22.672 9.195 1 95.5 75 LEU B O 1
ATOM 2723 N N . ILE B 1 76 ? -0.64 -22.562 9.32 1 92.94 76 ILE B N 1
ATOM 2724 C CA . ILE B 1 76 ? -0.423 -24 9.164 1 92.94 76 ILE B CA 1
ATOM 2725 C C . ILE B 1 76 ? -1.238 -24.766 10.203 1 92.94 76 ILE B C 1
ATOM 2727 O O . ILE B 1 76 ? -1.773 -25.828 9.914 1 92.94 76 ILE B O 1
ATOM 2731 N N . GLU B 1 77 ? -1.409 -24.234 11.406 1 90.25 77 GLU B N 1
ATOM 2732 C CA . GLU B 1 77 ? -2.154 -24.938 12.445 1 90.25 77 GLU B CA 1
ATOM 2733 C C . GLU B 1 77 ? -3.65 -24.656 12.336 1 90.25 77 GLU B C 1
ATOM 2735 O O . GLU B 1 77 ? -4.465 -25.359 12.953 1 90.25 77 GLU B O 1
ATOM 2740 N N . LYS B 1 78 ? -3.955 -23.672 11.594 1 92.94 78 LYS B N 1
ATOM 2741 C CA . LYS B 1 78 ? -5.355 -23.281 11.445 1 92.94 78 LYS B CA 1
ATOM 2742 C C . LYS B 1 78 ? -5.996 -23.984 10.25 1 92.94 78 LYS B C 1
ATOM 2744 O O . LYS B 1 78 ? -7.211 -23.891 10.047 1 92.94 78 LYS B O 1
ATOM 2749 N N . THR B 1 79 ? -5.199 -24.656 9.484 1 93.06 79 THR B N 1
ATOM 2750 C CA . THR B 1 79 ? -5.684 -25.312 8.281 1 93.06 79 THR B CA 1
ATOM 2751 C C . THR B 1 79 ? -5.266 -26.781 8.266 1 93.06 79 THR B C 1
ATOM 2753 O O . THR B 1 79 ? -4.305 -27.172 8.938 1 93.06 79 THR B O 1
ATOM 2756 N N . SER B 1 80 ? -5.992 -27.625 7.566 1 93.06 80 SER B N 1
ATOM 2757 C CA . SER B 1 80 ? -5.684 -29.047 7.469 1 93.06 80 SER B CA 1
ATOM 2758 C C . SER B 1 80 ? -5.293 -29.438 6.047 1 93.06 80 SER B C 1
ATOM 2760 O O . SER B 1 80 ? -4.977 -30.594 5.777 1 93.06 80 SER B O 1
ATOM 2762 N N . CYS B 1 81 ? -5.219 -28.5 5.223 1 95.88 81 CYS B N 1
ATOM 2763 C CA . CYS B 1 81 ? -4.992 -28.781 3.811 1 95.88 81 CYS B CA 1
ATOM 2764 C C . CYS B 1 81 ? -3.508 -28.969 3.523 1 95.88 81 CYS B C 1
ATOM 2766 O O . CYS B 1 81 ? -2.66 -28.609 4.336 1 95.88 81 CYS B O 1
ATOM 2768 N N . PRO B 1 82 ? -3.184 -29.641 2.398 1 97.19 82 PRO B N 1
ATOM 2769 C CA . PRO B 1 82 ? -1.783 -29.75 1.987 1 97.19 82 PRO B CA 1
ATOM 2770 C C . PRO B 1 82 ? -1.181 -28.422 1.553 1 97.19 82 PRO B C 1
ATOM 2772 O O . PRO B 1 82 ? -1.905 -27.531 1.108 1 97.19 82 PRO B O 1
ATOM 2775 N N . VAL B 1 83 ? 0.099 -28.312 1.731 1 97.81 83 VAL B N 1
ATOM 2776 C CA . VAL B 1 83 ? 0.902 -27.203 1.223 1 97.81 83 VAL B CA 1
ATOM 2777 C C . VAL B 1 83 ? 1.742 -27.672 0.038 1 97.81 83 VAL B C 1
ATOM 2779 O O . VAL B 1 83 ? 2.666 -28.469 0.204 1 97.81 83 VAL B O 1
ATOM 2782 N N . TRP B 1 84 ? 1.436 -27.172 -1.135 1 98.06 84 TRP B N 1
ATOM 2783 C CA . TRP B 1 84 ? 2.084 -27.625 -2.363 1 98.06 84 TRP B CA 1
ATOM 2784 C C . TRP B 1 84 ? 3.316 -26.781 -2.668 1 98.06 84 TRP B C 1
ATOM 2786 O O . TRP B 1 84 ? 3.23 -25.562 -2.76 1 98.06 84 TRP B O 1
ATOM 2796 N N . VAL B 1 85 ? 4.473 -27.438 -2.795 1 96.88 85 VAL B N 1
ATOM 2797 C CA . VAL B 1 85 ? 5.742 -26.766 -3.061 1 96.88 85 VAL B CA 1
ATOM 2798 C C . VAL B 1 85 ? 6.539 -27.547 -4.094 1 96.88 85 VAL B C 1
ATOM 2800 O O . VAL B 1 85 ? 6.133 -28.641 -4.496 1 96.88 85 VAL B O 1
ATOM 2803 N N . HIS B 1 86 ? 7.555 -26.906 -4.621 1 94.62 86 HIS B N 1
ATOM 2804 C CA . HIS B 1 86 ? 8.523 -27.562 -5.488 1 94.62 86 HIS B CA 1
ATOM 2805 C C . HIS B 1 86 ? 9.68 -28.141 -4.68 1 94.62 86 HIS B C 1
ATOM 2807 O O . HIS B 1 86 ? 9.93 -27.719 -3.553 1 94.62 86 HIS B O 1
ATOM 2813 N N . THR B 1 87 ? 10.422 -29.094 -5.176 1 89.75 87 THR B N 1
ATOM 2814 C CA . THR B 1 87 ? 11.516 -29.766 -4.484 1 89.75 87 THR B CA 1
ATOM 2815 C C . THR B 1 87 ? 12.578 -28.766 -4.051 1 89.75 87 THR B C 1
ATOM 2817 O O . THR B 1 87 ? 13.188 -28.922 -2.988 1 89.75 87 THR B O 1
ATOM 2820 N N . GLY B 1 88 ? 12.82 -27.75 -4.742 1 88.62 88 GLY B N 1
ATOM 2821 C CA . GLY B 1 88 ? 13.836 -26.75 -4.434 1 88.62 88 GLY B CA 1
ATOM 2822 C C . GLY B 1 88 ? 13.383 -25.75 -3.389 1 88.62 88 GLY B C 1
ATOM 2823 O O . GLY B 1 88 ? 14.141 -24.859 -3.008 1 88.62 88 GLY B O 1
ATOM 2824 N N . PHE B 1 89 ? 12.234 -25.984 -2.838 1 92.81 89 PHE B N 1
ATOM 2825 C CA . PHE B 1 89 ? 11.594 -25.016 -1.966 1 92.81 89 PHE B CA 1
ATOM 2826 C C . PHE B 1 89 ? 12.336 -24.906 -0.641 1 92.81 89 PHE B C 1
ATOM 2828 O O . PHE B 1 89 ? 12.352 -23.828 -0.024 1 92.81 89 PHE B O 1
ATOM 2835 N N . PHE B 1 90 ? 13.047 -25.859 -0.237 1 92.56 90 PHE B N 1
ATOM 2836 C CA . PHE B 1 90 ? 13.555 -25.938 1.126 1 92.56 90 PHE B CA 1
ATOM 2837 C C . PHE B 1 90 ? 14.992 -25.422 1.19 1 92.56 90 PHE B C 1
ATOM 2839 O O . PHE B 1 90 ? 15.609 -25.422 2.258 1 92.56 90 PHE B O 1
ATOM 2846 N N . ALA B 1 91 ? 15.523 -24.969 0.067 1 92.69 91 ALA B N 1
ATOM 2847 C CA . ALA B 1 91 ? 16.844 -24.344 0.065 1 92.69 91 ALA B CA 1
ATOM 2848 C C . ALA B 1 91 ? 16.859 -23.062 0.883 1 92.69 91 ALA B C 1
ATOM 2850 O O . ALA B 1 91 ? 15.883 -22.297 0.863 1 92.69 91 ALA B O 1
ATOM 2851 N N . LYS B 1 92 ? 17.953 -22.828 1.563 1 95.12 92 LYS B N 1
ATOM 2852 C CA . LYS B 1 92 ? 18.109 -21.578 2.289 1 95.12 92 LYS B CA 1
ATOM 2853 C C . LYS B 1 92 ? 18.375 -20.422 1.332 1 95.12 92 LYS B C 1
ATOM 2855 O O . LYS B 1 92 ? 19.328 -20.453 0.556 1 95.12 92 LYS B O 1
ATOM 2860 N N . LYS B 1 93 ? 17.547 -19.422 1.458 1 96.88 93 LYS B N 1
ATOM 2861 C CA . LYS B 1 93 ? 17.578 -18.312 0.512 1 96.88 93 LYS B CA 1
ATOM 2862 C C . LYS B 1 93 ? 18.266 -17.094 1.121 1 96.88 93 LYS B C 1
ATOM 2864 O O . LYS B 1 93 ? 18 -16.734 2.271 1 96.88 93 LYS B O 1
ATOM 2869 N N . PHE B 1 94 ? 19.078 -16.422 0.297 1 97.56 94 PHE B N 1
ATOM 2870 C CA . PHE B 1 94 ? 19.812 -15.242 0.76 1 97.56 94 PHE B CA 1
ATOM 2871 C C . PHE B 1 94 ? 19.797 -14.148 -0.298 1 97.56 94 PHE B C 1
ATOM 2873 O O . PHE B 1 94 ? 19.688 -14.43 -1.492 1 97.56 94 PHE B O 1
ATOM 2880 N N . ALA B 1 95 ? 19.859 -12.938 0.159 1 97 95 ALA B N 1
ATOM 2881 C CA . ALA B 1 95 ? 20.125 -11.789 -0.698 1 97 95 ALA B CA 1
ATOM 2882 C C . ALA B 1 95 ? 21.438 -11.109 -0.317 1 97 95 ALA B C 1
ATOM 2884 O O . ALA B 1 95 ? 21.75 -10.977 0.868 1 97 95 ALA B O 1
ATOM 2885 N N . LYS B 1 96 ? 22.156 -10.758 -1.283 1 94.44 96 LYS B N 1
ATOM 2886 C CA . LYS B 1 96 ? 23.375 -10 -1.018 1 94.44 96 LYS B CA 1
ATOM 2887 C C . LYS B 1 96 ? 23.094 -8.5 -0.983 1 94.44 96 LYS B C 1
ATOM 2889 O O . LYS B 1 96 ? 22.625 -7.926 -1.972 1 94.44 96 LYS B O 1
ATOM 2894 N N . ARG B 1 97 ? 23.203 -7.895 0.166 1 89 97 ARG B N 1
ATOM 2895 C CA . ARG B 1 97 ? 23.016 -6.465 0.382 1 89 97 ARG B CA 1
ATOM 2896 C C . ARG B 1 97 ? 24.234 -5.836 1.036 1 89 97 ARG B C 1
ATOM 2898 O O . ARG B 1 97 ? 24.688 -6.285 2.096 1 89 97 ARG B O 1
ATOM 2905 N N . GLU B 1 98 ? 24.75 -4.848 0.42 1 90.06 98 GLU B N 1
ATOM 2906 C CA . GLU B 1 98 ? 25.922 -4.141 0.945 1 90.06 98 GLU B CA 1
ATOM 2907 C C . GLU B 1 98 ? 27.031 -5.113 1.312 1 90.06 98 GLU B C 1
ATOM 2909 O O . GLU B 1 98 ? 27.594 -5.035 2.406 1 90.06 98 GLU B O 1
ATOM 2914 N N . GLY B 1 99 ? 27.234 -6.148 0.558 1 89.69 99 GLY B N 1
ATOM 2915 C CA . GLY B 1 99 ? 28.344 -7.07 0.7 1 89.69 99 GLY B CA 1
ATOM 2916 C C . GLY B 1 99 ? 28.062 -8.195 1.678 1 89.69 99 GLY B C 1
ATOM 2917 O O . GLY B 1 99 ? 28.906 -9.086 1.863 1 89.69 99 GLY B O 1
ATOM 2918 N N . GLU B 1 100 ? 26.922 -8.156 2.215 1 94.81 100 GLU B N 1
ATOM 2919 C CA . GLU B 1 100 ? 26.578 -9.18 3.197 1 94.81 100 GLU B CA 1
ATOM 2920 C C . GLU B 1 100 ? 25.406 -10.023 2.723 1 94.81 100 GLU B C 1
ATOM 2922 O O . GLU B 1 100 ? 24.469 -9.508 2.088 1 94.81 100 GLU B O 1
ATOM 2927 N N . TYR B 1 101 ? 25.531 -11.297 3 1 96 101 TYR B N 1
ATOM 2928 C CA . TYR B 1 101 ? 24.422 -12.203 2.717 1 96 101 TYR B CA 1
ATOM 2929 C C . TYR B 1 101 ? 23.391 -12.156 3.834 1 96 101 TYR B C 1
ATOM 2931 O O . TYR B 1 101 ? 23.703 -12.461 4.988 1 96 101 TYR B O 1
ATOM 2939 N N . LYS B 1 102 ? 22.281 -11.766 3.43 1 96.44 102 LYS B N 1
ATOM 2940 C CA . LYS B 1 102 ? 21.188 -11.711 4.387 1 96.44 102 LYS B CA 1
ATOM 2941 C C . LYS B 1 102 ? 20.156 -12.805 4.113 1 96.44 102 LYS B C 1
ATOM 2943 O O . LYS B 1 102 ? 19.703 -12.977 2.98 1 96.44 102 LYS B O 1
ATOM 2948 N N . PHE B 1 103 ? 19.812 -13.555 5.145 1 96.94 103 PHE B N 1
ATOM 2949 C CA . PHE B 1 103 ? 18.812 -14.602 5.023 1 96.94 103 PHE B CA 1
ATOM 2950 C C . PHE B 1 103 ? 17.453 -14.023 4.645 1 96.94 103 PHE B C 1
ATOM 2952 O O . PHE B 1 103 ? 16.984 -13.086 5.293 1 96.94 103 PHE B O 1
ATOM 2959 N N . ILE B 1 104 ? 16.812 -14.508 3.533 1 97.12 104 ILE B N 1
ATOM 2960 C CA . ILE B 1 104 ? 15.523 -13.984 3.082 1 97.12 104 ILE B CA 1
ATOM 2961 C C . ILE B 1 104 ? 14.539 -15.133 2.865 1 97.12 104 ILE B C 1
ATOM 2963 O O . ILE B 1 104 ? 13.633 -15.031 2.041 1 97.12 104 ILE B O 1
ATOM 2967 N N . GLY B 1 105 ? 14.773 -16.172 3.482 1 95.62 105 GLY B N 1
ATOM 2968 C CA . GLY B 1 105 ? 13.867 -17.312 3.492 1 95.62 105 GLY B CA 1
ATOM 2969 C C . GLY B 1 105 ? 13.125 -17.469 4.805 1 95.62 105 GLY B C 1
ATOM 2970 O O . GLY B 1 105 ? 12.859 -16.484 5.5 1 95.62 105 GLY B O 1
ATOM 2971 N N . GLU B 1 106 ? 12.633 -18.641 5.039 1 91 106 GLU B N 1
ATOM 2972 C CA . GLU B 1 106 ? 12 -19.031 6.293 1 91 106 GLU B CA 1
ATOM 2973 C C . GLU B 1 106 ? 12.547 -20.359 6.805 1 91 106 GLU B C 1
ATOM 2975 O O . GLU B 1 106 ? 13.125 -21.125 6.039 1 91 106 GLU B O 1
ATOM 2980 N N . ASN B 1 107 ? 12.398 -20.516 8.086 1 87.62 107 ASN B N 1
ATOM 2981 C CA . ASN B 1 107 ? 12.773 -21.797 8.68 1 87.62 107 ASN B CA 1
ATOM 2982 C C . ASN B 1 107 ? 11.602 -22.781 8.656 1 87.62 107 ASN B C 1
ATOM 2984 O O . ASN B 1 107 ? 10.859 -22.891 9.633 1 87.62 107 ASN B O 1
ATOM 2988 N N . PHE B 1 108 ? 11.586 -23.547 7.656 1 86.19 108 PHE B N 1
ATOM 2989 C CA . PHE B 1 108 ? 10.453 -24.422 7.414 1 86.19 108 PHE B CA 1
ATOM 2990 C C . PHE B 1 108 ? 10.562 -25.688 8.266 1 86.19 108 PHE B C 1
ATOM 2992 O O . PHE B 1 108 ? 9.578 -26.422 8.422 1 86.19 108 PHE B O 1
ATOM 2999 N N . GLU B 1 109 ? 11.703 -25.953 8.75 1 79.94 109 GLU B N 1
ATOM 3000 C CA . GLU B 1 109 ? 11.93 -27.156 9.555 1 79.94 109 GLU B CA 1
ATOM 3001 C C . GLU B 1 109 ? 11.07 -27.141 10.812 1 79.94 109 GLU B C 1
ATOM 3003 O O . GLU B 1 109 ? 10.828 -28.188 11.422 1 79.94 109 GLU B O 1
ATOM 3008 N N . LYS B 1 110 ? 10.594 -26 11.172 1 78.62 110 LYS B N 1
ATOM 3009 C CA . LYS B 1 110 ? 9.797 -25.875 12.391 1 78.62 110 LYS B CA 1
ATOM 3010 C C . LYS B 1 110 ? 8.32 -26.141 12.117 1 78.62 110 LYS B C 1
ATOM 3012 O O . LYS B 1 110 ? 7.512 -26.203 13.039 1 78.62 110 LYS B O 1
ATOM 3017 N N . LEU B 1 111 ? 8.039 -26.359 10.852 1 81.88 111 LEU B N 1
ATOM 3018 C CA . LEU B 1 111 ? 6.652 -26.562 10.469 1 81.88 111 LEU B CA 1
ATOM 3019 C C . LEU B 1 111 ? 6.367 -28.062 10.273 1 81.88 111 LEU B C 1
ATOM 3021 O O . LEU B 1 111 ? 7.293 -28.859 10.117 1 81.88 111 LEU B O 1
ATOM 3025 N N . ASP B 1 112 ? 5.105 -28.438 10.391 1 80.31 112 ASP B N 1
ATOM 3026 C CA . ASP B 1 112 ? 4.699 -29.812 10.148 1 80.31 112 ASP B CA 1
ATOM 3027 C C . ASP B 1 112 ? 4.988 -30.219 8.703 1 80.31 112 ASP B C 1
ATOM 3029 O O . ASP B 1 112 ? 4.207 -29.906 7.797 1 80.31 112 ASP B O 1
ATOM 3033 N N . THR B 1 113 ? 5.953 -30.953 8.508 1 77.44 113 THR B N 1
ATOM 3034 C CA . THR B 1 113 ? 6.434 -31.328 7.184 1 77.44 113 THR B CA 1
ATOM 3035 C C . THR B 1 113 ? 5.461 -32.281 6.508 1 77.44 113 THR B C 1
ATOM 3037 O O . THR B 1 113 ? 5.488 -32.438 5.285 1 77.44 113 THR B O 1
ATOM 3040 N N . ALA B 1 114 ? 4.609 -32.875 7.297 1 85.88 114 ALA B N 1
ATOM 3041 C CA . ALA B 1 114 ? 3.684 -33.844 6.734 1 85.88 114 ALA B CA 1
ATOM 3042 C C . ALA B 1 114 ? 2.658 -33.156 5.832 1 85.88 114 ALA B C 1
ATOM 3044 O O . ALA B 1 114 ? 2.041 -33.812 4.984 1 85.88 114 ALA B O 1
ATOM 3045 N N . LYS B 1 115 ? 2.553 -31.938 5.945 1 92.75 115 LYS B N 1
ATOM 3046 C CA . LYS B 1 115 ? 1.544 -31.219 5.172 1 92.75 115 LYS B CA 1
ATOM 3047 C C . LYS B 1 115 ? 2.084 -30.812 3.805 1 92.75 115 LYS B C 1
ATOM 3049 O O . LYS B 1 115 ? 1.319 -30.422 2.92 1 92.75 115 LYS B O 1
ATOM 3054 N N . PHE B 1 116 ? 3.365 -30.938 3.664 1 95.19 116 PHE B N 1
ATOM 3055 C CA . PHE B 1 116 ? 3.971 -30.484 2.416 1 95.19 116 PHE B CA 1
ATOM 3056 C C . PHE B 1 116 ? 3.871 -31.562 1.344 1 95.19 116 PHE B C 1
ATOM 3058 O O . PHE B 1 116 ? 4.188 -32.719 1.596 1 95.19 116 PHE B O 1
ATOM 3065 N N . LYS B 1 117 ? 3.385 -31.172 0.221 1 96.62 117 LYS B N 1
ATOM 3066 C CA . LYS B 1 117 ? 3.361 -31.984 -0.988 1 96.62 117 LYS B CA 1
ATOM 3067 C C . LYS B 1 117 ? 4.289 -31.422 -2.057 1 96.62 117 LYS B C 1
ATOM 3069 O O . LYS B 1 117 ? 4.203 -30.234 -2.389 1 96.62 117 LYS B O 1
ATOM 3074 N N . ILE B 1 118 ? 5.129 -32.281 -2.635 1 95.5 118 ILE B N 1
ATOM 3075 C CA . ILE B 1 118 ? 6.148 -31.812 -3.578 1 95.5 118 ILE B CA 1
ATOM 3076 C C . ILE B 1 118 ? 5.699 -32.125 -5.004 1 95.5 118 ILE B C 1
ATOM 3078 O O . ILE B 1 118 ? 5.258 -33.219 -5.301 1 95.5 118 ILE B O 1
ATOM 3082 N N . VAL B 1 119 ? 5.797 -31.125 -5.812 1 93.44 119 VAL B N 1
ATOM 3083 C CA . VAL B 1 119 ? 5.488 -31.25 -7.234 1 93.44 119 VAL B CA 1
ATOM 3084 C C . VAL B 1 119 ? 6.703 -30.859 -8.07 1 93.44 119 VAL B C 1
ATOM 3086 O O . VAL B 1 119 ? 7.191 -29.734 -7.973 1 93.44 119 VAL B O 1
ATOM 3089 N N . ASP B 1 120 ? 7.148 -31.75 -8.961 1 93.06 120 ASP B N 1
ATOM 3090 C CA . ASP B 1 120 ? 8.328 -31.5 -9.781 1 93.06 120 ASP B CA 1
ATOM 3091 C C . ASP B 1 120 ? 7.961 -31.469 -11.266 1 93.06 120 ASP B C 1
ATOM 3093 O O . ASP B 1 120 ? 8.75 -31 -12.094 1 93.06 120 ASP B O 1
ATOM 3097 N N . GLU B 1 121 ? 6.805 -31.922 -11.562 1 94.56 121 GLU B N 1
ATOM 3098 C CA . GLU B 1 121 ? 6.371 -31.938 -12.961 1 94.56 121 GLU B CA 1
ATOM 3099 C C . GLU B 1 121 ? 6.289 -30.516 -13.531 1 94.56 121 GLU B C 1
ATOM 3101 O O . GLU B 1 121 ? 5.934 -29.578 -12.812 1 94.56 121 GLU B O 1
ATOM 3106 N N . ASP B 1 122 ? 6.527 -30.484 -14.789 1 94.81 122 ASP B N 1
ATOM 3107 C CA . ASP B 1 122 ? 6.441 -29.188 -15.461 1 94.81 122 ASP B CA 1
ATOM 3108 C C . ASP B 1 122 ? 5.059 -28.562 -15.281 1 94.81 122 ASP B C 1
ATOM 3110 O O . ASP B 1 122 ? 4.938 -27.375 -14.984 1 94.81 122 ASP B O 1
ATOM 3114 N N . VAL B 1 123 ? 4.074 -29.375 -15.555 1 97.12 123 VAL B N 1
ATOM 3115 C CA . VAL B 1 123 ? 2.676 -29 -15.383 1 97.12 123 VAL B CA 1
ATOM 3116 C C . VAL B 1 123 ? 1.941 -30.078 -14.602 1 97.12 123 VAL B C 1
ATOM 3118 O O . VAL B 1 123 ? 1.988 -31.266 -14.961 1 97.12 123 VAL B O 1
ATOM 3121 N N . TYR B 1 124 ? 1.31 -29.703 -13.5 1 97.25 124 TYR B N 1
ATOM 3122 C CA . TYR B 1 124 ? 0.626 -30.656 -12.633 1 97.25 124 TYR B CA 1
ATOM 3123 C C . TYR B 1 124 ? -0.766 -30.141 -12.266 1 97.25 124 TYR B C 1
ATOM 3125 O O . TYR B 1 124 ? -0.916 -29.047 -11.734 1 97.25 124 TYR B O 1
ATOM 3133 N N . GLU B 1 125 ? -1.775 -30.953 -12.523 1 98.06 125 GLU B N 1
ATOM 3134 C CA . GLU B 1 125 ? -3.145 -30.578 -12.195 1 98.06 125 GLU B CA 1
ATOM 3135 C C . GLU B 1 125 ? -3.486 -30.953 -10.75 1 98.06 125 GLU B C 1
ATOM 3137 O O . GLU B 1 125 ? -3.668 -32.125 -10.438 1 98.06 125 GLU B O 1
ATOM 3142 N N . ILE B 1 126 ? -3.648 -30.016 -9.875 1 96.81 126 ILE B N 1
ATOM 3143 C CA . ILE B 1 126 ? -3.887 -30.281 -8.461 1 96.81 126 ILE B CA 1
ATOM 3144 C C . ILE B 1 126 ? -5.379 -30.484 -8.219 1 96.81 126 ILE B C 1
ATOM 3146 O O . ILE B 1 126 ? -5.777 -31.266 -7.352 1 96.81 126 ILE B O 1
ATOM 3150 N N . PHE B 1 127 ? -6.25 -29.734 -8.852 1 97.31 127 PHE B N 1
ATOM 3151 C CA . PHE B 1 127 ? -7.699 -29.875 -8.922 1 97.31 127 PHE B CA 1
ATOM 3152 C C . PHE B 1 127 ? -8.188 -29.688 -10.352 1 97.31 127 PHE B C 1
ATOM 3154 O O . PHE B 1 127 ? -7.461 -29.188 -11.203 1 97.31 127 PHE B O 1
ATOM 3161 N N . ASP B 1 128 ? -9.398 -30.109 -10.617 1 96.62 128 ASP B N 1
ATOM 3162 C CA . ASP B 1 128 ? -9.961 -29.984 -11.953 1 96.62 128 ASP B CA 1
ATOM 3163 C C . ASP B 1 128 ? -9.852 -28.547 -12.469 1 96.62 128 ASP B C 1
ATOM 3165 O O . ASP B 1 128 ? -10.438 -27.625 -11.891 1 96.62 128 ASP B O 1
ATOM 3169 N N . GLY B 1 129 ? -9.008 -28.391 -13.477 1 96.19 129 GLY B N 1
ATOM 3170 C CA . GLY B 1 129 ? -8.883 -27.094 -14.117 1 96.19 129 GLY B CA 1
ATOM 3171 C C . GLY B 1 129 ? -7.922 -26.156 -13.398 1 96.19 129 GLY B C 1
ATOM 3172 O O . GLY B 1 129 ? -7.836 -24.969 -13.727 1 96.19 129 GLY B O 1
ATOM 3173 N N . ILE B 1 130 ? -7.27 -26.672 -12.367 1 97.56 130 ILE B N 1
ATOM 3174 C CA . ILE B 1 130 ? -6.305 -25.875 -11.617 1 97.56 130 ILE B CA 1
ATOM 3175 C C . ILE B 1 130 ? -4.934 -26.547 -11.656 1 97.56 130 ILE B C 1
ATOM 3177 O O . ILE B 1 130 ? -4.766 -27.656 -11.141 1 97.56 130 ILE B O 1
ATOM 3181 N N . PHE B 1 131 ? -3.971 -25.797 -12.258 1 98.06 131 PHE B N 1
ATOM 3182 C CA . PHE B 1 131 ? -2.68 -26.406 -12.555 1 98.06 131 PHE B CA 1
ATOM 3183 C C . PHE B 1 131 ? -1.55 -25.641 -11.883 1 98.06 131 PHE B C 1
ATOM 3185 O O . PHE B 1 131 ? -1.582 -24.406 -11.828 1 98.06 131 PHE B O 1
ATOM 3192 N N . MET B 1 132 ? -0.6 -26.344 -11.375 1 97.88 132 MET B N 1
ATOM 3193 C CA . MET B 1 132 ? 0.703 -25.781 -11.039 1 97.88 132 MET B CA 1
ATOM 3194 C C . MET B 1 132 ? 1.654 -25.859 -12.227 1 97.88 132 MET B C 1
ATOM 3196 O O . MET B 1 132 ? 1.757 -26.906 -12.875 1 97.88 132 MET B O 1
ATOM 3200 N N . VAL B 1 133 ? 2.285 -24.766 -12.555 1 97.62 133 VAL B N 1
ATOM 3201 C CA . VAL B 1 133 ? 3.25 -24.703 -13.648 1 97.62 133 VAL B CA 1
ATOM 3202 C C . VAL B 1 133 ? 4.625 -24.328 -13.102 1 97.62 133 VAL B C 1
ATOM 3204 O O . VAL B 1 133 ? 4.824 -23.219 -12.625 1 97.62 133 VAL B O 1
ATOM 3207 N N . ASN B 1 134 ? 5.578 -25.188 -13.203 1 95.12 134 ASN B N 1
ATOM 3208 C CA . ASN B 1 134 ? 6.93 -24.984 -12.695 1 95.12 134 ASN B CA 1
ATOM 3209 C C . ASN B 1 134 ? 7.844 -24.375 -13.75 1 95.12 134 ASN B C 1
ATOM 3211 O O . ASN B 1 134 ? 7.566 -24.453 -14.945 1 95.12 134 ASN B O 1
ATOM 3215 N N . VAL B 1 135 ? 8.836 -23.703 -13.305 1 87.31 135 VAL B N 1
ATOM 3216 C CA . VAL B 1 135 ? 9.789 -23.109 -14.242 1 87.31 135 VAL B CA 1
ATOM 3217 C C . VAL B 1 135 ? 10.672 -24.203 -14.844 1 87.31 135 VAL B C 1
ATOM 3219 O O . VAL B 1 135 ? 10.914 -25.234 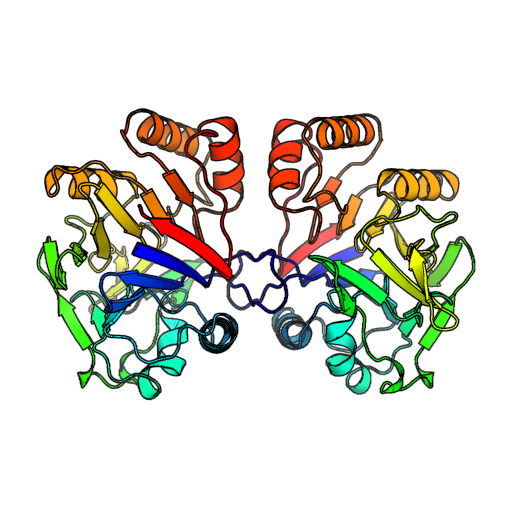-14.203 1 87.31 135 VAL B O 1
ATOM 3222 N N . THR B 1 136 ? 11.055 -24 -16.062 1 72.19 136 THR B N 1
ATOM 3223 C CA . THR B 1 136 ? 11.844 -25 -16.766 1 72.19 136 THR B CA 1
ATOM 3224 C C . THR B 1 136 ? 13.336 -24.766 -16.562 1 72.19 136 THR B C 1
ATOM 3226 O O . THR B 1 136 ? 14.117 -25.703 -16.422 1 72.19 136 THR B O 1
ATOM 3229 N N . SER B 1 137 ? 13.672 -23.516 -16.688 1 75.44 137 SER B N 1
ATOM 3230 C CA . SER B 1 137 ? 15.086 -23.172 -16.516 1 75.44 137 SER B CA 1
ATOM 3231 C C . SER B 1 137 ? 15.266 -21.969 -15.617 1 75.44 137 SER B C 1
ATOM 3233 O O . SER B 1 137 ? 14.391 -21.094 -15.555 1 75.44 137 SER B O 1
ATOM 3235 N N . GLY B 1 138 ? 16.453 -22.156 -14.914 1 79.56 138 GLY B N 1
ATOM 3236 C CA . GLY B 1 138 ? 16.766 -21.078 -13.992 1 79.56 138 GLY B CA 1
ATOM 3237 C C . GLY B 1 138 ? 17.531 -19.938 -14.633 1 79.56 138 GLY B C 1
ATOM 3238 O O . GLY B 1 138 ? 18.141 -20.125 -15.688 1 79.56 138 GLY B O 1
ATOM 3239 N N . ASN B 1 139 ? 17.266 -18.75 -14.133 1 81.69 139 ASN B N 1
ATOM 3240 C CA . ASN B 1 139 ? 18.062 -17.578 -14.469 1 81.69 139 ASN B CA 1
ATOM 3241 C C . ASN B 1 139 ? 18.969 -17.172 -13.32 1 81.69 139 ASN B C 1
ATOM 3243 O O . ASN B 1 139 ? 18.516 -17.062 -12.18 1 81.69 139 ASN B O 1
ATOM 3247 N N . GLU B 1 140 ? 20.188 -17.062 -13.711 1 84.44 140 GLU B N 1
ATOM 3248 C CA . GLU B 1 140 ? 21.125 -16.656 -12.664 1 84.44 140 GLU B CA 1
ATOM 3249 C C . GLU B 1 140 ? 20.766 -15.273 -12.125 1 84.44 140 GLU B C 1
ATOM 3251 O O . GLU B 1 140 ? 20.375 -14.391 -12.875 1 84.44 140 GLU B O 1
ATOM 3256 N N . SER B 1 141 ? 20.953 -15.227 -10.852 1 87.62 141 SER B N 1
ATOM 3257 C CA . SER B 1 141 ? 20.719 -13.953 -10.172 1 87.62 141 SER B CA 1
ATOM 3258 C C . SER B 1 141 ? 22.031 -13.383 -9.625 1 87.62 141 SER B C 1
ATOM 3260 O O . SER B 1 141 ? 22.891 -14.125 -9.164 1 87.62 141 SER B O 1
ATOM 3262 N N . ASN B 1 142 ? 22.109 -12.109 -9.719 1 88.25 142 ASN B N 1
ATOM 3263 C CA . ASN B 1 142 ? 23.266 -11.445 -9.117 1 88.25 142 ASN B CA 1
ATOM 3264 C C . ASN B 1 142 ? 22.922 -10.859 -7.754 1 88.25 142 ASN B C 1
ATOM 3266 O O . ASN B 1 142 ? 23.781 -10.273 -7.094 1 88.25 142 ASN B O 1
ATOM 3270 N N . GLU B 1 143 ? 21.766 -11.141 -7.344 1 92.81 143 GLU B N 1
ATOM 3271 C CA . GLU B 1 143 ? 21.297 -10.523 -6.102 1 92.81 143 GLU B CA 1
ATOM 3272 C C . GLU B 1 143 ? 20.875 -11.578 -5.086 1 92.81 143 GLU B C 1
ATOM 3274 O O . GLU B 1 143 ? 20.953 -11.352 -3.879 1 92.81 143 GLU B O 1
ATOM 3279 N N . PHE B 1 144 ? 20.5 -12.672 -5.605 1 96.44 144 PHE B N 1
ATOM 3280 C CA . PHE B 1 144 ? 19.922 -13.695 -4.75 1 96.44 144 PHE B CA 1
ATOM 3281 C C . PHE B 1 144 ? 20.75 -14.977 -4.801 1 96.44 144 PHE B C 1
ATOM 3283 O O . PHE B 1 144 ? 21.297 -15.32 -5.848 1 96.44 144 PHE B O 1
ATOM 3290 N N . TYR B 1 145 ? 20.766 -15.617 -3.666 1 97.12 145 TYR B N 1
ATOM 3291 C CA . TYR B 1 145 ? 21.641 -16.766 -3.512 1 97.12 145 TYR B CA 1
ATOM 3292 C C . TYR B 1 145 ? 20.969 -17.859 -2.68 1 97.12 145 TYR B C 1
ATOM 3294 O O . TYR B 1 145 ? 20.016 -17.594 -1.948 1 97.12 145 TYR B O 1
ATOM 3302 N N . ILE B 1 146 ? 21.484 -19.062 -2.84 1 96 146 ILE B N 1
ATOM 3303 C CA . ILE B 1 146 ? 21.156 -20.172 -1.959 1 96 146 ILE B CA 1
ATOM 3304 C C . ILE B 1 146 ? 22.422 -20.688 -1.275 1 96 146 ILE B C 1
ATOM 3306 O O . ILE B 1 146 ? 23.531 -20.453 -1.758 1 96 146 ILE B O 1
ATOM 3310 N N . LEU B 1 147 ? 22.219 -21.25 -0.136 1 94.81 147 LEU B N 1
ATOM 3311 C CA . LEU B 1 147 ? 23.297 -21.953 0.541 1 94.81 147 LEU B CA 1
ATOM 3312 C C . LEU B 1 147 ? 23.281 -23.438 0.232 1 94.81 147 LEU B C 1
ATOM 3314 O O . LEU B 1 147 ? 22.328 -24.141 0.607 1 94.81 147 LEU B O 1
ATOM 3318 N N . LYS B 1 148 ? 24.188 -23.875 -0.504 1 91.12 148 LYS B N 1
ATOM 3319 C CA . LYS B 1 148 ? 24.328 -25.281 -0.868 1 91.12 148 LYS B CA 1
ATOM 3320 C C . LYS B 1 148 ? 25.734 -25.797 -0.577 1 91.12 148 LYS B C 1
ATOM 3322 O O . LYS B 1 148 ? 26.719 -25.203 -1.014 1 91.12 148 LYS B O 1
ATOM 3327 N N . ASP B 1 149 ? 25.797 -26.844 0.213 1 92.5 149 ASP B N 1
ATOM 3328 C CA . ASP B 1 149 ? 27.062 -27.453 0.588 1 92.5 149 ASP B CA 1
ATOM 3329 C C . ASP B 1 149 ? 28 -26.453 1.24 1 92.5 149 ASP B C 1
ATOM 3331 O O . ASP B 1 149 ? 29.188 -26.375 0.889 1 92.5 149 ASP B O 1
ATOM 3335 N N . GLY B 1 150 ? 27.453 -25.578 1.943 1 92.12 150 GLY B N 1
ATOM 3336 C CA . GLY B 1 150 ? 28.219 -24.625 2.736 1 92.12 150 GLY B CA 1
ATOM 3337 C C . GLY B 1 150 ? 28.703 -23.438 1.938 1 92.12 150 GLY B C 1
ATOM 3338 O O . GLY B 1 150 ? 29.469 -22.609 2.443 1 92.12 150 GLY B O 1
ATOM 3339 N N . ARG B 1 151 ? 28.359 -23.344 0.733 1 94.94 151 ARG B N 1
ATOM 3340 C CA . ARG B 1 151 ? 28.766 -22.219 -0.112 1 94.94 151 ARG B CA 1
ATOM 3341 C C . ARG B 1 151 ? 27.562 -21.5 -0.692 1 94.94 151 ARG B C 1
ATOM 3343 O O . ARG B 1 151 ? 26.547 -22.125 -0.994 1 94.94 151 ARG B O 1
ATOM 3350 N N . PHE B 1 152 ? 27.719 -20.25 -0.876 1 96.19 152 PHE B N 1
ATOM 3351 C CA . PHE B 1 152 ? 26.688 -19.453 -1.533 1 96.19 152 PHE B CA 1
ATOM 3352 C C . PHE B 1 152 ? 26.781 -19.609 -3.049 1 96.19 152 PHE B C 1
ATOM 3354 O O . PHE B 1 152 ? 27.859 -19.5 -3.625 1 96.19 152 PHE B O 1
ATOM 3361 N N . GLN B 1 153 ? 25.641 -19.891 -3.631 1 95.56 153 GLN B N 1
ATOM 3362 C CA . GLN B 1 153 ? 25.516 -19.984 -5.082 1 95.56 153 GLN B CA 1
ATOM 3363 C C . GLN B 1 153 ? 24.344 -19.141 -5.586 1 95.56 153 GLN B C 1
ATOM 3365 O O . GLN B 1 153 ? 23.375 -18.938 -4.867 1 95.56 153 GLN B O 1
ATOM 3370 N N . SER B 1 154 ? 24.531 -18.688 -6.805 1 96 154 SER B N 1
ATOM 3371 C CA . SER B 1 154 ? 23.453 -17.906 -7.402 1 96 154 SER B CA 1
ATOM 3372 C C . SER B 1 154 ? 22.125 -18.688 -7.359 1 96 154 SER B C 1
ATOM 3374 O O . SER B 1 154 ? 22.094 -19.875 -7.656 1 96 154 SER B O 1
ATOM 3376 N N . ASP B 1 155 ? 21.109 -18.047 -6.898 1 95.44 155 ASP B N 1
ATOM 3377 C CA . ASP B 1 155 ? 19.797 -18.656 -6.902 1 95.44 155 ASP B CA 1
ATOM 3378 C C . ASP B 1 155 ? 19.219 -18.719 -8.312 1 95.44 155 ASP B C 1
ATOM 3380 O O . ASP B 1 155 ? 19.078 -17.688 -8.977 1 95.44 155 ASP B O 1
ATOM 3384 N N . LEU B 1 156 ? 18.844 -19.859 -8.773 1 94.38 156 LEU B N 1
ATOM 3385 C CA . LEU B 1 156 ? 18.266 -20.047 -10.102 1 94.38 156 LEU B CA 1
ATOM 3386 C C . LEU B 1 156 ? 16.75 -20.062 -10.031 1 94.38 156 LEU B C 1
ATOM 3388 O O . LEU B 1 156 ? 16.078 -20.109 -11.062 1 94.38 156 LEU B O 1
ATOM 3392 N N . PHE B 1 157 ? 16.203 -19.984 -8.859 1 94.81 157 PHE B N 1
ATOM 3393 C CA . PHE B 1 157 ? 14.766 -19.938 -8.602 1 94.81 157 PHE B CA 1
ATOM 3394 C C . PHE B 1 157 ? 14.062 -21.109 -9.273 1 94.81 157 PHE B C 1
ATOM 3396 O O . PHE B 1 157 ? 13.008 -20.938 -9.898 1 94.81 157 PHE B O 1
ATOM 3403 N N . LEU B 1 158 ? 14.656 -22.266 -9.125 1 92.44 158 LEU B N 1
ATOM 3404 C CA . LEU B 1 158 ? 14.117 -23.453 -9.773 1 92.44 158 LEU B CA 1
ATOM 3405 C C . LEU B 1 158 ? 12.82 -23.891 -9.102 1 92.44 158 LEU B C 1
ATOM 3407 O O . LEU B 1 158 ? 12.039 -24.656 -9.688 1 92.44 158 LEU B O 1
ATOM 3411 N N . GLU B 1 159 ? 12.633 -23.438 -7.902 1 93.75 159 GLU B N 1
ATOM 3412 C CA . GLU B 1 159 ? 11.453 -23.859 -7.156 1 93.75 159 GLU B CA 1
ATOM 3413 C C . GLU B 1 159 ? 10.234 -23.016 -7.5 1 93.75 159 GLU B C 1
ATOM 3415 O O . GLU B 1 159 ? 9.125 -23.281 -7.035 1 93.75 159 GLU B O 1
ATOM 3420 N N . GLU B 1 160 ? 10.43 -21.938 -8.25 1 96 160 GLU B N 1
ATOM 3421 C CA . GLU B 1 160 ? 9.32 -21.031 -8.508 1 96 160 GLU B CA 1
ATOM 3422 C C . GLU B 1 160 ? 8.227 -21.719 -9.328 1 96 160 GLU B C 1
ATOM 3424 O O . GLU B 1 160 ? 8.516 -22.406 -10.312 1 96 160 GLU B O 1
ATOM 3429 N N . GLN B 1 161 ? 7.023 -21.578 -8.852 1 97.25 161 GLN B N 1
ATOM 3430 C CA . GLN B 1 161 ? 5.875 -22.141 -9.555 1 97.25 161 GLN B CA 1
ATOM 3431 C C . GLN B 1 161 ? 4.734 -21.141 -9.641 1 97.25 161 GLN B C 1
ATOM 3433 O O . GLN B 1 161 ? 4.648 -20.219 -8.82 1 97.25 161 GLN B O 1
ATOM 3438 N N . SER B 1 162 ? 3.912 -21.266 -10.641 1 97.94 162 SER B N 1
ATOM 3439 C CA . SER B 1 162 ? 2.727 -20.453 -10.875 1 97.94 162 SER B CA 1
ATOM 3440 C C . SER B 1 162 ? 1.462 -21.312 -10.891 1 97.94 162 SER B C 1
ATOM 3442 O O . SER B 1 162 ? 1.536 -22.531 -10.93 1 97.94 162 SER B O 1
ATOM 3444 N N . LEU B 1 163 ? 0.332 -20.688 -10.758 1 98.12 163 LEU B N 1
ATOM 3445 C CA . LEU B 1 163 ? -0.959 -21.344 -10.891 1 98.12 163 LEU B CA 1
ATOM 3446 C C . LEU B 1 163 ? -1.643 -20.953 -12.195 1 98.12 163 LEU B C 1
ATOM 3448 O O . LEU B 1 163 ? -1.623 -19.766 -12.578 1 98.12 163 LEU B O 1
ATOM 3452 N N . VAL B 1 164 ? -2.143 -21.875 -12.883 1 97.81 164 VAL B N 1
ATOM 3453 C CA . VAL B 1 164 ? -2.984 -21.656 -14.055 1 97.81 164 VAL B CA 1
ATOM 3454 C C . VAL B 1 164 ? -4.383 -22.219 -13.805 1 97.81 164 VAL B C 1
ATOM 3456 O O . VAL B 1 164 ? -4.535 -23.391 -13.438 1 97.81 164 VAL B O 1
ATOM 3459 N N . ILE B 1 165 ? -5.348 -21.406 -13.961 1 97.25 165 ILE B N 1
ATOM 3460 C CA . ILE B 1 165 ? -6.734 -21.781 -13.703 1 97.25 165 ILE B CA 1
ATOM 3461 C C . ILE B 1 165 ? -7.547 -21.672 -14.992 1 97.25 165 ILE B C 1
ATOM 3463 O O . ILE B 1 165 ? -7.629 -20.594 -15.586 1 97.25 165 ILE B O 1
ATOM 3467 N N . LYS B 1 166 ? -8.125 -22.719 -15.359 1 95.44 166 LYS B N 1
ATOM 3468 C CA . LYS B 1 166 ? -8.969 -22.75 -16.547 1 95.44 166 LYS B CA 1
ATOM 3469 C C . LYS B 1 166 ? -10.438 -22.531 -16.188 1 95.44 166 LYS B C 1
ATOM 3471 O O . LYS B 1 166 ? -10.953 -23.141 -15.25 1 95.44 166 LYS B O 1
ATOM 3476 N N . GLU B 1 167 ? -11.023 -21.578 -16.859 1 90.5 167 GLU B N 1
ATOM 3477 C CA . GLU B 1 167 ? -12.445 -21.312 -16.672 1 90.5 167 GLU B CA 1
ATOM 3478 C C . GLU B 1 167 ? -13.078 -20.812 -17.969 1 90.5 167 GLU B C 1
ATOM 3480 O O . GLU B 1 167 ? -12.633 -19.812 -18.531 1 90.5 167 GLU B O 1
ATOM 3485 N N . ASP B 1 168 ? -14.133 -21.531 -18.469 1 88.75 168 ASP B N 1
ATOM 3486 C CA . ASP B 1 168 ? -14.945 -21.125 -19.609 1 88.75 168 ASP B CA 1
ATOM 3487 C C . ASP B 1 168 ? -14.062 -20.812 -20.828 1 88.75 168 ASP B C 1
ATOM 3489 O O . ASP B 1 168 ? -14.188 -19.734 -21.422 1 88.75 168 ASP B O 1
ATOM 3493 N N . GLY B 1 169 ? -13.109 -21.656 -21.078 1 87.81 169 GLY B N 1
ATOM 3494 C CA . GLY B 1 169 ? -12.297 -21.531 -22.281 1 87.81 169 GLY B CA 1
ATOM 3495 C C . GLY B 1 169 ? -11.227 -20.469 -22.156 1 87.81 169 GLY B C 1
ATOM 3496 O O . GLY B 1 169 ? -10.578 -20.109 -23.156 1 87.81 169 GLY B O 1
ATOM 3497 N N . LYS B 1 170 ? -11.055 -19.938 -21 1 92.88 170 LYS B N 1
ATOM 3498 C CA . LYS B 1 170 ? -10 -18.969 -20.734 1 92.88 170 LYS B CA 1
ATOM 3499 C C . LYS B 1 170 ? -9.117 -19.406 -19.562 1 92.88 170 LYS B C 1
ATOM 3501 O O . LYS B 1 170 ? -9.414 -20.406 -18.891 1 92.88 170 LYS B O 1
ATOM 3506 N N . ILE B 1 171 ? -7.973 -18.734 -19.484 1 95.19 171 ILE B N 1
ATOM 3507 C CA . ILE B 1 171 ? -7.117 -19.109 -18.359 1 95.19 171 ILE B CA 1
ATOM 3508 C C . ILE B 1 171 ? -6.664 -17.859 -17.609 1 95.19 171 ILE B C 1
ATOM 3510 O O . ILE B 1 171 ? -6.531 -16.781 -18.203 1 95.19 171 ILE B O 1
ATOM 3514 N N . ALA B 1 172 ? -6.574 -17.969 -16.297 1 97.31 172 ALA B N 1
ATOM 3515 C CA . ALA B 1 172 ? -5.898 -17 -15.445 1 97.31 172 ALA B CA 1
ATOM 3516 C C . ALA B 1 172 ? -4.547 -17.531 -14.977 1 97.31 172 ALA B C 1
ATOM 3518 O O . ALA B 1 172 ? -4.418 -18.703 -14.617 1 97.31 172 ALA B O 1
ATOM 3519 N N . VAL B 1 173 ? -3.553 -16.703 -15.125 1 98.06 173 VAL B N 1
ATOM 3520 C CA . VAL B 1 173 ? -2.213 -17.047 -14.656 1 98.06 173 VAL B CA 1
ATOM 3521 C C . VAL B 1 173 ? -1.897 -16.281 -13.375 1 98.06 173 VAL B C 1
ATOM 3523 O O . VAL B 1 173 ? -1.9 -15.055 -13.367 1 98.06 173 VAL B O 1
ATOM 3526 N N . ILE B 1 174 ? -1.61 -16.984 -12.289 1 98.62 174 ILE B N 1
ATOM 3527 C CA . ILE B 1 174 ? -1.277 -16.406 -10.992 1 98.62 174 ILE B CA 1
ATOM 3528 C C . ILE B 1 174 ? 0.206 -16.625 -10.695 1 98.62 174 ILE B C 1
ATOM 3530 O O . ILE B 1 174 ? 0.688 -17.766 -10.695 1 98.62 174 ILE B O 1
ATOM 3534 N N . VAL B 1 175 ? 0.887 -15.516 -10.453 1 98.62 175 VAL B N 1
ATOM 3535 C CA . VAL B 1 175 ? 2.33 -15.609 -10.25 1 98.62 175 VAL B CA 1
ATOM 3536 C C . VAL B 1 175 ? 2.711 -14.953 -8.93 1 98.62 175 VAL B C 1
ATOM 3538 O O . VAL B 1 175 ? 1.986 -14.094 -8.422 1 98.62 175 VAL B O 1
ATOM 3541 N N . GLY B 1 176 ? 3.828 -15.391 -8.289 1 98.38 176 GLY B N 1
ATOM 3542 C CA . GLY B 1 176 ? 4.316 -14.805 -7.059 1 98.38 176 GLY B CA 1
ATOM 3543 C C . GLY B 1 176 ? 5.152 -13.555 -7.281 1 98.38 176 GLY B C 1
ATOM 3544 O O . GLY B 1 176 ? 4.645 -12.438 -7.191 1 98.38 176 GLY B O 1
ATOM 3545 N N . CYS B 1 177 ? 6.348 -13.742 -7.793 1 96.88 177 CYS B N 1
ATOM 3546 C CA . CYS B 1 177 ? 7.242 -12.617 -8.047 1 96.88 177 CYS B CA 1
ATOM 3547 C C . CYS B 1 177 ? 7.801 -12.68 -9.469 1 96.88 177 CYS B C 1
ATOM 3549 O O . CYS B 1 177 ? 8.281 -11.68 -10 1 96.88 177 CYS B O 1
ATOM 3551 N N . SER B 1 178 ? 7.758 -13.914 -10.055 1 96.25 178 SER B N 1
ATOM 3552 C CA . SER B 1 178 ? 8.273 -14.094 -11.406 1 96.25 178 SER B CA 1
ATOM 3553 C C . SER B 1 178 ? 9.766 -13.789 -11.477 1 96.25 178 SER B C 1
ATOM 3555 O O . SER B 1 178 ? 10.219 -13.023 -12.336 1 96.25 178 SER B O 1
ATOM 3557 N N . HIS B 1 179 ? 10.484 -14.336 -10.617 1 95.12 179 HIS B N 1
ATOM 3558 C CA . HIS B 1 179 ? 11.93 -14.141 -10.594 1 95.12 179 HIS B CA 1
ATOM 3559 C C . HIS B 1 179 ? 12.57 -14.641 -11.883 1 95.12 179 HIS B C 1
ATOM 3561 O O . HIS B 1 179 ? 13.594 -14.102 -12.312 1 95.12 179 HIS B O 1
ATOM 3567 N N . ASN B 1 180 ? 11.969 -15.617 -12.492 1 92.62 180 ASN B N 1
ATOM 3568 C CA . ASN B 1 180 ? 12.5 -16.188 -13.727 1 92.62 180 ASN B CA 1
ATOM 3569 C C . ASN B 1 180 ? 12.055 -15.383 -14.945 1 92.62 180 ASN B C 1
ATOM 3571 O O . ASN B 1 180 ? 12.359 -15.75 -16.078 1 92.62 180 ASN B O 1
ATOM 3575 N N . GLY B 1 181 ? 11.328 -14.344 -14.703 1 93.88 181 GLY B N 1
ATOM 3576 C CA . GLY B 1 181 ? 10.828 -13.516 -15.789 1 93.88 181 GLY B CA 1
ATOM 3577 C C . GLY B 1 181 ? 9.383 -13.797 -16.141 1 93.88 181 GLY B C 1
ATOM 3578 O O . GLY B 1 181 ? 9.047 -14.914 -16.547 1 93.88 181 GLY B O 1
ATOM 3579 N N . ILE B 1 182 ? 8.562 -12.82 -16.109 1 96.44 182 ILE B N 1
ATOM 3580 C CA . ILE B 1 182 ? 7.137 -12.969 -16.375 1 96.44 182 ILE B CA 1
ATOM 3581 C C . ILE B 1 182 ? 6.922 -13.367 -17.828 1 96.44 182 ILE B C 1
ATOM 3583 O O . ILE B 1 182 ? 6.008 -14.133 -18.141 1 96.44 182 ILE B O 1
ATOM 3587 N N . GLU B 1 183 ? 7.773 -12.891 -18.734 1 96.12 183 GLU B N 1
ATOM 3588 C CA . GLU B 1 183 ? 7.664 -13.234 -20.141 1 96.12 183 GLU B CA 1
ATOM 3589 C C . GLU B 1 183 ? 7.84 -14.734 -20.359 1 96.12 183 GLU B C 1
ATOM 3591 O O . GLU B 1 183 ? 7.066 -15.359 -21.094 1 96.12 183 GLU B O 1
ATOM 3596 N N . LYS B 1 184 ? 8.852 -15.305 -19.672 1 95.06 184 LYS B N 1
ATOM 3597 C CA . LYS B 1 184 ? 9.125 -16.734 -19.812 1 95.06 184 LYS B CA 1
ATOM 3598 C C . LYS B 1 184 ? 7.973 -17.578 -19.266 1 95.06 184 LYS B C 1
ATOM 3600 O O . LYS B 1 184 ? 7.621 -18.609 -19.844 1 95.06 184 LYS B O 1
ATOM 3605 N N . ILE B 1 185 ? 7.414 -17.141 -18.203 1 96.06 185 ILE B N 1
ATOM 3606 C CA . ILE B 1 185 ? 6.293 -17.844 -17.594 1 96.06 185 ILE B CA 1
ATOM 3607 C C . ILE B 1 185 ? 5.102 -17.844 -18.547 1 96.06 185 ILE B C 1
ATOM 3609 O O . ILE B 1 185 ? 4.5 -18.891 -18.797 1 96.06 185 ILE B O 1
ATOM 3613 N N . ILE B 1 186 ? 4.805 -16.672 -19.125 1 96.75 186 ILE B N 1
ATOM 3614 C CA . ILE B 1 186 ? 3.682 -16.531 -20.047 1 96.75 186 ILE B CA 1
ATOM 3615 C C . ILE B 1 186 ? 3.91 -17.406 -21.266 1 96.75 186 ILE B C 1
ATOM 3617 O O . ILE B 1 186 ? 3.002 -18.109 -21.719 1 96.75 186 ILE B O 1
ATOM 3621 N N . GLU B 1 187 ? 5.094 -17.391 -21.781 1 95.62 187 GLU B N 1
ATOM 3622 C CA . GLU B 1 187 ? 5.414 -18.203 -22.969 1 95.62 187 GLU B CA 1
ATOM 3623 C C . GLU B 1 187 ? 5.242 -19.688 -22.688 1 95.62 187 GLU B C 1
ATOM 3625 O O . GLU B 1 187 ? 4.727 -20.422 -23.516 1 95.62 187 GLU B O 1
ATOM 3630 N N . LYS B 1 188 ? 5.684 -20.094 -21.531 1 95.62 188 LYS B N 1
ATOM 3631 C CA . LYS B 1 188 ? 5.5 -21.5 -21.172 1 95.62 188 LYS B CA 1
ATOM 3632 C C . LYS B 1 188 ? 4.02 -21.844 -21.062 1 95.62 188 LYS B C 1
ATOM 3634 O O . LYS B 1 188 ? 3.588 -22.891 -21.562 1 95.62 188 LYS B O 1
ATOM 3639 N N . VAL B 1 189 ? 3.275 -21 -20.391 1 96.56 189 VAL B N 1
ATOM 3640 C CA . VAL B 1 189 ? 1.842 -21.234 -20.25 1 96.56 189 VAL B CA 1
ATOM 3641 C C . VAL B 1 189 ? 1.199 -21.328 -21.641 1 96.56 189 VAL B C 1
ATOM 3643 O O . VAL B 1 189 ? 0.395 -22.234 -21.891 1 96.56 189 VAL B O 1
ATOM 3646 N N . GLU B 1 190 ? 1.587 -20.453 -22.531 1 95.69 190 GLU B N 1
ATOM 3647 C CA . GLU B 1 190 ? 1.035 -20.469 -23.891 1 95.69 190 GLU B CA 1
ATOM 3648 C C . GLU B 1 190 ? 1.407 -21.734 -24.625 1 95.69 190 GLU B C 1
ATOM 3650 O O . GLU B 1 190 ? 0.649 -22.219 -25.484 1 95.69 190 GLU B O 1
ATOM 3655 N N . LYS B 1 191 ? 2.562 -22.25 -24.312 1 94.75 191 LYS B N 1
ATOM 3656 C CA . LYS B 1 191 ? 3.02 -23.5 -24.938 1 94.75 191 LYS B CA 1
ATOM 3657 C C . LYS B 1 191 ? 2.186 -24.688 -24.484 1 94.75 191 LYS B C 1
ATOM 3659 O O . LYS B 1 191 ? 1.895 -25.594 -25.266 1 94.75 191 LYS B O 1
ATOM 3664 N N . TYR B 1 192 ? 1.794 -24.688 -23.266 1 95.31 192 TYR B N 1
ATOM 3665 C CA . TYR B 1 192 ? 1.167 -25.859 -22.688 1 95.31 192 TYR B CA 1
ATOM 3666 C C . TYR B 1 192 ? -0.352 -25.766 -22.734 1 95.31 192 TYR B C 1
ATOM 3668 O O . TYR B 1 192 ? -1.056 -26.766 -22.609 1 95.31 192 TYR B O 1
ATOM 3676 N N . PHE B 1 193 ? -0.849 -24.578 -22.812 1 95.06 193 PHE B N 1
ATOM 3677 C CA . PHE B 1 193 ? -2.291 -24.359 -22.812 1 95.06 193 PHE B CA 1
ATOM 3678 C C . PHE B 1 193 ? -2.736 -23.625 -24.062 1 95.06 193 PHE B C 1
ATOM 3680 O O . PHE B 1 193 ? -2.166 -22.578 -24.422 1 95.06 193 PHE B O 1
ATOM 3687 N N . SER B 1 194 ? -3.666 -24.078 -24.797 1 90.31 194 SER B N 1
ATOM 3688 C CA . SER B 1 194 ? -4.137 -23.5 -26.047 1 90.31 194 SER B CA 1
ATOM 3689 C C . SER B 1 194 ? -5.176 -22.422 -25.812 1 90.31 194 SER B C 1
ATOM 3691 O O . SER B 1 194 ? -5.531 -21.672 -26.734 1 90.31 194 SER B O 1
ATOM 3693 N N . HIS B 1 195 ? -5.609 -22.203 -24.672 1 89.5 195 HIS B N 1
ATOM 3694 C CA . HIS B 1 195 ? -6.652 -21.234 -24.328 1 89.5 195 HIS B CA 1
ATOM 3695 C C . HIS B 1 195 ? -6.086 -19.828 -24.266 1 89.5 195 HIS B C 1
ATOM 3697 O O . HIS B 1 195 ? -4.895 -19.641 -24 1 89.5 195 HIS B O 1
ATOM 3703 N N . SER B 1 196 ? -6.938 -18.891 -24.469 1 91.75 196 SER B N 1
ATOM 3704 C CA . SER B 1 196 ? -6.57 -17.484 -24.328 1 91.75 196 SER B CA 1
ATOM 3705 C C . SER B 1 196 ? -6.336 -17.125 -22.859 1 91.75 196 SER B C 1
ATOM 3707 O O . SER B 1 196 ? -7.031 -17.625 -21.969 1 91.75 196 SER B O 1
ATOM 3709 N N . ILE B 1 197 ? -5.375 -16.234 -22.656 1 96.12 197 ILE B N 1
ATOM 3710 C CA . ILE B 1 197 ? -5.109 -15.781 -21.297 1 96.12 197 ILE B CA 1
ATOM 3711 C C . ILE B 1 197 ? -5.988 -14.578 -20.969 1 96.12 197 ILE B C 1
ATOM 3713 O O . ILE B 1 197 ? -5.836 -13.516 -21.578 1 96.12 197 ILE B O 1
ATOM 3717 N N . PHE B 1 198 ? -6.887 -14.82 -20.047 1 96.25 198 PHE B N 1
ATOM 3718 C CA . PHE B 1 198 ? -7.781 -13.742 -19.625 1 96.25 198 PHE B CA 1
ATOM 3719 C C . PHE B 1 198 ? -7.047 -12.75 -18.734 1 96.25 198 PHE B C 1
ATOM 3721 O O . PHE B 1 198 ? -7.141 -11.539 -18.938 1 96.25 198 PHE B O 1
ATOM 3728 N N . ALA B 1 199 ? -6.297 -13.289 -17.766 1 97.5 199 ALA B N 1
ATOM 3729 C CA . ALA B 1 199 ? -5.652 -12.391 -16.797 1 97.5 199 ALA B CA 1
ATOM 3730 C C . ALA B 1 199 ? -4.312 -12.953 -16.344 1 97.5 199 ALA B C 1
ATOM 3732 O O . ALA B 1 199 ? -4.148 -14.172 -16.234 1 97.5 199 ALA B O 1
ATOM 3733 N N . VAL B 1 200 ? -3.375 -12.086 -16.125 1 98.38 200 VAL B N 1
ATOM 3734 C CA . VAL B 1 200 ? -2.137 -12.367 -15.406 1 98.38 200 VAL B CA 1
ATOM 3735 C C . VAL B 1 200 ? -2.1 -11.562 -14.109 1 98.38 200 VAL B C 1
ATOM 3737 O O . VAL B 1 200 ? -2.17 -10.328 -14.133 1 98.38 200 VAL B O 1
ATOM 3740 N N . ILE B 1 201 ? -2.014 -12.25 -12.945 1 98.69 201 ILE B N 1
ATOM 3741 C CA . ILE B 1 201 ? -2.193 -11.609 -11.648 1 98.69 201 ILE B CA 1
ATOM 3742 C C . ILE B 1 201 ? -1.003 -11.938 -10.742 1 98.69 201 ILE B C 1
ATOM 3744 O O . ILE B 1 201 ? -0.662 -13.102 -10.555 1 98.69 201 ILE B O 1
ATOM 3748 N N . GLY B 1 202 ? -0.373 -10.922 -10.219 1 98.69 202 GLY B N 1
ATOM 3749 C CA . GLY B 1 202 ? 0.689 -11.164 -9.25 1 98.69 202 GLY B CA 1
ATOM 3750 C C . GLY B 1 202 ? 1.871 -10.227 -9.422 1 98.69 202 GLY B C 1
ATOM 3751 O O . GLY B 1 202 ? 1.711 -9.094 -9.875 1 98.69 202 GLY B O 1
ATOM 3752 N N . GLY B 1 203 ? 3.01 -10.625 -8.891 1 98.44 203 GLY B N 1
ATOM 3753 C CA . GLY B 1 203 ? 4.223 -9.828 -9.008 1 98.44 203 GLY B CA 1
ATOM 3754 C C . GLY B 1 203 ? 5.02 -10.141 -10.258 1 98.44 203 GLY B C 1
ATOM 3755 O O . GLY B 1 203 ? 5.301 -11.305 -10.555 1 98.44 203 GLY B O 1
ATOM 3756 N N . PHE B 1 204 ? 5.469 -9.078 -10.945 1 97.75 204 PHE B N 1
ATOM 3757 C CA . PHE B 1 204 ? 6.18 -9.25 -12.203 1 97.75 204 PHE B CA 1
ATOM 3758 C C . PHE B 1 204 ? 7.672 -9 -12.031 1 97.75 204 PHE B C 1
ATOM 3760 O O . PHE B 1 204 ? 8.422 -8.969 -13.008 1 97.75 204 PHE B O 1
ATOM 3767 N N . HIS B 1 205 ? 8.141 -8.742 -10.75 1 94.31 205 HIS B N 1
ATOM 3768 C CA . HIS B 1 205 ? 9.516 -8.453 -10.391 1 94.31 205 HIS B CA 1
ATOM 3769 C C . HIS B 1 205 ? 10.078 -7.305 -11.227 1 94.31 205 HIS B C 1
ATOM 3771 O O . HIS B 1 205 ? 11.203 -7.391 -11.734 1 94.31 205 HIS B O 1
ATOM 3777 N N . SER B 1 206 ? 9.297 -6.219 -11.375 1 91.06 206 SER B N 1
ATOM 3778 C CA . SER B 1 206 ? 9.648 -5.16 -12.312 1 91.06 206 SER B CA 1
ATOM 3779 C C . SER B 1 206 ? 9.859 -3.83 -11.594 1 91.06 206 SER B C 1
ATOM 3781 O O . SER B 1 206 ? 10.062 -2.799 -12.234 1 91.06 206 SER B O 1
ATOM 3783 N N . LYS B 1 207 ? 9.828 -3.818 -10.32 1 85.06 207 LYS B N 1
ATOM 3784 C CA . LYS B 1 207 ? 9.891 -2.562 -9.578 1 85.06 207 LYS B CA 1
ATOM 3785 C C . LYS B 1 207 ? 11.195 -1.821 -9.852 1 85.06 207 LYS B C 1
ATOM 3787 O O . LYS B 1 207 ? 11.227 -0.589 -9.844 1 85.06 207 LYS B O 1
ATOM 3792 N N . ASP B 1 208 ? 12.297 -2.604 -10.117 1 82.88 208 ASP B N 1
ATOM 3793 C CA . ASP B 1 208 ? 13.609 -1.97 -10.273 1 82.88 208 ASP B CA 1
ATOM 3794 C C . ASP B 1 208 ? 14.016 -1.903 -11.742 1 82.88 208 ASP B C 1
ATOM 3796 O O . ASP B 1 208 ? 15.172 -1.639 -12.055 1 82.88 208 ASP B O 1
ATOM 3800 N N . PHE B 1 209 ? 13.047 -2.191 -12.578 1 86.62 209 PHE B N 1
ATOM 3801 C CA . PHE B 1 209 ? 13.336 -2.098 -14.008 1 86.62 209 PHE B CA 1
ATOM 3802 C C . PHE B 1 209 ? 13.672 -0.664 -14.398 1 86.62 209 PHE B C 1
ATOM 3804 O O . PHE B 1 209 ? 13.055 0.281 -13.898 1 86.62 209 PHE B O 1
ATOM 3811 N N . ARG B 1 210 ? 14.633 -0.538 -15.336 1 85.19 210 ARG B N 1
ATOM 3812 C CA . ARG B 1 210 ? 14.891 0.747 -15.977 1 85.19 210 ARG B CA 1
ATOM 3813 C C . ARG B 1 210 ? 13.898 0.999 -17.109 1 85.19 210 ARG B C 1
ATOM 3815 O O . ARG B 1 210 ? 13.125 0.111 -17.469 1 85.19 210 ARG B O 1
ATOM 3822 N N . GLN B 1 211 ? 13.922 2.084 -17.578 1 87.06 211 GLN B N 1
ATOM 3823 C CA . GLN B 1 211 ? 12.945 2.516 -18.578 1 87.06 211 GLN B CA 1
ATOM 3824 C C . GLN B 1 211 ? 12.93 1.569 -19.766 1 87.06 211 GLN B C 1
ATOM 3826 O O . GLN B 1 211 ? 11.859 1.167 -20.234 1 87.06 211 GLN B O 1
ATOM 3831 N N . ASN B 1 212 ? 14.07 1.227 -20.219 1 90.5 212 ASN B N 1
ATOM 3832 C CA . ASN B 1 212 ? 14.148 0.363 -21.406 1 90.5 212 ASN B CA 1
ATOM 3833 C C . ASN B 1 212 ? 13.57 -1.021 -21.109 1 90.5 212 ASN B C 1
ATOM 3835 O O . ASN B 1 212 ? 12.914 -1.61 -21.969 1 90.5 212 ASN B O 1
ATOM 3839 N N . ASP B 1 213 ? 13.836 -1.524 -19.922 1 93.62 213 ASP B N 1
ATOM 3840 C CA . ASP B 1 213 ? 13.297 -2.822 -19.531 1 93.62 213 ASP B CA 1
ATOM 3841 C C . ASP B 1 213 ? 11.773 -2.779 -19.438 1 93.62 213 ASP B C 1
ATOM 3843 O O . ASP B 1 213 ? 11.094 -3.717 -19.875 1 93.62 213 ASP B O 1
ATOM 3847 N N . LEU B 1 214 ? 11.266 -1.724 -18.938 1 94.81 214 LEU B N 1
ATOM 3848 C CA . LEU B 1 214 ? 9.82 -1.565 -18.828 1 94.81 214 LEU B CA 1
ATOM 3849 C C . LEU B 1 214 ? 9.18 -1.439 -20.203 1 94.81 214 LEU B C 1
ATOM 3851 O O . LEU B 1 214 ? 8.094 -1.983 -20.438 1 94.81 214 LEU B O 1
ATOM 3855 N N . GLN B 1 215 ? 9.852 -0.747 -21.047 1 94.56 215 GLN B N 1
ATOM 3856 C CA . GLN B 1 215 ? 9.336 -0.603 -22.406 1 94.56 215 GLN B CA 1
ATOM 3857 C C . GLN B 1 215 ? 9.266 -1.953 -23.109 1 94.56 215 GLN B C 1
ATOM 3859 O O . GLN B 1 215 ? 8.289 -2.248 -23.797 1 94.56 215 GLN B O 1
ATOM 3864 N N . ARG B 1 216 ? 10.297 -2.697 -22.922 1 96.31 216 ARG B N 1
ATOM 3865 C CA . ARG B 1 216 ? 10.312 -4.031 -23.516 1 96.31 216 ARG B CA 1
ATOM 3866 C C . ARG B 1 216 ? 9.188 -4.895 -22.953 1 96.31 216 ARG B C 1
ATOM 3868 O O . ARG B 1 216 ? 8.523 -5.617 -23.703 1 96.31 216 ARG B O 1
ATOM 3875 N N . LEU B 1 217 ? 9.047 -4.82 -21.719 1 97.06 217 LEU B N 1
ATOM 3876 C CA . LEU B 1 217 ? 7.984 -5.578 -21.078 1 97.06 217 LEU B CA 1
ATOM 3877 C C . LEU B 1 217 ? 6.617 -5.148 -21.594 1 97.06 217 LEU B C 1
ATOM 3879 O O . LEU B 1 217 ? 5.766 -5.988 -21.891 1 97.06 217 LEU B O 1
ATOM 3883 N N . CYS B 1 218 ? 6.371 -3.893 -21.75 1 96.94 218 CYS B N 1
ATOM 3884 C CA . CYS B 1 218 ? 5.121 -3.371 -22.281 1 96.94 218 CYS B CA 1
ATOM 3885 C C . CYS B 1 218 ? 4.895 -3.854 -23.719 1 96.94 218 CYS B C 1
ATOM 3887 O O . CYS B 1 218 ? 3.779 -4.223 -24.078 1 96.94 218 CYS B O 1
ATOM 3889 N N . GLN B 1 219 ? 5.996 -3.773 -24.469 1 97 219 GLN B N 1
ATOM 3890 C CA . GLN B 1 219 ? 5.898 -4.254 -25.844 1 97 219 GLN B CA 1
ATOM 3891 C C . GLN B 1 219 ? 5.516 -5.73 -25.875 1 97 219 GLN B C 1
ATOM 3893 O O . GLN B 1 219 ? 4.676 -6.141 -26.688 1 97 219 GLN B O 1
ATOM 3898 N N . PHE B 1 220 ? 6.137 -6.488 -25.047 1 97.81 220 PHE B N 1
ATOM 3899 C CA . PHE B 1 220 ? 5.801 -7.902 -24.938 1 97.81 220 PHE B CA 1
ATOM 3900 C C . PHE B 1 220 ? 4.312 -8.086 -24.672 1 97.81 220 PHE B C 1
ATOM 3902 O O . PHE B 1 220 ? 3.641 -8.836 -25.391 1 97.81 220 PHE B O 1
ATOM 3909 N N . PHE B 1 221 ? 3.738 -7.359 -23.688 1 97.75 221 PHE B N 1
ATOM 3910 C CA . PHE B 1 221 ? 2.34 -7.516 -23.297 1 97.75 221 PHE B CA 1
ATOM 3911 C C . PHE B 1 221 ? 1.419 -6.969 -24.391 1 97.75 221 PHE B C 1
ATOM 3913 O O . PHE B 1 221 ? 0.308 -7.469 -24.578 1 97.75 221 PHE B O 1
ATOM 3920 N N . ARG B 1 222 ? 1.876 -5.988 -25.094 1 96.69 222 ARG B N 1
ATOM 3921 C CA . ARG B 1 222 ? 1.088 -5.434 -26.188 1 96.69 222 ARG B CA 1
ATOM 3922 C C . ARG B 1 222 ? 0.854 -6.473 -27.266 1 96.69 222 ARG B C 1
ATOM 3924 O O . ARG B 1 222 ? -0.216 -6.508 -27.891 1 96.69 222 ARG B O 1
ATOM 3931 N N . GLU B 1 223 ? 1.796 -7.312 -27.484 1 96.06 223 GLU B N 1
ATOM 3932 C CA . GLU B 1 223 ? 1.768 -8.289 -28.562 1 96.06 223 GLU B CA 1
ATOM 3933 C C . GLU B 1 223 ? 1.036 -9.562 -28.141 1 96.06 223 GLU B C 1
ATOM 3935 O O . GLU B 1 223 ? 0.717 -10.406 -28.969 1 96.06 223 GLU B O 1
ATOM 3940 N N . LYS B 1 224 ? 0.825 -9.703 -26.922 1 96 224 LYS B N 1
ATOM 3941 C CA . LYS B 1 224 ? 0.164 -10.898 -26.422 1 96 224 LYS B CA 1
ATOM 3942 C C . LYS B 1 224 ? -1.345 -10.695 -26.328 1 96 224 LYS B C 1
ATOM 3944 O O . LYS B 1 224 ? -1.811 -9.594 -26.016 1 96 224 LYS B O 1
ATOM 3949 N N . ARG B 1 225 ? -2.053 -11.742 -26.609 1 93 225 ARG B N 1
ATOM 3950 C CA . ARG B 1 225 ? -3.504 -11.727 -26.453 1 93 225 ARG B CA 1
ATOM 3951 C C . ARG B 1 225 ? -3.896 -11.969 -25 1 93 225 ARG B C 1
ATOM 3953 O O . ARG B 1 225 ? -4.453 -13.016 -24.672 1 93 225 ARG B O 1
ATOM 3960 N N . ILE B 1 226 ? -3.619 -11.031 -24.141 1 96.06 226 ILE B N 1
ATOM 3961 C CA . ILE B 1 226 ? -3.953 -11.023 -22.719 1 96.06 226 ILE B CA 1
ATOM 3962 C C . ILE B 1 226 ? -4.938 -9.891 -22.438 1 96.06 226 ILE B C 1
ATOM 3964 O O . ILE B 1 226 ? -4.703 -8.742 -22.812 1 96.06 226 ILE B O 1
ATOM 3968 N N . TYR B 1 227 ? -5.992 -10.211 -21.812 1 95.94 227 TYR B N 1
ATOM 3969 C CA . TYR B 1 227 ? -7.07 -9.242 -21.625 1 95.94 227 TYR B CA 1
ATOM 3970 C C . TYR B 1 227 ? -6.754 -8.305 -20.469 1 95.94 227 TYR B C 1
ATOM 3972 O O . TYR B 1 227 ? -6.922 -7.086 -20.578 1 95.94 227 TYR B O 1
ATOM 3980 N N . LYS B 1 228 ? -6.289 -8.852 -19.297 1 97.5 228 LYS B N 1
ATOM 3981 C CA . LYS B 1 228 ? -6.059 -8.031 -18.109 1 97.5 228 LYS B CA 1
ATOM 3982 C C . LYS B 1 228 ? -4.707 -8.344 -17.469 1 97.5 228 LYS B C 1
ATOM 3984 O O . LYS B 1 228 ? -4.324 -9.508 -17.375 1 97.5 228 LYS B O 1
ATOM 3989 N N . LEU B 1 229 ? -4.031 -7.32 -17.188 1 98.38 229 LEU B N 1
ATOM 3990 C CA . LEU B 1 229 ? -2.828 -7.398 -16.359 1 98.38 229 LEU B CA 1
ATOM 3991 C C . LEU B 1 229 ? -3.072 -6.805 -14.984 1 98.38 229 LEU B C 1
ATOM 3993 O O . LEU B 1 229 ? -3.531 -5.668 -14.859 1 98.38 229 LEU B O 1
ATOM 3997 N N . VAL B 1 230 ? -2.799 -7.547 -13.914 1 98.5 230 VAL B N 1
ATOM 3998 C CA . VAL B 1 230 ? -2.967 -7.09 -12.539 1 98.5 230 VAL B CA 1
ATOM 3999 C C . VAL B 1 230 ? -1.633 -7.168 -11.805 1 98.5 230 VAL B C 1
ATOM 4001 O O . VAL B 1 230 ? -1.412 -8.078 -11 1 98.5 230 VAL B O 1
ATOM 4004 N N . PRO B 1 231 ? -0.795 -6.195 -12.078 1 98.5 231 PRO B N 1
ATOM 4005 C CA . PRO B 1 231 ? 0.49 -6.191 -11.375 1 98.5 231 PRO B CA 1
ATOM 4006 C C . PRO B 1 231 ? 0.344 -5.934 -9.875 1 98.5 231 PRO B C 1
ATOM 4008 O O . PRO B 1 231 ? -0.336 -4.984 -9.469 1 98.5 231 PRO B O 1
ATOM 4011 N N . LEU B 1 232 ? 0.958 -6.762 -9.086 1 98.56 232 LEU B N 1
ATOM 4012 C CA . LEU B 1 232 ? 0.903 -6.656 -7.629 1 98.56 232 LEU B CA 1
ATOM 4013 C C . LEU B 1 232 ? 2.303 -6.719 -7.027 1 98.56 232 LEU B C 1
ATOM 4015 O O . LEU B 1 232 ? 3.285 -6.914 -7.746 1 98.56 232 LEU B O 1
ATOM 4019 N N . HIS B 1 233 ? 2.43 -6.473 -5.77 1 98.31 233 HIS B N 1
ATOM 4020 C CA . HIS B 1 233 ? 3.572 -6.789 -4.922 1 98.31 233 HIS B CA 1
ATOM 4021 C C . HIS B 1 233 ? 4.863 -6.215 -5.5 1 98.31 233 HIS B C 1
ATOM 4023 O O . HIS B 1 233 ? 5.02 -4.996 -5.586 1 98.31 233 HIS B O 1
ATOM 4029 N N . CYS B 1 234 ? 5.762 -7.051 -6.066 1 97.69 234 CYS B N 1
ATOM 4030 C CA . CYS B 1 234 ? 7.102 -6.629 -6.453 1 97.69 234 CYS B CA 1
ATOM 4031 C C . CYS B 1 234 ? 7.082 -5.934 -7.809 1 97.69 234 CYS B C 1
ATOM 4033 O O . CYS B 1 234 ? 8.125 -5.48 -8.297 1 97.69 234 CYS B O 1
ATOM 4035 N N . SER B 1 235 ? 5.867 -5.875 -8.484 1 97.5 235 SER B N 1
ATOM 4036 C CA . SER B 1 235 ? 5.773 -5.07 -9.695 1 97.5 235 SER B CA 1
ATOM 4037 C C . SER B 1 235 ? 6.043 -3.598 -9.398 1 97.5 235 SER B C 1
ATOM 4039 O O . SER B 1 235 ? 6.68 -2.906 -10.195 1 97.5 235 SER B O 1
ATOM 4041 N N . GLY B 1 236 ? 5.48 -3.148 -8.258 1 95.25 236 GLY B N 1
ATOM 4042 C CA . GLY B 1 236 ? 5.758 -1.793 -7.805 1 95.25 236 GLY B CA 1
ATOM 4043 C C . GLY B 1 236 ? 4.871 -0.753 -8.469 1 95.25 236 GLY B C 1
ATOM 4044 O O . GLY B 1 236 ? 4.215 -1.036 -9.469 1 95.25 236 GLY B O 1
ATOM 4045 N N . ILE B 1 237 ? 4.914 0.43 -7.957 1 94.75 237 ILE B N 1
ATOM 4046 C CA . ILE B 1 237 ? 4.078 1.532 -8.422 1 94.75 237 ILE B CA 1
ATOM 4047 C C . ILE B 1 237 ? 4.605 2.049 -9.758 1 94.75 237 ILE B C 1
ATOM 4049 O O . ILE B 1 237 ? 3.822 2.436 -10.633 1 94.75 237 ILE B O 1
ATOM 4053 N N . GLU B 1 238 ? 5.879 1.979 -9.953 1 92.62 238 GLU B N 1
ATOM 4054 C CA . GLU B 1 238 ? 6.465 2.432 -11.211 1 92.62 238 GLU B CA 1
ATOM 4055 C C . GLU B 1 238 ? 5.922 1.637 -12.391 1 92.62 238 GLU B C 1
ATOM 4057 O O . GLU B 1 238 ? 5.672 2.197 -13.461 1 92.62 238 GLU B O 1
ATOM 4062 N N . THR B 1 239 ? 5.809 0.383 -12.125 1 95.5 239 THR B N 1
ATOM 4063 C CA . THR B 1 239 ? 5.227 -0.467 -13.156 1 95.5 239 THR B CA 1
ATOM 4064 C C . THR B 1 239 ? 3.789 -0.051 -13.453 1 95.5 239 THR B C 1
ATOM 4066 O O . THR B 1 239 ? 3.383 0.011 -14.617 1 95.5 239 THR B O 1
ATOM 4069 N N . LEU B 1 240 ? 3.02 0.266 -12.414 1 96.75 240 LEU B N 1
ATOM 4070 C CA . LEU B 1 240 ? 1.647 0.723 -12.609 1 96.75 240 LEU B CA 1
ATOM 4071 C C . LEU B 1 240 ? 1.613 2.004 -13.438 1 96.75 240 LEU B C 1
ATOM 4073 O O . LEU B 1 240 ? 0.804 2.131 -14.359 1 96.75 240 LEU B O 1
ATOM 4077 N N . ILE B 1 241 ? 2.498 2.867 -13.125 1 95.75 241 ILE B N 1
ATOM 4078 C CA . ILE B 1 241 ? 2.592 4.141 -13.828 1 95.75 241 ILE B CA 1
ATOM 4079 C C . ILE B 1 241 ? 2.904 3.895 -15.305 1 95.75 241 ILE B C 1
ATOM 4081 O O . ILE B 1 241 ? 2.234 4.438 -16.188 1 95.75 241 ILE B O 1
ATOM 4085 N N . HIS B 1 242 ? 3.83 3.064 -15.539 1 95.62 242 HIS B N 1
ATOM 4086 C CA . HIS B 1 242 ? 4.25 2.793 -16.906 1 95.62 242 HIS B CA 1
ATOM 4087 C C . HIS B 1 242 ? 3.154 2.076 -17.688 1 95.62 242 HIS B C 1
ATOM 4089 O O . HIS B 1 242 ? 2.877 2.422 -18.844 1 95.62 242 HIS B O 1
ATOM 4095 N N . PHE B 1 243 ? 2.578 1.077 -17.047 1 97.38 243 PHE B N 1
ATOM 4096 C CA . PHE B 1 243 ? 1.513 0.336 -17.719 1 97.38 243 PHE B CA 1
ATOM 4097 C C . PHE B 1 243 ? 0.319 1.239 -18 1 97.38 243 PHE B C 1
ATOM 4099 O O . PHE B 1 243 ? -0.349 1.092 -19.031 1 97.38 243 PHE B O 1
ATOM 4106 N N . ALA B 1 244 ? 0.032 2.127 -17.078 1 96.5 244 ALA B N 1
ATOM 4107 C CA . ALA B 1 244 ? -1.089 3.045 -17.266 1 96.5 244 ALA B CA 1
ATOM 4108 C C . ALA B 1 244 ? -0.888 3.912 -18.5 1 96.5 244 ALA B C 1
ATOM 4110 O O . ALA B 1 244 ? -1.85 4.242 -19.203 1 96.5 244 ALA B O 1
ATOM 4111 N N . GLY B 1 245 ? 0.263 4.27 -18.766 1 94.06 245 GLY B N 1
ATOM 4112 C CA . GLY B 1 245 ? 0.568 5.109 -19.922 1 94.06 245 GLY B CA 1
ATOM 4113 C C . GLY B 1 245 ? 0.659 4.332 -21.219 1 94.06 245 GLY B C 1
ATOM 4114 O O . GLY B 1 245 ? 0.411 4.879 -22.297 1 94.06 245 GLY B O 1
ATOM 4115 N N . ASN B 1 246 ? 0.932 3.016 -21.141 1 96 246 ASN B N 1
ATOM 4116 C CA . ASN B 1 246 ? 1.284 2.289 -22.359 1 96 246 ASN B CA 1
ATOM 4117 C C . ASN B 1 246 ? 0.314 1.142 -22.625 1 96 246 ASN B C 1
ATOM 4119 O O . ASN B 1 246 ? 0.203 0.668 -23.75 1 96 246 ASN B O 1
ATOM 4123 N N . LEU B 1 247 ? -0.267 0.656 -21.562 1 97.56 247 LEU B N 1
ATOM 4124 C CA . LEU B 1 247 ? -1.196 -0.466 -21.656 1 97.56 247 LEU B CA 1
ATOM 4125 C C . LEU B 1 247 ? -2.48 -0.168 -20.891 1 97.56 247 LEU B C 1
ATOM 4127 O O . LEU B 1 247 ? -2.932 -0.985 -20.078 1 97.56 247 LEU B O 1
ATOM 4131 N N . PRO B 1 248 ? -3.072 1.029 -21.094 1 95.19 248 PRO B N 1
ATOM 4132 C CA . PRO B 1 248 ? -4.211 1.411 -20.25 1 95.19 248 PRO B CA 1
ATOM 4133 C C . PRO B 1 248 ? -5.395 0.457 -20.391 1 95.19 248 PRO B C 1
ATOM 4135 O O . PRO B 1 248 ? -6.141 0.247 -19.438 1 95.19 248 PRO B O 1
ATOM 4138 N N . ASN B 1 249 ? -5.566 -0.156 -21.484 1 96.44 249 ASN B N 1
ATOM 4139 C CA . ASN B 1 249 ? -6.719 -1.021 -21.734 1 96.44 249 ASN B CA 1
ATOM 4140 C C . ASN B 1 249 ? -6.539 -2.387 -21.078 1 96.44 249 ASN B C 1
ATOM 4142 O O . ASN B 1 249 ? -7.508 -3.125 -20.891 1 96.44 249 ASN B O 1
ATOM 4146 N N . LYS B 1 250 ? -5.332 -2.758 -20.734 1 97.81 250 LYS B N 1
ATOM 4147 C CA . LYS B 1 250 ? -5.051 -4.066 -20.156 1 97.81 250 LYS B CA 1
ATOM 4148 C C . LYS B 1 250 ? -4.855 -3.965 -18.641 1 97.81 250 LYS B C 1
ATOM 4150 O O . LYS B 1 250 ? -4.996 -4.957 -17.938 1 97.81 250 LYS B O 1
ATOM 4155 N N . LEU B 1 251 ? -4.5 -2.809 -18.188 1 98.06 251 LEU B N 1
ATOM 4156 C CA . LEU B 1 251 ? -4.086 -2.645 -16.797 1 98.06 251 LEU B CA 1
ATOM 4157 C C . LEU B 1 251 ? -5.297 -2.607 -15.867 1 98.06 251 LEU B C 1
ATOM 4159 O O . LEU B 1 251 ? -6.242 -1.851 -16.109 1 98.06 251 LEU B O 1
ATOM 4163 N N . LYS B 1 252 ? -5.254 -3.369 -14.867 1 97.56 252 LYS B N 1
ATOM 4164 C CA . LYS B 1 252 ? -6.191 -3.293 -13.75 1 97.56 252 LYS B CA 1
ATOM 4165 C C . LYS B 1 252 ? -5.457 -3.121 -12.422 1 97.56 252 LYS B C 1
ATOM 4167 O O . LYS B 1 252 ? -4.66 -3.979 -12.031 1 97.56 252 LYS B O 1
ATOM 4172 N N . ILE B 1 253 ? -5.727 -2.055 -11.766 1 97.19 253 ILE B N 1
ATOM 4173 C CA . ILE B 1 253 ? -5.086 -1.765 -10.492 1 97.19 253 ILE B CA 1
ATOM 4174 C C . ILE B 1 253 ? -5.93 -2.324 -9.352 1 97.19 253 ILE B C 1
ATOM 4176 O O . ILE B 1 253 ? -7.09 -1.937 -9.18 1 97.19 253 ILE B O 1
ATOM 4180 N N . CYS B 1 254 ? -5.336 -3.242 -8.578 1 97.88 254 CYS B N 1
ATOM 4181 C CA . CYS B 1 254 ? -6.008 -3.854 -7.438 1 97.88 254 CYS B CA 1
ATOM 4182 C C . CYS B 1 254 ? -5.125 -3.805 -6.199 1 97.88 254 CYS B C 1
ATOM 4184 O O . CYS B 1 254 ? -3.902 -3.701 -6.305 1 97.88 254 CYS B O 1
ATOM 4186 N N . GLY B 1 255 ? -5.719 -3.789 -5.059 1 98.19 255 GLY B N 1
ATOM 4187 C CA . GLY B 1 255 ? -5.047 -3.873 -3.77 1 98.19 255 GLY B CA 1
ATOM 4188 C C . GLY B 1 255 ? -5.73 -4.816 -2.799 1 98.19 255 GLY B C 1
ATOM 4189 O O . GLY B 1 255 ? -6.723 -5.457 -3.146 1 98.19 255 GLY B O 1
ATOM 4190 N N . VAL B 1 256 ? -5.172 -4.879 -1.596 1 98.88 256 VAL B N 1
ATOM 4191 C CA . VAL B 1 256 ? -5.73 -5.762 -0.579 1 98.88 256 VAL B CA 1
ATOM 4192 C C . VAL B 1 256 ? -7.215 -5.465 -0.392 1 98.88 256 VAL B C 1
ATOM 4194 O O . VAL B 1 256 ? -7.617 -4.301 -0.307 1 98.88 256 VAL B O 1
ATOM 4197 N N . GLY B 1 257 ? -8.023 -6.484 -0.351 1 98.62 257 GLY B N 1
ATOM 4198 C CA . GLY B 1 257 ? -9.461 -6.34 -0.16 1 98.62 257 GLY B CA 1
ATOM 4199 C C . GLY B 1 257 ? -10.242 -6.398 -1.457 1 98.62 257 GLY B C 1
ATOM 4200 O O . GLY B 1 257 ? -11.461 -6.578 -1.444 1 98.62 257 GLY B O 1
ATOM 4201 N N . ASP B 1 258 ? -9.562 -6.258 -2.611 1 98.38 258 ASP B N 1
ATOM 4202 C CA . ASP B 1 258 ? -10.234 -6.305 -3.906 1 98.38 258 ASP B CA 1
ATOM 4203 C C . ASP B 1 258 ? -10.484 -7.75 -4.34 1 98.38 258 ASP B C 1
ATOM 4205 O O . ASP B 1 258 ? -9.844 -8.672 -3.83 1 98.38 258 ASP B O 1
ATOM 4209 N N . GLU B 1 259 ? -11.406 -7.863 -5.184 1 97.38 259 GLU B N 1
ATOM 4210 C CA . GLU B 1 259 ? -11.766 -9.133 -5.805 1 97.38 259 GLU B CA 1
ATOM 4211 C C . GLU B 1 259 ? -11.805 -9.016 -7.328 1 97.38 259 GLU B C 1
ATOM 4213 O O . GLU B 1 259 ? -12.273 -8.008 -7.863 1 97.38 259 GLU B O 1
ATOM 4218 N N . ILE B 1 260 ? -11.203 -9.938 -7.984 1 95 260 ILE B N 1
ATOM 4219 C CA . ILE B 1 260 ? -11.211 -10.008 -9.438 1 95 260 ILE B CA 1
ATOM 4220 C C . ILE B 1 260 ? -12.062 -11.188 -9.891 1 95 260 ILE B C 1
ATOM 4222 O O . ILE B 1 260 ? -11.828 -12.328 -9.484 1 95 260 ILE B O 1
ATOM 4226 N N . GLU B 1 261 ? -13.07 -10.922 -10.641 1 91.56 261 GLU B N 1
ATOM 4227 C CA . GLU B 1 261 ? -13.891 -11.977 -11.234 1 91.56 261 GLU B CA 1
ATOM 4228 C C . GLU B 1 261 ? -13.336 -12.414 -12.586 1 91.56 261 GLU B C 1
ATOM 4230 O O . GLU B 1 261 ? -13.102 -11.578 -13.461 1 91.56 261 GLU B O 1
ATOM 4235 N N . ILE B 1 262 ? -13.047 -13.734 -12.516 1 83.69 262 ILE B N 1
ATOM 4236 C CA . ILE B 1 262 ? -12.594 -14.32 -13.773 1 83.69 262 ILE B CA 1
ATOM 4237 C C . ILE B 1 262 ? -13.758 -15.055 -14.445 1 83.69 262 ILE B C 1
ATOM 4239 O O . ILE B 1 262 ? -14.273 -16.031 -13.906 1 83.69 262 ILE B O 1
ATOM 4243 N N . CYS B 1 263 ? -14.539 -14.5 -15.43 1 68.19 263 CYS B N 1
ATOM 4244 C CA . CYS B 1 263 ? -15.648 -14.969 -16.266 1 68.19 263 CYS B CA 1
ATOM 4245 C C . CYS B 1 263 ? -16.969 -14.883 -15.5 1 68.19 263 CYS B C 1
ATOM 4247 O O . CYS B 1 263 ? -16.984 -14.922 -14.273 1 68.19 263 CYS B O 1
#

Sequence (526 aa):
MRVKILINNWTFKGGYLAEHGLSLFIEKDGRKILFDCGQTNAILKNIEKMAVGFDFDAIVLSHAHYDHTGGLKFLIEKTSCPVWVHTGFFAKKFAKREGEYKFIGENFEKLDTAKFKIVDEDVYEIFDGIFMVNVTSGNESNEFYILKDGRFQSDLFLEEQSLVIKEDGKIAVIVGCSHNGIEKIIEKVEKYFSHSIFAVIGGFHSKDFRQNDLQRLCQFFREKRIYKLVPLHCSGIETLIHFAGNLPNKLKICGVGDEIEICMRVKILINNWTFKGGYLAEHGLSLFIEKDGRKILFDCGQTNAILKNIEKMAVGFDFDAIVLSHAHYDHTGGLKFLIEKTSCPVWVHTGFFAKKFAKREGEYKFIGENFEKLDTAKFKIVDEDVYEIFDGIFMVNVTSGNESNEFYILKDGRFQSDLFLEEQSLVIKEDGKIAVIVGCSHNGIEKIIEKVEKYFSHSIFAVIGGFHSKDFRQNDLQRLCQFFREKRIYKLVPLHCSGIETLIHFAGNLPNKLKICGVGDEIEIC

Organism: Caldicellulosiruptor owensensis (strain ATCC 700167 / DSM 13100 / OL) (NCBI:txid632518)

Foldseek 3Di:
DKKAWQEFQDDDDPQADYDQAGWIWDDDPNATEIEFFAQECSSVSSCVVLVVALEHQEYEYQAFFNRRHNRCVVNQVVYDHAYEWAPCRQWFKWWQDPNDTDTGGDDCVPGDCVRYDHDHDQWAAPDVQKIKHFADWFDFDPTMWTQDPNDTDTDRRRTGIWMWGDDPQEIEIEGEAPNRAPLRVVVVCVVVDVGAHAEYAYHRLCQPPDPVRLVVVLVSVVPGRYQAYEHTNNNHVVSVVSCCVRVVRHYDYDRHRDMDDDD/DKKAWQEFQDDDDPQADYDQAGWIWDDDPNATEIEFFAQDCSSVSSCVVLVVALEHQEYEYQAFFNRRHNRCVVNQVVYDHAYEWAPCRQWFKWWQDPNDTDTGGDDCVVGDCVRYDHDHDQWAAPDVQKIKHFADWFDFDPTMWTQDPNDTDTDRRRTGIWMWGDDPQEIEIEGEAPPRAPLRVVVVCVVVDVGAHAEYAYHRLCQPPDPVRLVVVLVSVVPGRYQAYEHTNNCHVVSVVSCCVRVVRHYDYDRHRDMDDDD

Radius of gyration: 24.07 Å; Cα contacts (8 Å, |Δi|>4): 1300; chains: 2; bounding box: 58×68×58 Å

pLDDT: mean 94.97, std 4.82, range [68.19, 98.94]

Solvent-accessible surface area (backbone atoms only — not comparable to full-atom values): 26670 Å² total; per-residue (Å²): 73,39,39,32,30,41,28,13,18,29,20,84,39,80,90,42,50,12,24,36,17,33,16,36,40,37,40,47,96,90,41,32,34,34,39,29,28,10,42,43,66,54,42,58,54,28,36,60,69,68,64,73,67,58,80,41,62,29,35,38,45,25,47,53,37,26,35,27,43,40,15,39,81,73,41,57,85,65,34,86,38,42,33,39,34,26,78,56,38,79,56,48,32,28,33,59,53,95,90,36,77,39,81,41,32,70,78,62,85,81,46,73,64,84,37,54,40,77,51,80,55,58,68,39,74,81,46,96,53,31,28,40,38,40,54,88,66,59,44,83,36,95,46,35,26,27,59,54,95,90,38,81,38,61,30,33,62,64,22,30,31,30,40,38,37,55,54,95,76,25,27,36,39,38,40,52,39,34,86,67,36,47,66,55,52,50,53,50,48,54,72,77,36,91,55,49,38,44,32,43,38,29,9,46,54,37,50,83,54,50,70,68,55,48,49,49,50,50,52,54,55,68,73,40,76,52,54,33,38,30,65,28,40,47,12,39,66,63,42,52,36,51,35,52,74,73,36,53,86,29,53,44,92,69,35,23,78,37,72,47,75,53,123,73,40,39,32,32,40,26,15,18,27,20,85,38,80,92,43,50,11,23,36,18,32,16,38,39,37,40,47,98,89,41,32,35,33,38,31,28,9,42,43,68,54,43,58,55,28,35,61,70,67,64,72,67,59,82,41,62,29,35,39,44,24,47,51,38,25,34,28,43,42,15,38,80,71,42,57,84,64,35,86,38,43,35,37,35,26,78,58,38,78,56,49,31,28,33,61,52,97,90,36,78,39,82,42,33,70,77,62,84,82,47,76,65,84,36,55,40,76,50,80,55,59,70,40,74,80,45,95,51,31,28,42,38,40,54,88,66,58,44,83,36,95,46,35,26,27,57,54,95,88,36,80,39,62,30,34,62,64,22,32,33,31,40,38,37,54,53,96,76,25,26,38,38,40,38,52,38,34,86,67,36,48,66,55,53,50,52,48,48,54,72,77,36,90,53,47,40,44,34,42,38,29,9,47,58,37,48,83,52,50,71,68,56,48,50,50,51,48,52,54,55,68,73,41,78,53,54,33,38,30,64,27,41,49,12,38,67,62,41,51,37,51,35,52,75,73,36,53,86,28,54,44,90,68,34,24,78,37,73,46,76,53,122

Nearest PDB structures (foldseek):
  2p4z-assembly2_B  TM=9.468E-01  e=4.389E-29  Caldanaerobacter subterraneus subsp. tengcongensis MB4
  3h3e-assembly1_A  TM=9.132E-01  e=2.171E-26  Thermotoga maritima
  7dck-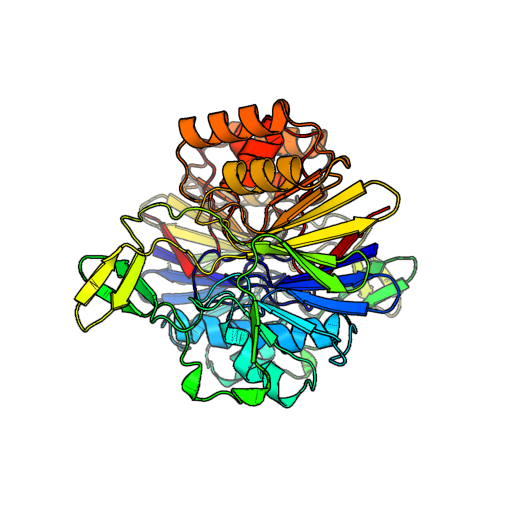assembly1_B  TM=8.874E-01  e=1.723E-18  Epsilonproteobacteria bacterium (ex Lamellibrachia satsuma)
  5acq-assembly1_B  TM=6.578E-01  e=5.830E-06  Pseudomonas aeruginosa
  1xm8-assembly2_B  TM=6.019E-01  e=5.339E-04  Arabidopsis thaliana